Protein AF-A0A194XF28-F1 (afdb_monomer_lite)

Structure (mmCIF, N/CA/C/O backbone):
data_AF-A0A194XF28-F1
#
_entry.id   AF-A0A194XF28-F1
#
loop_
_atom_site.group_PDB
_atom_site.id
_atom_site.type_symbol
_atom_site.label_atom_id
_atom_site.label_alt_id
_atom_site.label_comp_id
_atom_site.label_asym_id
_atom_site.label_entity_id
_atom_site.label_seq_id
_atom_site.pdbx_PDB_ins_code
_atom_site.Cartn_x
_atom_site.Cartn_y
_atom_site.Cartn_z
_atom_site.occupancy
_atom_site.B_iso_or_equiv
_atom_site.auth_seq_id
_atom_site.auth_comp_id
_atom_site.auth_asym_id
_atom_site.auth_atom_id
_atom_site.pdbx_PDB_model_num
ATOM 1 N N . MET A 1 1 ? -53.357 -22.918 -52.724 1.00 39.94 1 MET A N 1
ATOM 2 C CA . MET A 1 1 ? -51.994 -23.499 -52.738 1.00 39.94 1 MET A CA 1
ATOM 3 C C . MET A 1 1 ? -50.960 -22.392 -52.939 1.00 39.94 1 MET A C 1
ATOM 5 O O . MET A 1 1 ? -50.531 -22.202 -54.062 1.00 39.94 1 MET A O 1
ATOM 9 N N . HIS A 1 2 ? -50.564 -21.645 -51.904 1.00 41.09 2 HIS A N 1
ATOM 10 C CA . HIS A 1 2 ? -49.403 -20.738 -51.956 1.00 41.09 2 HIS A CA 1
ATOM 11 C C . HIS A 1 2 ? -48.630 -20.900 -50.643 1.00 41.09 2 HIS A C 1
ATOM 13 O O . HIS A 1 2 ? -49.188 -20.738 -49.561 1.00 41.09 2 HIS A O 1
ATOM 19 N N . ARG A 1 3 ? -47.382 -21.362 -50.760 1.00 43.50 3 ARG A N 1
ATOM 20 C CA . ARG A 1 3 ? -46.516 -21.783 -49.656 1.00 43.50 3 ARG A CA 1
ATOM 21 C C . ARG A 1 3 ? -45.961 -20.556 -48.930 1.00 43.50 3 ARG A C 1
ATOM 23 O O . ARG A 1 3 ? -45.119 -19.851 -49.472 1.00 43.50 3 ARG A O 1
ATOM 30 N N . PHE A 1 4 ? -46.412 -20.350 -47.698 1.00 45.31 4 PHE A N 1
ATOM 31 C CA . PHE A 1 4 ? -45.804 -19.449 -46.722 1.00 45.31 4 PHE A CA 1
ATOM 32 C C . PHE A 1 4 ? -44.555 -20.144 -46.155 1.00 45.31 4 PHE A C 1
ATOM 34 O O . PHE A 1 4 ? -44.622 -20.894 -45.183 1.00 45.31 4 PHE A O 1
ATOM 41 N N . VAL A 1 5 ? -43.415 -19.984 -46.830 1.00 48.72 5 VAL A N 1
ATOM 42 C CA . VAL A 1 5 ? -42.115 -20.443 -46.323 1.00 48.72 5 VAL A CA 1
ATOM 43 C C . VAL A 1 5 ? -41.622 -19.387 -45.339 1.00 48.72 5 VAL A C 1
ATOM 45 O O . VAL A 1 5 ? -41.045 -18.375 -45.725 1.00 48.72 5 VAL A O 1
ATOM 48 N N . PHE A 1 6 ? -41.916 -19.614 -44.060 1.00 46.38 6 PHE A N 1
ATOM 49 C CA . PHE A 1 6 ? -41.352 -18.875 -42.935 1.00 46.38 6 PHE A CA 1
ATOM 50 C C . PHE A 1 6 ? -39.831 -19.101 -42.925 1.00 46.38 6 PHE A C 1
ATOM 52 O O . PHE A 1 6 ? -39.339 -20.131 -42.466 1.00 46.38 6 PHE A O 1
ATOM 59 N N . PHE A 1 7 ? -39.080 -18.147 -43.474 1.00 46.78 7 PHE A N 1
ATOM 60 C CA . PHE A 1 7 ? -37.632 -18.045 -43.312 1.00 46.78 7 PHE A CA 1
ATOM 61 C C . PHE A 1 7 ? -37.345 -17.634 -41.858 1.00 46.78 7 PHE A C 1
ATOM 63 O O . PHE A 1 7 ? -37.143 -16.464 -41.543 1.00 46.78 7 PHE A O 1
ATOM 70 N N . ILE A 1 8 ? -37.359 -18.607 -40.944 1.00 48.88 8 ILE A N 1
ATOM 71 C CA . ILE A 1 8 ? -36.681 -18.475 -39.653 1.00 48.88 8 ILE A CA 1
ATOM 72 C C . ILE A 1 8 ? -35.193 -18.608 -39.967 1.00 48.88 8 ILE A C 1
ATOM 74 O O . ILE A 1 8 ? -34.617 -19.695 -39.933 1.00 48.88 8 ILE A O 1
ATOM 78 N N . THR A 1 9 ? -34.575 -17.492 -40.351 1.00 51.78 9 THR A N 1
ATOM 79 C CA . THR A 1 9 ? -33.122 -17.363 -40.396 1.00 51.78 9 THR A CA 1
ATOM 80 C C . THR A 1 9 ? -32.648 -17.442 -38.954 1.00 51.78 9 THR A C 1
ATOM 82 O O . THR A 1 9 ? -32.638 -16.459 -38.217 1.00 51.78 9 THR A O 1
ATOM 85 N N . LEU A 1 10 ? -32.351 -18.669 -38.540 1.00 47.19 10 LEU A N 1
ATOM 86 C CA . LEU A 1 10 ? -31.760 -19.039 -37.269 1.00 47.19 10 LEU A CA 1
ATOM 87 C C . LEU A 1 10 ? -30.374 -18.388 -37.233 1.00 47.19 10 LEU A C 1
ATOM 89 O O . LEU A 1 10 ? -29.382 -18.966 -37.677 1.00 47.19 10 LEU A O 1
ATOM 93 N N . LEU A 1 11 ? -30.341 -17.126 -36.800 1.00 48.06 11 LEU A N 1
ATOM 94 C CA . LEU A 1 11 ? -29.138 -16.359 -36.531 1.00 48.06 11 LEU A CA 1
ATOM 95 C C . LEU A 1 11 ? -28.428 -17.097 -35.392 1.00 48.06 11 LEU A C 1
ATOM 97 O O . LEU A 1 11 ? -28.672 -16.848 -34.213 1.00 48.06 11 LEU A O 1
ATOM 101 N N . LYS A 1 12 ? -27.604 -18.087 -35.749 1.00 44.16 12 LYS A N 1
ATOM 102 C CA . LYS A 1 12 ? -26.628 -18.691 -34.851 1.00 44.16 12 LYS A CA 1
ATOM 103 C C . LYS A 1 12 ? -25.635 -17.593 -34.505 1.00 44.16 12 LYS A C 1
ATOM 105 O O . LYS A 1 12 ? -24.594 -17.455 -35.141 1.00 44.16 12 LYS A O 1
ATOM 110 N N . ILE A 1 13 ? -25.987 -16.793 -33.507 1.00 49.47 13 ILE A N 1
ATOM 111 C CA . ILE A 1 13 ? -25.029 -16.038 -32.720 1.00 49.47 13 ILE A CA 1
ATOM 112 C C . ILE A 1 13 ? -24.185 -17.120 -32.046 1.00 49.47 13 ILE A C 1
ATOM 114 O O . ILE A 1 13 ? -24.536 -17.641 -30.991 1.00 49.47 13 ILE A O 1
ATOM 118 N N . PHE A 1 14 ? -23.121 -17.551 -32.726 1.00 50.97 14 PHE A N 1
ATOM 119 C CA . PHE A 1 14 ? -22.033 -18.266 -32.085 1.00 50.97 14 PHE A CA 1
ATOM 120 C C . PHE A 1 14 ? -21.435 -17.268 -31.100 1.00 50.97 14 PHE A C 1
ATOM 122 O O . PHE A 1 14 ? -20.574 -16.465 -31.451 1.00 50.97 14 PHE A O 1
ATOM 129 N N . ALA A 1 15 ? -21.953 -17.275 -29.874 1.00 48.44 15 ALA A N 1
ATOM 130 C CA . ALA A 1 15 ? -21.210 -16.784 -28.739 1.00 48.44 15 ALA A CA 1
ATOM 131 C C . ALA A 1 15 ? -19.963 -17.669 -28.673 1.00 48.44 15 ALA A C 1
ATOM 133 O O . ALA A 1 15 ? -20.008 -18.795 -28.178 1.00 48.44 15 ALA A O 1
ATOM 134 N N . PHE A 1 16 ? -18.875 -17.204 -29.286 1.00 45.25 16 PHE A N 1
ATOM 135 C CA . PHE A 1 16 ? -17.553 -17.736 -29.021 1.00 45.25 16 PHE A CA 1
ATOM 136 C C . PHE A 1 16 ? -17.288 -17.434 -27.550 1.00 45.25 16 PHE A C 1
ATOM 138 O O . PHE A 1 16 ? -16.848 -16.345 -27.195 1.00 45.25 16 PHE A O 1
ATOM 145 N N . VAL A 1 17 ? -17.651 -18.378 -26.683 1.00 44.62 17 VAL A N 1
ATOM 146 C CA . VAL A 1 17 ? -17.140 -18.417 -25.321 1.00 44.62 17 VAL A CA 1
ATOM 147 C C . VAL A 1 17 ? -15.663 -18.738 -25.494 1.00 44.62 17 VAL A C 1
ATOM 149 O O . VAL A 1 17 ? -15.292 -19.887 -25.735 1.00 44.62 17 VAL A O 1
ATOM 152 N N . GLU A 1 18 ? -14.834 -17.697 -25.525 1.00 51.81 18 GLU A N 1
ATOM 153 C CA . GLU A 1 18 ? -13.388 -17.853 -25.593 1.00 51.81 18 GLU A CA 1
ATOM 154 C C . GLU A 1 18 ? -12.943 -18.564 -24.315 1.00 51.81 18 GLU A C 1
ATOM 156 O O . GLU A 1 18 ? -12.958 -18.008 -23.219 1.00 51.81 18 GLU A O 1
ATOM 161 N N . SER A 1 19 ? -12.604 -19.844 -24.455 1.00 49.81 19 SER A N 1
ATOM 162 C CA . SER A 1 19 ? -11.907 -20.594 -23.421 1.00 49.81 19 SER A CA 1
ATOM 163 C C . SER A 1 19 ? -10.546 -19.942 -23.224 1.00 49.81 19 SER A C 1
ATOM 165 O O . SER A 1 19 ? -9.737 -19.932 -24.152 1.00 49.81 19 SER A O 1
ATOM 167 N N . ASN A 1 20 ? -10.279 -19.426 -22.024 1.00 58.53 20 ASN A N 1
ATOM 168 C CA . ASN A 1 20 ? -8.937 -18.995 -21.644 1.00 58.53 20 ASN A CA 1
ATOM 169 C C . ASN A 1 20 ? -7.948 -20.139 -21.916 1.00 58.53 20 ASN A C 1
ATOM 171 O O . ASN A 1 20 ? -8.214 -21.289 -21.562 1.00 58.53 20 ASN A O 1
ATOM 175 N N . ASP A 1 21 ? -6.829 -19.836 -22.572 1.00 62.44 21 ASP A N 1
ATOM 176 C CA . ASP A 1 21 ? -5.788 -20.821 -22.853 1.00 62.44 21 ASP A CA 1
ATOM 177 C C . ASP A 1 21 ? -5.054 -21.183 -21.552 1.00 62.44 21 ASP A C 1
ATOM 179 O O . ASP A 1 21 ? -4.090 -20.533 -21.141 1.00 62.44 21 ASP A O 1
ATOM 183 N N . CYS A 1 22 ? -5.544 -22.222 -20.872 1.00 71.19 22 CYS A N 1
ATOM 184 C CA . CYS A 1 22 ? -4.962 -22.738 -19.634 1.00 71.19 22 CYS A CA 1
ATOM 185 C C . CYS A 1 22 ? -3.609 -23.446 -19.837 1.00 71.19 22 CYS A C 1
ATOM 187 O O . CYS A 1 22 ? -3.055 -23.956 -18.865 1.00 71.19 22 CYS A O 1
ATOM 189 N N . SER A 1 23 ? -3.070 -23.509 -21.063 1.00 76.19 23 SER A N 1
ATOM 190 C CA . SER A 1 23 ? -1.757 -24.118 -21.324 1.00 76.19 23 SER A CA 1
ATOM 191 C C . SER A 1 23 ? -0.582 -23.246 -20.870 1.00 76.19 23 SER A C 1
ATOM 193 O O . SER A 1 23 ? 0.532 -23.747 -20.707 1.00 76.19 23 SER A O 1
ATOM 195 N N . ILE A 1 24 ? -0.815 -21.950 -20.633 1.00 64.50 24 ILE A N 1
ATOM 196 C CA . ILE A 1 24 ? 0.211 -21.027 -20.149 1.00 64.50 24 ILE A CA 1
ATOM 197 C C . ILE A 1 24 ? 0.310 -21.163 -18.622 1.00 64.50 24 ILE A C 1
ATOM 199 O O . ILE A 1 24 ? -0.652 -20.811 -17.933 1.00 64.50 24 ILE A O 1
ATOM 203 N N . PRO A 1 25 ? 1.446 -21.633 -18.067 1.00 74.44 25 PRO A N 1
ATOM 204 C CA . PRO A 1 25 ? 1.618 -21.700 -16.623 1.00 74.44 25 PRO A CA 1
ATOM 205 C C . PRO A 1 25 ? 1.522 -20.293 -16.015 1.00 74.44 25 PRO A C 1
ATOM 207 O O . PRO A 1 25 ? 1.998 -19.329 -16.627 1.00 74.44 25 PRO A O 1
ATOM 210 N N . PRO A 1 26 ? 0.905 -20.155 -14.830 1.00 77.44 26 PRO A N 1
ATOM 211 C CA . PRO A 1 26 ? 0.719 -18.856 -14.207 1.00 77.44 26 PRO A CA 1
ATOM 212 C C . PRO A 1 26 ? 2.067 -18.228 -13.851 1.00 77.44 26 PRO A C 1
ATOM 214 O O . PRO A 1 26 ? 3.001 -18.921 -13.438 1.00 77.44 26 PRO A O 1
ATOM 217 N N . LEU A 1 27 ? 2.154 -16.902 -13.969 1.00 80.44 27 LEU A N 1
ATOM 218 C CA . LEU A 1 27 ? 3.303 -16.168 -13.451 1.00 80.44 27 LEU A CA 1
ATOM 219 C C . LEU A 1 27 ? 3.155 -16.063 -11.933 1.00 80.44 27 LEU A C 1
ATOM 221 O O . LEU A 1 27 ? 2.195 -15.474 -11.430 1.00 80.44 27 LEU A O 1
ATOM 225 N N . VAL A 1 28 ? 4.105 -16.652 -11.213 1.00 85.62 28 VAL A N 1
ATOM 226 C CA . VAL A 1 28 ? 4.147 -16.615 -9.752 1.00 85.62 28 VAL A CA 1
ATOM 227 C C . VAL A 1 28 ? 5.092 -15.502 -9.325 1.00 85.62 28 VAL A C 1
ATOM 229 O O . VAL A 1 28 ? 6.298 -15.584 -9.552 1.00 85.62 28 VAL A O 1
ATOM 232 N N . LEU A 1 29 ? 4.536 -14.464 -8.704 1.00 88.56 29 LEU A N 1
ATOM 233 C CA . LEU A 1 29 ? 5.296 -13.366 -8.118 1.00 88.56 29 LEU A CA 1
ATOM 234 C C . LEU A 1 29 ? 5.264 -13.518 -6.600 1.00 88.56 29 LEU A C 1
ATOM 236 O O . LEU A 1 29 ? 4.198 -13.598 -5.983 1.00 88.56 29 LEU A O 1
ATOM 240 N N . ARG A 1 30 ? 6.445 -13.604 -5.994 1.00 87.31 30 ARG A N 1
ATOM 241 C CA . ARG A 1 30 ? 6.571 -13.757 -4.546 1.00 87.31 30 ARG A CA 1
ATOM 242 C C . ARG A 1 30 ? 6.551 -12.398 -3.859 1.00 87.31 30 ARG A C 1
ATOM 244 O O . ARG A 1 30 ? 7.143 -11.444 -4.358 1.00 87.31 30 ARG A O 1
ATOM 251 N N . ILE A 1 31 ? 5.882 -12.343 -2.711 1.00 87.81 31 ILE A N 1
ATOM 252 C CA . ILE A 1 31 ? 5.920 -11.207 -1.794 1.00 87.81 31 ILE A CA 1
ATOM 253 C C . ILE A 1 31 ? 6.754 -11.633 -0.589 1.00 87.81 31 ILE A C 1
ATOM 255 O O . ILE A 1 31 ? 6.268 -12.318 0.319 1.00 87.81 31 ILE A O 1
ATOM 259 N N . ASP A 1 32 ? 8.009 -11.204 -0.598 1.00 87.81 32 ASP A N 1
ATOM 260 C CA . ASP A 1 32 ? 9.013 -11.524 0.414 1.00 87.81 32 ASP A CA 1
ATOM 261 C C . ASP A 1 32 ? 9.533 -10.232 1.070 1.00 87.81 32 ASP A C 1
ATOM 263 O O . ASP A 1 32 ? 9.255 -9.125 0.600 1.00 87.81 32 ASP A O 1
ATOM 267 N N . ASN A 1 33 ? 10.278 -10.367 2.170 1.00 85.75 33 ASN A N 1
ATOM 268 C CA . ASN A 1 33 ? 11.024 -9.255 2.759 1.00 85.75 33 ASN A CA 1
ATOM 269 C C . ASN A 1 33 ? 12.281 -9.012 1.920 1.00 85.75 33 ASN A C 1
ATOM 271 O O . ASN A 1 33 ? 13.189 -9.842 1.915 1.00 85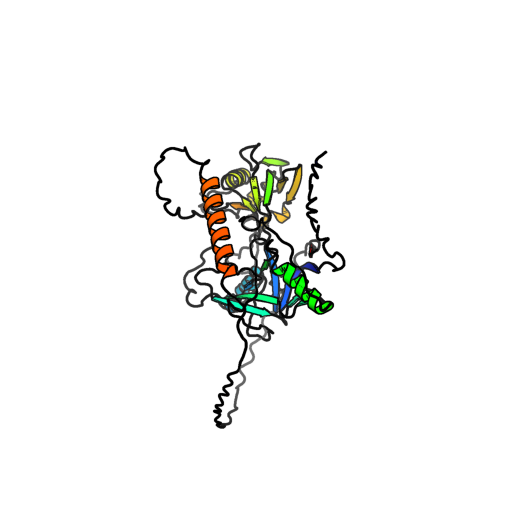.75 33 ASN A O 1
ATOM 275 N N . ASN A 1 34 ? 12.329 -7.884 1.218 1.00 84.94 34 ASN A N 1
ATOM 276 C CA . ASN A 1 34 ? 13.433 -7.535 0.334 1.00 84.94 34 ASN A CA 1
ATOM 277 C C . ASN A 1 34 ? 14.272 -6.423 0.945 1.00 84.94 34 ASN A C 1
ATOM 279 O O . ASN A 1 34 ? 13.731 -5.416 1.401 1.00 84.94 34 ASN A O 1
ATOM 283 N N . THR A 1 35 ? 15.588 -6.602 0.901 1.00 86.81 35 THR A N 1
ATOM 284 C CA . THR A 1 35 ? 16.565 -5.561 1.207 1.00 86.81 35 THR A CA 1
ATOM 285 C C . THR A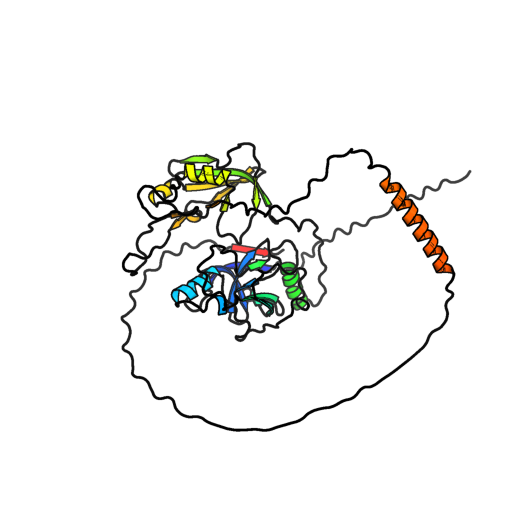 1 35 ? 16.768 -4.691 -0.027 1.00 86.81 35 THR A C 1
ATOM 287 O O . THR A 1 35 ? 17.233 -5.174 -1.056 1.00 86.81 35 THR A O 1
ATOM 290 N N . LEU A 1 36 ? 16.406 -3.416 0.079 1.00 84.75 36 LEU A N 1
ATOM 291 C CA . LEU A 1 36 ? 16.366 -2.463 -1.034 1.00 84.75 36 LEU A CA 1
ATOM 292 C C . LEU A 1 36 ? 17.575 -1.522 -1.070 1.00 84.75 36 LEU A C 1
ATOM 294 O O . LEU A 1 36 ? 17.817 -0.854 -2.068 1.00 84.75 36 LEU A O 1
ATOM 298 N N . SER A 1 37 ? 18.341 -1.460 0.015 1.00 80.94 37 SER A N 1
ATOM 299 C CA . SER A 1 37 ? 19.533 -0.627 0.145 1.00 80.94 37 SER A CA 1
ATOM 300 C C . SER A 1 37 ? 20.767 -1.489 0.398 1.00 80.94 37 SER A C 1
ATOM 302 O O . SER A 1 37 ? 20.698 -2.535 1.046 1.00 80.94 37 SER A O 1
ATOM 304 N N . GLY A 1 38 ? 21.927 -1.033 -0.082 1.00 72.81 38 GLY A N 1
ATOM 305 C CA . GLY A 1 38 ? 23.196 -1.745 0.112 1.00 72.81 38 GLY A CA 1
ATOM 306 C C . GLY A 1 38 ? 23.616 -1.897 1.581 1.00 72.81 38 GLY A C 1
ATOM 307 O O . GLY A 1 38 ? 24.430 -2.761 1.891 1.00 72.81 38 GLY A O 1
ATOM 308 N N . ASP A 1 39 ? 23.048 -1.093 2.486 1.00 70.81 39 ASP A N 1
ATOM 309 C CA . ASP A 1 39 ? 23.319 -1.120 3.929 1.00 70.81 39 ASP A CA 1
ATOM 310 C C . ASP A 1 39 ? 22.473 -2.143 4.716 1.00 70.81 39 ASP A C 1
ATOM 312 O O . ASP A 1 39 ? 22.704 -2.333 5.910 1.00 70.81 39 ASP A O 1
ATOM 316 N N . GLY A 1 40 ? 21.499 -2.811 4.085 1.00 72.69 40 GLY A N 1
ATOM 317 C CA . GLY A 1 40 ? 20.656 -3.795 4.768 1.00 72.69 40 GLY A CA 1
ATOM 318 C C . GLY A 1 40 ? 19.451 -3.230 5.528 1.00 72.69 40 GLY A C 1
ATOM 319 O O . GLY A 1 40 ? 18.686 -4.012 6.091 1.00 72.69 40 GLY A O 1
ATOM 320 N N . ILE A 1 41 ? 19.277 -1.906 5.583 1.00 71.25 41 ILE A N 1
ATOM 321 C CA . ILE A 1 41 ? 18.306 -1.261 6.483 1.00 71.25 41 ILE A CA 1
ATOM 322 C C . ILE A 1 41 ? 16.925 -1.124 5.836 1.00 71.25 41 ILE A C 1
ATOM 324 O O . ILE A 1 41 ? 15.909 -1.315 6.508 1.00 71.25 41 ILE A O 1
ATOM 328 N N . ALA A 1 42 ? 16.865 -0.803 4.542 1.00 68.88 42 ALA A N 1
ATOM 329 C CA . ALA A 1 42 ? 15.612 -0.619 3.820 1.00 68.88 42 ALA A CA 1
ATOM 330 C C . ALA A 1 42 ? 14.966 -1.978 3.511 1.00 68.88 42 ALA A C 1
ATOM 332 O O . ALA A 1 42 ? 15.141 -2.531 2.427 1.00 68.88 42 ALA A O 1
ATOM 333 N N . LEU A 1 43 ? 14.229 -2.526 4.476 1.00 76.19 43 LEU A N 1
ATOM 334 C CA . LEU A 1 43 ? 13.443 -3.745 4.312 1.00 76.19 43 LEU A CA 1
ATOM 335 C C . LEU A 1 43 ? 11.997 -3.398 3.961 1.00 76.19 43 LEU A C 1
ATOM 337 O O . LEU A 1 43 ? 11.344 -2.644 4.682 1.00 76.19 43 LEU A O 1
ATOM 341 N N . ASN A 1 44 ? 11.478 -3.978 2.882 1.00 77.19 44 ASN A N 1
ATOM 342 C CA . ASN A 1 44 ? 10.068 -3.847 2.524 1.00 77.19 44 ASN A CA 1
ATOM 343 C C . ASN A 1 44 ? 9.491 -5.195 2.076 1.00 77.19 44 ASN A C 1
ATOM 345 O O . ASN A 1 44 ? 10.193 -6.008 1.471 1.00 77.19 44 ASN A O 1
ATOM 349 N N . ARG A 1 45 ? 8.212 -5.439 2.376 1.00 80.88 45 ARG A N 1
ATOM 350 C CA . ARG A 1 45 ? 7.507 -6.671 2.011 1.00 80.88 45 ARG A CA 1
ATOM 351 C C . ARG A 1 45 ? 6.722 -6.459 0.721 1.00 80.88 45 ARG A C 1
ATOM 353 O O . ARG A 1 45 ? 5.602 -5.958 0.740 1.00 80.88 45 ARG A O 1
ATOM 360 N N . VAL A 1 46 ? 7.330 -6.823 -0.400 1.00 88.12 46 VAL A N 1
ATOM 361 C CA . VAL A 1 46 ? 6.925 -6.388 -1.750 1.00 88.12 46 VAL A CA 1
ATOM 362 C C . VAL A 1 46 ? 7.355 -7.408 -2.803 1.00 88.12 46 VAL A C 1
ATOM 364 O O . VAL A 1 46 ? 8.022 -8.396 -2.487 1.00 88.12 46 VAL A O 1
ATOM 367 N N . ILE A 1 47 ? 6.977 -7.182 -4.063 1.00 91.94 47 ILE A N 1
ATOM 368 C CA . ILE A 1 47 ? 7.512 -7.947 -5.193 1.00 91.94 47 ILE A CA 1
ATOM 369 C C . ILE A 1 47 ? 8.867 -7.350 -5.573 1.00 91.94 47 ILE A C 1
ATOM 371 O O . ILE A 1 47 ? 8.931 -6.205 -6.015 1.00 91.94 47 ILE A O 1
ATOM 375 N N . ALA A 1 48 ? 9.946 -8.120 -5.436 1.00 93.56 48 ALA A N 1
ATOM 376 C CA . ALA A 1 48 ? 11.258 -7.687 -5.906 1.00 93.56 48 ALA A CA 1
ATOM 377 C C . ALA A 1 48 ? 11.340 -7.707 -7.436 1.00 93.56 48 ALA A C 1
ATOM 379 O O . ALA A 1 48 ? 11.088 -8.729 -8.081 1.00 93.56 48 ALA A O 1
ATOM 380 N N . ALA A 1 49 ? 11.762 -6.580 -7.993 1.00 93.50 49 ALA A N 1
ATOM 381 C CA . ALA A 1 49 ? 12.025 -6.358 -9.400 1.00 93.50 49 ALA A CA 1
ATOM 382 C C . ALA A 1 49 ? 13.462 -5.856 -9.558 1.00 93.50 49 ALA A C 1
ATOM 384 O O . ALA A 1 49 ? 13.806 -4.771 -9.103 1.00 93.50 49 ALA A O 1
ATOM 385 N N . ASN A 1 50 ? 14.324 -6.652 -10.186 1.00 94.00 50 ASN A N 1
ATOM 386 C CA . ASN A 1 50 ? 15.720 -6.285 -10.398 1.00 94.00 50 ASN A CA 1
ATOM 387 C C . ASN A 1 50 ? 15.902 -5.652 -11.784 1.00 94.00 50 ASN A C 1
ATOM 389 O O . ASN A 1 50 ? 15.822 -6.345 -12.801 1.00 94.00 50 ASN A O 1
ATOM 393 N N . PHE A 1 51 ? 16.189 -4.353 -11.812 1.00 93.44 51 PHE A N 1
ATOM 394 C CA . PHE A 1 51 ? 16.545 -3.587 -13.001 1.00 93.44 51 PHE A CA 1
ATOM 395 C C . PHE A 1 51 ? 18.071 -3.476 -13.123 1.00 93.44 51 PHE A C 1
ATOM 397 O O . PHE A 1 51 ? 18.660 -2.445 -12.810 1.00 93.44 51 PHE A O 1
ATOM 404 N N . ARG A 1 52 ? 18.729 -4.557 -13.567 1.00 87.25 52 ARG A N 1
ATOM 405 C CA . ARG A 1 52 ? 20.195 -4.635 -13.758 1.00 87.25 52 ARG A CA 1
ATOM 406 C C . ARG A 1 52 ? 21.004 -4.078 -12.572 1.00 87.25 52 ARG A C 1
ATOM 408 O O . ARG A 1 52 ? 21.795 -3.155 -12.729 1.00 87.25 52 ARG A O 1
ATOM 415 N N . ASN A 1 53 ? 20.844 -4.707 -11.409 1.00 88.25 53 ASN A N 1
ATOM 416 C CA . ASN A 1 53 ? 21.491 -4.390 -10.123 1.00 88.25 53 ASN A CA 1
ATOM 417 C C . ASN A 1 53 ? 20.819 -3.281 -9.304 1.00 88.25 53 ASN A C 1
ATOM 419 O O . ASN A 1 53 ? 21.294 -2.979 -8.213 1.00 88.25 53 ASN A O 1
ATOM 423 N N . GLN A 1 54 ? 19.707 -2.725 -9.779 1.00 92.19 54 GLN A N 1
ATOM 424 C CA . GLN A 1 54 ? 18.851 -1.845 -8.987 1.00 92.19 54 GLN A CA 1
ATOM 425 C C . GLN A 1 54 ? 17.617 -2.637 -8.556 1.00 92.19 54 GLN A C 1
ATOM 427 O O . GLN A 1 54 ? 16.825 -3.068 -9.397 1.00 92.19 54 GLN A O 1
ATOM 432 N N . ILE A 1 55 ? 17.512 -2.935 -7.260 1.00 92.31 55 ILE A N 1
ATOM 433 C CA . ILE A 1 55 ? 16.400 -3.718 -6.718 1.00 92.31 55 ILE A CA 1
ATOM 434 C C . ILE A 1 55 ? 15.285 -2.759 -6.326 1.00 92.31 55 ILE A C 1
ATOM 436 O O . ILE A 1 55 ? 15.412 -1.995 -5.375 1.00 92.31 55 ILE A O 1
ATOM 440 N N . GLU A 1 56 ? 14.169 -2.883 -7.028 1.00 93.62 56 GLU A N 1
ATOM 441 C CA . GLU A 1 56 ? 12.935 -2.178 -6.740 1.00 93.62 56 GLU A CA 1
ATOM 442 C C . GLU A 1 56 ? 11.946 -3.116 -6.054 1.00 93.62 56 GLU A C 1
ATOM 444 O O . GLU A 1 56 ? 11.702 -4.249 -6.469 1.00 93.62 56 GLU A O 1
ATOM 449 N N . GLY A 1 57 ? 11.361 -2.630 -4.978 1.00 93.50 57 GLY A N 1
ATOM 450 C CA . GLY A 1 57 ? 10.325 -3.273 -4.207 1.00 93.50 57 GLY A CA 1
ATOM 451 C C . GLY A 1 57 ? 8.946 -2.793 -4.633 1.00 93.50 57 GLY A C 1
ATOM 452 O O . GLY A 1 57 ? 8.420 -1.831 -4.075 1.00 93.50 57 GLY A O 1
ATOM 453 N N . LEU A 1 58 ? 8.339 -3.474 -5.603 1.00 92.81 58 LEU A N 1
ATOM 454 C CA . LEU A 1 58 ? 7.068 -3.046 -6.169 1.00 92.81 58 LEU A CA 1
ATOM 455 C C . LEU A 1 58 ? 5.892 -3.402 -5.245 1.00 92.81 58 LEU A C 1
ATOM 457 O O . LEU A 1 58 ? 5.605 -4.579 -4.989 1.00 92.81 58 LEU A O 1
ATOM 461 N N . ARG A 1 59 ? 5.179 -2.379 -4.770 1.00 90.25 59 ARG A N 1
ATOM 462 C CA . ARG A 1 59 ? 3.921 -2.523 -4.024 1.00 90.25 59 ARG A CA 1
ATOM 463 C C . ARG A 1 59 ? 2.776 -2.781 -4.984 1.00 90.25 59 ARG A C 1
ATOM 465 O O . ARG A 1 59 ? 2.693 -2.141 -6.021 1.00 90.25 59 ARG A O 1
ATOM 472 N N . LEU A 1 60 ? 1.876 -3.686 -4.646 1.00 89.06 60 LEU A N 1
ATOM 473 C CA . LEU A 1 60 ? 0.695 -3.905 -5.472 1.00 89.06 60 LEU A CA 1
ATOM 474 C C . LEU A 1 60 ? -0.190 -2.659 -5.464 1.00 89.06 60 LEU A C 1
ATOM 476 O O . LEU A 1 60 ? -0.373 -2.057 -4.410 1.00 89.06 60 LEU A O 1
ATOM 480 N N . ASP A 1 61 ? -0.754 -2.307 -6.614 1.00 86.69 61 ASP A N 1
ATOM 481 C CA . ASP A 1 61 ? -1.679 -1.181 -6.737 1.00 86.69 61 ASP A CA 1
ATOM 482 C C . ASP A 1 61 ? -2.822 -1.527 -7.693 1.00 86.69 61 ASP A C 1
ATOM 484 O O . ASP A 1 61 ? -2.593 -1.808 -8.866 1.00 86.69 61 ASP A O 1
ATOM 488 N N . PHE A 1 62 ? -4.063 -1.530 -7.206 1.00 83.81 62 PHE A N 1
ATOM 489 C CA . PHE A 1 62 ? -5.228 -1.805 -8.055 1.00 83.81 62 PHE A CA 1
ATOM 490 C C . PHE A 1 62 ? -5.759 -0.564 -8.780 1.00 83.81 62 PHE A C 1
ATOM 492 O O . PHE A 1 62 ? -6.569 -0.705 -9.694 1.00 83.81 62 PHE A O 1
ATOM 499 N N . THR A 1 63 ? -5.346 0.632 -8.366 1.00 79.81 63 THR A N 1
ATOM 500 C CA . THR A 1 63 ? -5.859 1.919 -8.854 1.00 79.81 63 THR A CA 1
ATOM 501 C C . THR A 1 63 ? -5.063 2.461 -10.036 1.00 79.81 63 THR A C 1
ATOM 503 O O . THR A 1 63 ? -5.628 3.124 -10.905 1.00 79.81 63 THR A O 1
ATOM 506 N N . ARG A 1 64 ? -3.768 2.141 -10.101 1.00 84.12 64 ARG A N 1
ATOM 507 C CA . ARG A 1 64 ? -2.864 2.564 -11.176 1.00 84.12 64 ARG A CA 1
ATOM 508 C C . ARG A 1 64 ? -2.781 1.537 -12.299 1.00 84.12 64 ARG A C 1
ATOM 510 O O . ARG A 1 64 ? -2.950 0.335 -12.087 1.00 84.12 64 ARG A O 1
ATOM 517 N N . ASN A 1 65 ? -2.483 2.024 -13.498 1.00 84.69 65 ASN A N 1
ATOM 518 C CA . ASN A 1 65 ? -2.329 1.214 -14.705 1.00 84.69 65 ASN A CA 1
ATOM 519 C C . ASN A 1 65 ? -0.854 0.997 -15.056 1.00 84.69 65 ASN A C 1
ATOM 521 O O . ASN A 1 65 ? -0.490 0.007 -15.685 1.00 84.69 65 ASN A O 1
ATOM 525 N N . ASN A 1 66 ? 0.041 1.890 -14.636 1.00 89.06 66 ASN A N 1
ATOM 526 C CA . ASN A 1 66 ? 1.442 1.823 -15.019 1.00 89.06 66 ASN A CA 1
ATOM 527 C C . ASN A 1 66 ? 2.371 1.512 -13.849 1.00 89.06 66 ASN A C 1
ATOM 529 O O . ASN A 1 66 ? 2.161 1.948 -12.719 1.00 89.06 66 ASN A O 1
ATOM 533 N N . THR A 1 67 ? 3.450 0.780 -14.148 1.00 92.69 67 THR A N 1
ATOM 534 C CA . THR A 1 67 ? 4.532 0.609 -13.175 1.00 92.69 67 THR A CA 1
ATOM 535 C C . THR A 1 67 ? 5.236 1.938 -13.018 1.00 92.69 67 THR A C 1
ATOM 537 O O . THR A 1 67 ? 5.785 2.476 -13.984 1.00 92.69 67 THR A O 1
ATOM 540 N N . SER A 1 68 ? 5.209 2.454 -11.797 1.00 92.12 68 SER A N 1
ATOM 541 C CA . SER A 1 68 ? 5.921 3.665 -11.433 1.00 92.12 68 SER A CA 1
ATOM 542 C C . SER A 1 68 ? 6.986 3.321 -10.418 1.00 92.12 68 SER A C 1
ATOM 544 O O . SER A 1 68 ? 6.713 2.587 -9.473 1.00 92.12 68 SER A O 1
ATOM 546 N N . ILE A 1 69 ? 8.178 3.865 -10.612 1.00 93.06 69 ILE A N 1
ATOM 547 C CA . ILE A 1 69 ? 9.310 3.726 -9.697 1.00 93.06 69 ILE A CA 1
ATOM 548 C C . ILE A 1 69 ? 9.818 5.113 -9.318 1.00 93.06 69 ILE A C 1
ATOM 550 O O . ILE A 1 69 ? 9.655 6.073 -10.080 1.00 93.06 69 ILE A O 1
ATOM 554 N N . ARG A 1 70 ? 10.391 5.229 -8.124 1.00 91.31 70 ARG A N 1
ATOM 555 C CA . ARG A 1 70 ? 10.949 6.492 -7.637 1.00 91.31 70 ARG A CA 1
ATOM 556 C C . ARG A 1 70 ? 12.335 6.739 -8.224 1.00 91.31 70 ARG A C 1
ATOM 558 O O . ARG A 1 70 ? 13.083 5.783 -8.404 1.00 91.31 70 ARG A O 1
ATOM 565 N N . ASN A 1 71 ? 12.684 7.987 -8.530 1.00 91.88 71 ASN A N 1
ATOM 566 C CA . ASN A 1 71 ? 14.027 8.315 -9.003 1.00 91.88 71 ASN A CA 1
ATOM 567 C C . ASN A 1 71 ? 15.046 8.351 -7.844 1.00 91.88 71 ASN A C 1
ATOM 569 O O . ASN A 1 71 ? 14.698 8.698 -6.716 1.00 91.88 71 ASN A O 1
ATOM 573 N N . SER A 1 72 ? 16.310 8.013 -8.106 1.00 91.31 72 SER A N 1
ATOM 574 C CA . SER A 1 72 ? 17.398 8.097 -7.118 1.00 91.31 72 SER A CA 1
ATOM 575 C C . SER A 1 72 ? 17.651 9.501 -6.587 1.00 91.31 72 SER A C 1
ATOM 577 O O . SER A 1 72 ? 17.951 9.635 -5.398 1.00 91.31 72 SER A O 1
ATOM 579 N N . LEU A 1 73 ? 17.456 10.530 -7.413 1.00 88.62 73 LEU A N 1
ATOM 580 C CA . LEU A 1 73 ? 17.594 11.934 -7.023 1.00 88.62 73 LEU A CA 1
ATOM 581 C C . LEU A 1 73 ? 16.587 12.337 -5.933 1.00 88.62 73 LEU A C 1
ATOM 583 O O . LEU A 1 73 ? 16.895 13.141 -5.060 1.00 88.62 73 LEU A O 1
ATOM 587 N N . ASP A 1 74 ? 15.427 11.679 -5.858 1.00 83.81 74 ASP A N 1
ATOM 588 C CA . ASP A 1 74 ? 14.417 12.007 -4.846 1.00 83.81 74 ASP A CA 1
ATOM 589 C C . ASP A 1 74 ? 14.825 11.625 -3.408 1.00 83.81 74 ASP A C 1
ATOM 591 O O . ASP A 1 74 ? 14.088 11.929 -2.463 1.00 83.81 74 ASP A O 1
ATOM 595 N N . CYS A 1 75 ? 15.938 10.902 -3.235 1.00 85.94 75 CYS A N 1
ATOM 596 C CA . CYS A 1 75 ? 16.481 10.508 -1.935 1.00 85.94 75 CYS A CA 1
ATOM 597 C C . CYS A 1 75 ? 17.911 11.039 -1.691 1.00 85.94 75 CYS A C 1
ATOM 599 O O . CYS A 1 75 ? 18.557 10.592 -0.741 1.00 85.94 75 CYS A O 1
ATOM 601 N N . THR A 1 76 ? 18.431 11.969 -2.507 1.00 81.25 76 THR A N 1
ATOM 602 C CA . THR A 1 76 ? 19.814 12.480 -2.365 1.00 81.25 76 THR A CA 1
ATOM 603 C C . THR A 1 76 ? 19.979 13.621 -1.362 1.00 81.25 76 THR A C 1
ATOM 605 O O . THR A 1 76 ? 21.099 13.877 -0.928 1.00 81.25 76 THR A O 1
ATOM 608 N N . SER A 1 77 ? 18.905 14.303 -0.959 1.00 65.12 77 SER A N 1
ATOM 609 C CA . SER A 1 77 ? 18.980 15.585 -0.234 1.00 65.12 77 SER A CA 1
ATOM 610 C C . SER A 1 77 ? 19.141 15.489 1.289 1.00 65.12 77 SER A C 1
ATOM 612 O O . SER A 1 77 ? 18.903 16.455 2.013 1.00 65.12 77 SER A O 1
ATOM 614 N N . SER A 1 78 ? 19.536 14.335 1.832 1.00 56.25 78 SER A N 1
ATOM 615 C CA . SER A 1 78 ? 19.428 14.104 3.275 1.00 56.25 78 SER A CA 1
ATOM 616 C C . SER A 1 78 ? 20.566 13.234 3.837 1.00 56.25 78 SER A C 1
ATOM 618 O O . SER A 1 78 ? 21.298 12.582 3.093 1.00 56.25 78 SER A O 1
ATOM 620 N N . SER A 1 79 ? 20.802 13.292 5.155 1.00 67.81 79 SER A N 1
ATOM 621 C CA . SER A 1 79 ? 21.808 12.466 5.846 1.00 67.81 79 SER A CA 1
ATOM 622 C C . SER A 1 79 ? 21.656 10.968 5.519 1.00 67.81 79 SER A C 1
ATOM 624 O O . SER A 1 79 ? 20.575 10.510 5.169 1.00 67.81 79 SER A O 1
ATOM 626 N N . GLN A 1 80 ? 22.698 10.146 5.698 1.00 63.56 80 GLN A N 1
ATOM 627 C CA . GLN A 1 80 ? 22.602 8.701 5.392 1.00 63.56 80 GLN A CA 1
ATOM 628 C C . GLN A 1 80 ? 21.390 8.010 6.052 1.00 63.56 80 GLN A C 1
ATOM 630 O O . GLN A 1 80 ? 20.733 7.182 5.428 1.00 63.56 80 GLN A O 1
ATOM 635 N N . SER A 1 81 ? 21.038 8.381 7.291 1.00 63.16 81 SER A N 1
ATOM 636 C CA . SER A 1 81 ? 19.866 7.821 7.980 1.00 63.16 81 SER A CA 1
ATOM 637 C C . SER A 1 81 ? 18.541 8.187 7.311 1.00 63.16 81 SER A C 1
ATOM 639 O O . SER A 1 81 ? 17.611 7.386 7.324 1.00 63.16 81 SER A O 1
ATOM 641 N N . THR A 1 82 ? 18.446 9.380 6.728 1.00 76.44 82 THR A N 1
ATOM 642 C CA . THR A 1 82 ? 17.242 9.862 6.039 1.00 76.44 82 THR A CA 1
ATOM 643 C C . THR A 1 82 ? 17.174 9.337 4.603 1.00 76.44 82 THR A C 1
ATOM 645 O O . THR A 1 82 ? 16.089 8.994 4.134 1.00 76.44 82 THR A O 1
ATOM 648 N N . GLN A 1 83 ? 18.322 9.099 3.963 1.00 82.44 83 GLN A N 1
ATOM 649 C CA . GLN A 1 83 ? 18.395 8.401 2.680 1.00 82.44 83 GLN A CA 1
ATOM 650 C C . GLN A 1 83 ? 17.875 6.958 2.776 1.00 82.44 83 GLN A C 1
ATOM 652 O O . GLN A 1 83 ? 16.978 6.587 2.020 1.00 82.44 83 GLN A O 1
ATOM 657 N N . SER A 1 84 ? 18.365 6.141 3.717 1.00 79.94 84 SER A N 1
ATOM 658 C CA . SER A 1 84 ? 17.897 4.748 3.850 1.00 79.94 84 SER A CA 1
ATOM 659 C C . SER A 1 84 ? 16.414 4.665 4.234 1.00 79.94 84 SER A C 1
ATOM 661 O O . SER A 1 84 ? 15.699 3.783 3.755 1.00 79.94 84 SER A O 1
ATOM 663 N N . GLN A 1 85 ? 15.919 5.617 5.035 1.00 80.31 85 GLN A N 1
ATOM 664 C CA . GLN A 1 85 ? 14.486 5.764 5.319 1.00 80.31 85 GLN A CA 1
ATOM 665 C C . GLN A 1 85 ? 13.686 6.093 4.052 1.00 80.31 85 GLN A C 1
ATOM 667 O O . GLN A 1 85 ? 12.662 5.458 3.801 1.00 80.31 85 GLN A O 1
ATOM 672 N N . CYS A 1 86 ? 14.171 7.028 3.230 1.00 84.38 86 CYS A N 1
ATOM 673 C CA . CYS A 1 86 ? 13.556 7.391 1.955 1.00 84.38 86 CYS A CA 1
ATOM 674 C C . CYS A 1 86 ? 13.478 6.191 1.003 1.00 84.38 86 CYS A C 1
ATOM 676 O O . CYS A 1 86 ? 12.400 5.890 0.485 1.00 84.38 86 CYS A O 1
ATOM 678 N N . ILE A 1 87 ? 14.579 5.450 0.835 1.00 87.75 87 ILE A N 1
ATOM 679 C CA . ILE A 1 87 ? 14.640 4.246 -0.009 1.00 87.75 87 ILE A CA 1
ATOM 680 C C . ILE A 1 87 ? 13.656 3.182 0.500 1.00 87.75 87 ILE A C 1
ATOM 682 O O . ILE A 1 87 ? 12.863 2.644 -0.276 1.00 87.75 87 ILE A O 1
ATOM 686 N N . GLY A 1 88 ? 13.648 2.905 1.809 1.00 85.00 88 GLY A N 1
ATOM 687 C CA . GLY A 1 88 ? 12.751 1.913 2.410 1.00 85.00 88 GLY A CA 1
ATOM 688 C C . GLY A 1 88 ? 11.272 2.266 2.268 1.00 85.00 88 GLY A C 1
ATOM 689 O O . GLY A 1 88 ? 10.471 1.423 1.851 1.00 85.00 88 GLY A O 1
ATOM 690 N N . ALA A 1 89 ? 10.912 3.522 2.548 1.00 82.00 89 ALA A N 1
ATOM 691 C CA . ALA A 1 89 ? 9.543 4.014 2.412 1.00 82.00 89 ALA A CA 1
ATOM 692 C C . ALA A 1 89 ? 9.053 3.935 0.958 1.00 82.00 89 ALA A C 1
ATOM 694 O O . ALA A 1 89 ? 7.930 3.483 0.701 1.00 82.00 89 ALA A O 1
ATOM 695 N N . SER A 1 90 ? 9.920 4.302 0.014 1.00 86.00 90 SER A N 1
ATOM 696 C CA . SER A 1 90 ? 9.613 4.346 -1.420 1.00 86.00 90 SER A CA 1
ATOM 697 C C . SER A 1 90 ? 9.515 2.966 -2.055 1.00 86.00 90 SER A C 1
ATOM 699 O O . SER A 1 90 ? 8.783 2.801 -3.026 1.00 86.00 90 SER A O 1
ATOM 701 N N . GLY A 1 91 ? 10.182 1.967 -1.472 1.00 88.81 91 GLY A N 1
ATOM 702 C CA . GLY A 1 91 ? 10.302 0.649 -2.080 1.00 88.81 91 GLY A CA 1
ATOM 703 C C . GLY A 1 91 ? 11.447 0.585 -3.088 1.00 88.81 91 GLY A C 1
ATOM 704 O O . GLY A 1 91 ? 11.305 -0.098 -4.087 1.00 88.81 91 GLY A O 1
ATOM 705 N N . GLY A 1 92 ? 12.562 1.274 -2.844 1.00 90.62 92 GLY A N 1
ATOM 706 C CA . GLY A 1 92 ? 13.699 1.335 -3.766 1.00 90.62 92 GLY A CA 1
ATOM 707 C C . GLY A 1 92 ? 13.854 2.711 -4.405 1.00 90.62 92 GLY A C 1
ATOM 708 O O . GLY A 1 92 ? 13.056 3.621 -4.157 1.00 90.62 92 GLY A O 1
ATOM 709 N N . VAL A 1 93 ? 14.933 2.862 -5.168 1.00 91.38 93 VAL A N 1
ATOM 710 C CA . VAL A 1 93 ? 15.212 4.052 -5.963 1.00 91.38 93 VAL A CA 1
ATOM 711 C C . VAL A 1 93 ? 15.921 3.669 -7.249 1.00 91.38 93 VAL A C 1
ATOM 713 O O . VAL A 1 93 ? 16.922 2.952 -7.242 1.00 91.38 93 VAL A O 1
ATOM 716 N N . PHE A 1 94 ? 15.441 4.250 -8.339 1.00 93.19 94 PHE A N 1
ATOM 717 C CA . PHE A 1 94 ? 15.901 3.943 -9.673 1.00 93.19 94 PHE A CA 1
ATOM 718 C C . PHE A 1 94 ? 16.663 5.106 -10.291 1.00 93.19 94 PHE A C 1
ATOM 720 O O . PHE A 1 94 ? 16.152 6.218 -10.423 1.00 93.19 94 PHE A O 1
ATOM 727 N N . ASP A 1 95 ? 17.873 4.823 -10.743 1.00 93.31 95 ASP A N 1
ATOM 728 C CA . ASP A 1 95 ? 18.677 5.712 -11.556 1.00 93.31 95 ASP A CA 1
ATOM 729 C C . ASP A 1 95 ? 18.618 5.256 -13.025 1.00 93.31 95 ASP A C 1
ATOM 731 O O . ASP A 1 95 ? 19.267 4.265 -13.388 1.00 93.31 95 ASP A O 1
ATOM 735 N N . PRO A 1 96 ? 17.887 5.970 -13.903 1.00 91.06 96 PRO A N 1
ATOM 736 C CA . PRO A 1 96 ? 17.799 5.621 -15.319 1.00 91.06 96 PRO A CA 1
ATOM 737 C C . PRO A 1 96 ? 19.139 5.745 -16.060 1.00 91.06 96 PRO A C 1
ATOM 739 O O . PRO A 1 96 ? 19.262 5.212 -17.158 1.00 91.06 96 PRO A O 1
ATOM 742 N N . THR A 1 97 ? 20.144 6.420 -15.493 1.00 89.81 97 THR A N 1
ATOM 743 C CA . THR A 1 97 ? 21.459 6.635 -16.118 1.00 89.81 97 THR A CA 1
ATOM 744 C C . THR A 1 97 ? 22.499 5.594 -15.701 1.00 89.81 97 THR A C 1
ATOM 746 O O . THR A 1 97 ? 23.425 5.297 -16.459 1.00 89.81 97 THR A O 1
ATOM 749 N N . ASN A 1 98 ? 22.348 4.993 -14.518 1.00 84.88 98 ASN A N 1
ATOM 750 C CA . ASN A 1 98 ? 23.372 4.131 -13.936 1.00 84.88 98 ASN A CA 1
ATOM 751 C C . ASN A 1 98 ? 23.252 2.670 -14.387 1.00 84.88 98 ASN A C 1
ATOM 753 O O . ASN A 1 98 ? 22.584 1.851 -13.751 1.00 84.88 98 ASN A O 1
ATOM 757 N N . GLY A 1 99 ? 23.928 2.333 -15.489 1.00 67.31 99 GLY A N 1
ATOM 758 C CA . GLY A 1 99 ? 24.137 0.943 -15.916 1.00 67.31 99 GLY A CA 1
ATOM 759 C C . GLY A 1 99 ? 22.856 0.179 -16.276 1.00 67.31 99 GLY A C 1
ATOM 760 O O . GLY A 1 99 ? 22.892 -1.038 -16.490 1.00 67.31 99 GLY A O 1
ATOM 761 N N . THR A 1 100 ? 21.722 0.875 -16.359 1.00 66.00 100 THR A N 1
ATOM 762 C CA . THR A 1 100 ? 20.443 0.285 -16.733 1.00 66.00 100 THR A CA 1
ATOM 763 C C . THR A 1 100 ? 20.379 0.108 -18.245 1.00 66.00 100 THR A C 1
ATOM 765 O O . THR A 1 100 ? 20.978 0.847 -19.022 1.00 66.00 100 THR A O 1
ATOM 768 N N . SER A 1 101 ? 19.614 -0.881 -18.696 1.00 82.75 101 SER A N 1
ATOM 769 C CA . SER A 1 101 ? 19.177 -0.957 -20.093 1.00 82.75 101 SER A CA 1
ATOM 770 C C . SER A 1 101 ? 17.887 -0.165 -20.290 1.00 82.75 101 SER A C 1
ATOM 772 O O . SER A 1 101 ? 16.959 -0.669 -20.923 1.00 82.75 101 SER A O 1
ATOM 774 N N . PHE A 1 102 ? 17.779 0.999 -19.647 1.00 93.06 102 PHE A N 1
ATOM 775 C CA . PHE A 1 102 ? 16.604 1.842 -19.758 1.00 93.06 102 PHE A CA 1
ATOM 776 C C . PHE A 1 102 ? 16.592 2.522 -21.128 1.00 93.06 102 PHE A C 1
ATOM 778 O O . PHE A 1 102 ? 17.425 3.366 -21.444 1.00 93.06 102 PHE A O 1
ATOM 785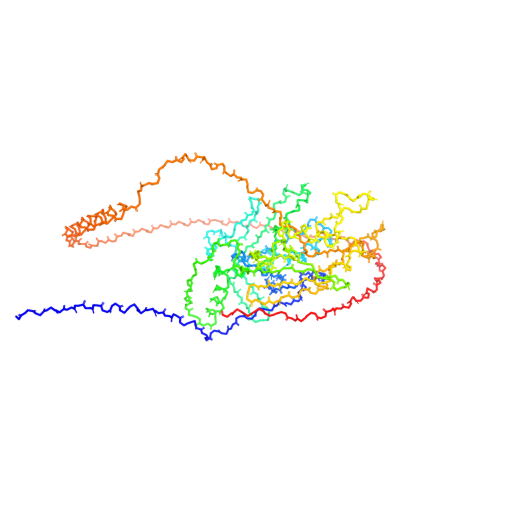 N N . GLU A 1 103 ? 15.644 2.115 -21.960 1.00 94.81 103 GLU A N 1
ATOM 786 C CA . GLU A 1 103 ? 15.357 2.712 -23.257 1.00 94.81 103 GLU A CA 1
ATOM 787 C C . GLU A 1 103 ? 14.319 3.816 -23.037 1.00 94.81 103 GLU A C 1
ATOM 789 O O . GLU A 1 103 ? 13.130 3.527 -22.865 1.00 94.81 103 GLU A O 1
ATOM 794 N N . ALA A 1 104 ? 14.773 5.071 -22.986 1.00 94.31 104 ALA A N 1
ATOM 795 C CA . ALA A 1 104 ? 13.892 6.222 -22.814 1.00 94.31 104 ALA A CA 1
ATOM 796 C C . ALA A 1 104 ? 12.859 6.306 -23.951 1.00 94.31 104 ALA A C 1
ATOM 798 O O . ALA A 1 104 ? 13.160 6.044 -25.116 1.00 94.31 104 ALA A O 1
ATOM 799 N N . ALA A 1 105 ? 11.639 6.699 -23.604 1.00 94.50 105 ALA A N 1
ATOM 800 C CA . ALA A 1 105 ? 10.527 6.906 -24.518 1.00 94.50 105 ALA A CA 1
ATOM 801 C C . ALA A 1 105 ? 9.872 8.265 -24.240 1.00 94.50 105 ALA A C 1
ATOM 803 O O . ALA A 1 105 ? 9.949 8.802 -23.135 1.00 94.50 105 ALA A O 1
ATOM 804 N N . THR A 1 106 ? 9.194 8.815 -25.243 1.00 92.31 106 THR A N 1
ATOM 805 C CA . THR A 1 106 ? 8.268 9.932 -25.037 1.00 92.31 106 THR A CA 1
ATOM 806 C C . THR A 1 106 ? 6.931 9.376 -24.554 1.00 92.31 106 THR A C 1
ATOM 808 O O . THR A 1 106 ? 6.657 8.186 -24.717 1.00 92.31 106 THR A O 1
ATOM 811 N N . SER A 1 107 ? 6.062 10.220 -23.998 1.00 87.38 107 SER A N 1
ATOM 812 C CA . SER A 1 107 ? 4.689 9.812 -23.664 1.00 87.38 107 SER A CA 1
ATOM 813 C C . SER A 1 107 ? 3.943 9.230 -24.875 1.00 87.38 107 SER A C 1
ATOM 815 O O . SER A 1 107 ? 3.146 8.311 -24.722 1.00 87.38 107 SER A O 1
ATOM 817 N N . GLU A 1 108 ? 4.244 9.707 -26.086 1.00 88.44 108 GLU A N 1
ATOM 818 C CA . GLU A 1 108 ? 3.648 9.235 -27.342 1.00 88.44 108 GLU A CA 1
ATOM 819 C C . GLU A 1 108 ? 4.211 7.885 -27.818 1.00 88.44 108 GLU A C 1
ATOM 821 O O . GLU A 1 108 ? 3.478 7.073 -28.383 1.00 88.44 108 GLU A O 1
ATOM 826 N N . SER A 1 109 ? 5.505 7.618 -27.600 1.00 89.81 109 SER A N 1
ATOM 827 C CA . SER A 1 109 ? 6.147 6.353 -28.000 1.00 89.81 109 SER A CA 1
ATOM 828 C C . SER A 1 109 ? 6.111 5.277 -26.907 1.00 89.81 109 SER A C 1
ATOM 830 O O . SER A 1 109 ? 6.408 4.098 -27.155 1.00 89.81 109 SER A O 1
ATOM 832 N N . TRP A 1 110 ? 5.682 5.641 -25.698 1.00 90.75 110 TRP A N 1
ATOM 833 C CA . TRP A 1 110 ? 5.455 4.717 -24.598 1.00 90.75 110 TRP A CA 1
ATOM 834 C C . TRP A 1 110 ? 4.141 3.950 -24.799 1.00 90.75 110 TRP A C 1
ATOM 836 O O . TRP A 1 110 ? 3.047 4.407 -24.491 1.00 90.75 110 TRP A O 1
ATOM 846 N N . SER A 1 111 ? 4.260 2.747 -25.359 1.00 86.69 111 SER A N 1
ATOM 847 C CA . SER A 1 111 ? 3.172 1.871 -25.801 1.00 86.69 111 SER A CA 1
ATOM 848 C C . SER A 1 111 ? 2.433 1.202 -24.630 1.00 86.69 111 SER A C 1
ATOM 850 O O . SER A 1 111 ? 2.457 -0.028 -24.485 1.00 86.69 111 SER A O 1
ATOM 852 N N . VAL A 1 112 ? 1.782 2.011 -23.798 1.00 83.62 112 VAL A N 1
ATOM 853 C CA . VAL A 1 112 ? 0.845 1.608 -22.738 1.00 83.62 112 VAL A CA 1
ATOM 854 C C . VAL A 1 112 ? -0.589 1.959 -23.146 1.00 83.62 112 VAL A C 1
ATOM 856 O O . VAL A 1 112 ? -0.802 2.728 -24.080 1.00 83.62 112 VAL A O 1
ATOM 859 N N . THR A 1 113 ? -1.603 1.356 -22.519 1.00 78.25 113 THR A N 1
ATOM 860 C CA . THR A 1 113 ? -3.003 1.623 -22.917 1.00 78.25 113 THR A CA 1
ATOM 861 C C . THR A 1 113 ? -3.550 2.920 -22.343 1.00 78.25 113 THR A C 1
ATOM 863 O O . THR A 1 113 ? -4.468 3.503 -22.910 1.00 78.25 113 THR A O 1
ATOM 866 N N . SER A 1 114 ? -3.018 3.330 -21.200 1.00 84.00 114 SER A N 1
ATOM 867 C CA . SER A 1 114 ? -3.374 4.548 -20.488 1.00 84.00 114 SER A CA 1
ATOM 868 C C . SER A 1 114 ? -2.153 5.007 -19.715 1.00 84.00 114 SER A C 1
ATOM 870 O O . SER A 1 114 ? -1.411 4.168 -19.208 1.00 84.00 114 SER A O 1
ATOM 872 N N . ILE A 1 115 ? -1.958 6.318 -19.638 1.00 84.12 115 ILE A N 1
ATOM 873 C CA . ILE A 1 115 ? -0.935 6.932 -18.800 1.00 84.12 115 ILE A CA 1
ATOM 874 C C . ILE A 1 115 ? -1.647 7.440 -17.552 1.00 84.12 115 ILE A C 1
ATOM 876 O O . ILE A 1 115 ? -2.576 8.240 -17.670 1.00 84.12 115 ILE A O 1
ATOM 880 N N . ASP A 1 116 ? -1.256 6.947 -16.378 1.00 84.69 116 ASP A N 1
ATOM 881 C CA . ASP A 1 116 ? -1.804 7.456 -15.119 1.00 84.69 116 ASP A CA 1
ATOM 882 C C . ASP A 1 116 ? -1.475 8.952 -14.988 1.00 84.69 116 ASP A C 1
ATOM 884 O O . ASP A 1 116 ? -0.359 9.352 -15.344 1.00 84.69 116 ASP A O 1
ATOM 888 N N . PRO A 1 117 ? -2.386 9.789 -14.462 1.00 85.38 117 PRO A N 1
ATOM 889 C CA . PRO A 1 117 ? -2.076 11.192 -14.233 1.00 85.38 117 PRO A CA 1
ATOM 890 C C . PRO A 1 117 ? -0.826 11.320 -13.351 1.00 85.38 117 PRO A C 1
ATOM 892 O O . PRO A 1 117 ? -0.568 10.509 -12.453 1.00 85.38 117 PRO A O 1
ATOM 895 N N . ALA A 1 118 ? -0.007 12.314 -13.665 1.00 84.44 118 ALA A N 1
ATOM 896 C CA . ALA A 1 118 ? 1.095 12.741 -12.823 1.00 84.44 118 ALA A CA 1
ATOM 897 C C . ALA A 1 118 ? 0.689 14.049 -12.132 1.00 84.44 118 ALA A C 1
ATOM 899 O O . ALA A 1 118 ? -0.152 14.769 -12.675 1.00 84.44 118 ALA A O 1
ATOM 900 N N . PRO A 1 119 ? 1.250 14.356 -10.956 1.00 81.94 119 PRO A N 1
ATOM 901 C CA . PRO A 1 119 ? 1.127 15.686 -10.375 1.00 81.94 119 PRO A CA 1
ATOM 902 C C . PRO A 1 119 ? 1.588 16.772 -11.355 1.00 81.94 119 PRO A C 1
ATOM 904 O O . PRO A 1 119 ? 2.492 16.525 -12.155 1.00 81.94 119 PRO A O 1
ATOM 907 N N . ASP A 1 120 ? 0.979 17.958 -11.284 1.00 80.31 120 ASP A N 1
ATOM 908 C CA . ASP A 1 120 ? 1.201 19.049 -12.250 1.00 80.31 120 ASP A CA 1
ATOM 909 C C . ASP A 1 120 ? 2.673 19.506 -12.336 1.00 80.31 120 ASP A C 1
ATOM 911 O O . ASP A 1 120 ? 3.102 20.037 -13.359 1.00 80.31 120 ASP A O 1
ATOM 915 N N . ASP A 1 121 ? 3.452 19.285 -11.278 1.00 80.88 121 ASP A N 1
ATOM 916 C CA . ASP A 1 121 ? 4.858 19.664 -11.123 1.00 80.88 121 ASP A CA 1
ATOM 917 C C . ASP A 1 121 ? 5.842 18.486 -11.251 1.00 80.88 121 ASP A C 1
ATOM 919 O O . ASP A 1 121 ? 7.056 18.672 -11.149 1.00 80.88 121 ASP A O 1
ATOM 923 N N . ALA A 1 122 ? 5.348 17.265 -11.469 1.00 82.50 122 ALA A N 1
ATOM 924 C CA . ALA A 1 122 ? 6.199 16.087 -11.545 1.00 82.50 122 ALA A CA 1
ATOM 925 C C . ALA A 1 122 ? 6.883 15.980 -12.914 1.00 82.50 122 ALA A C 1
ATOM 927 O O . ALA A 1 122 ? 6.228 15.932 -13.959 1.00 82.50 122 ALA A O 1
ATOM 928 N N . TYR A 1 123 ? 8.209 15.831 -12.914 1.00 88.19 123 TYR A N 1
ATOM 929 C CA . TYR A 1 123 ? 8.930 15.440 -14.116 1.00 88.19 123 TYR A CA 1
ATOM 930 C C . TYR A 1 123 ? 8.870 13.917 -14.260 1.00 88.19 123 TYR A C 1
ATOM 932 O O . TYR A 1 123 ? 9.288 13.175 -13.373 1.00 88.19 123 TYR A O 1
ATOM 940 N N . VAL A 1 124 ? 8.319 13.417 -15.368 1.00 91.06 124 VAL A N 1
ATOM 941 C CA . VAL A 1 124 ? 8.136 11.973 -15.577 1.00 91.06 124 VAL A CA 1
ATOM 942 C C . VAL A 1 124 ? 8.967 11.498 -16.760 1.00 91.06 124 VAL A C 1
ATOM 944 O O . VAL A 1 124 ? 8.723 11.879 -17.905 1.00 91.06 124 VAL A O 1
ATOM 947 N N . LYS A 1 125 ? 9.920 10.603 -16.489 1.00 93.38 125 LYS A N 1
ATOM 948 C CA . LYS A 1 125 ? 10.689 9.880 -17.507 1.00 93.38 125 LYS A CA 1
ATOM 949 C C . LYS A 1 125 ? 9.974 8.577 -17.844 1.00 93.38 125 LYS A C 1
ATOM 951 O O . LYS A 1 125 ? 9.823 7.708 -16.987 1.00 93.38 125 LYS A O 1
ATOM 956 N N . TYR A 1 126 ? 9.566 8.417 -19.098 1.00 94.31 126 TYR A N 1
ATOM 957 C CA . TYR A 1 126 ? 8.978 7.177 -19.606 1.00 94.31 126 TYR A CA 1
ATOM 958 C C . TYR A 1 126 ? 10.041 6.324 -20.288 1.00 94.31 126 TYR A C 1
ATOM 960 O O . TYR A 1 126 ? 10.994 6.846 -20.865 1.00 94.31 126 TYR A O 1
ATOM 968 N N . GLY A 1 127 ? 9.882 5.005 -20.251 1.00 95.06 127 GLY A N 1
ATOM 969 C CA . GLY A 1 127 ? 10.763 4.121 -21.000 1.00 95.06 127 GLY A CA 1
ATOM 970 C C . GLY A 1 127 ? 10.504 2.643 -20.774 1.00 95.06 127 GLY A C 1
ATOM 971 O O . GLY A 1 127 ? 9.455 2.227 -20.264 1.00 95.06 127 GLY A O 1
ATOM 972 N N . TYR A 1 128 ? 11.479 1.846 -21.192 1.00 95.19 128 TYR A N 1
ATOM 973 C CA . TYR A 1 128 ? 11.466 0.396 -21.074 1.00 95.19 128 TYR A CA 1
ATOM 974 C C . TYR A 1 128 ? 12.750 -0.089 -20.415 1.00 95.19 128 TYR A C 1
ATOM 976 O O . TYR A 1 128 ? 13.837 0.297 -20.821 1.00 95.19 128 TYR A O 1
ATOM 984 N N . GLY A 1 129 ? 12.629 -0.960 -19.418 1.00 93.31 129 GLY A N 1
ATOM 985 C CA . GLY A 1 129 ? 13.766 -1.606 -18.766 1.00 93.31 129 GLY A CA 1
ATOM 986 C C . GLY A 1 129 ? 13.804 -3.109 -19.022 1.00 93.31 129 GLY A C 1
ATOM 987 O O . GLY A 1 129 ? 12.790 -3.726 -19.357 1.00 93.31 129 GLY A O 1
ATOM 988 N N . VAL A 1 130 ? 14.976 -3.710 -18.799 1.00 94.06 130 VAL A N 1
ATOM 989 C CA . VAL A 1 130 ? 15.079 -5.155 -18.571 1.00 94.06 130 VAL A CA 1
ATOM 990 C C . VAL A 1 130 ? 14.884 -5.375 -17.076 1.00 94.06 130 VAL A C 1
ATOM 992 O O . VAL A 1 130 ? 15.687 -4.884 -16.285 1.00 94.06 130 VAL A O 1
ATOM 995 N N . VAL A 1 131 ? 13.833 -6.097 -16.701 1.00 93.81 131 VAL A N 1
ATOM 996 C CA . VAL A 1 131 ? 13.519 -6.417 -15.303 1.00 93.81 131 VAL A CA 1
ATOM 997 C C . VAL A 1 131 ? 13.549 -7.920 -15.096 1.00 93.81 131 VAL A C 1
ATOM 999 O O . VAL A 1 131 ? 13.086 -8.666 -15.957 1.00 93.81 131 VAL A O 1
ATOM 1002 N N . THR A 1 132 ? 14.050 -8.367 -13.952 1.00 93.69 132 THR A N 1
ATOM 1003 C CA . THR A 1 132 ? 13.968 -9.767 -13.531 1.00 93.69 132 THR A CA 1
ATOM 1004 C C . THR A 1 132 ? 13.178 -9.882 -12.231 1.00 93.69 132 THR A C 1
ATOM 1006 O O . THR A 1 132 ? 13.501 -9.215 -11.249 1.00 93.69 132 THR A O 1
ATOM 1009 N N . PHE A 1 133 ? 12.161 -10.747 -12.221 1.00 92.00 133 PHE A N 1
ATOM 1010 C CA . PHE A 1 133 ? 11.398 -11.127 -11.030 1.00 92.00 133 PHE A CA 1
ATOM 1011 C C . PHE A 1 133 ? 11.860 -12.506 -10.533 1.00 92.00 133 PHE A C 1
ATOM 1013 O O . PHE A 1 133 ? 11.676 -13.523 -11.212 1.00 92.00 133 PHE A O 1
ATOM 1020 N N . GLY A 1 134 ? 12.451 -12.558 -9.339 1.00 87.69 134 GLY A N 1
ATOM 1021 C CA . GLY A 1 134 ? 13.071 -13.783 -8.821 1.00 87.69 134 GLY A CA 1
ATOM 1022 C C . GLY A 1 134 ? 14.304 -14.209 -9.631 1.00 87.69 134 GLY A C 1
ATOM 1023 O O . GLY A 1 134 ? 15.033 -13.360 -10.135 1.00 87.69 134 GLY A O 1
ATOM 1024 N N . SER A 1 135 ? 14.556 -15.516 -9.742 1.00 85.25 135 SER A N 1
ATOM 1025 C CA . SER A 1 135 ? 15.711 -16.070 -10.471 1.00 85.25 135 SER A CA 1
ATOM 1026 C C . SER A 1 135 ? 15.508 -16.171 -11.985 1.00 85.25 135 SER A C 1
ATOM 1028 O O . SER A 1 135 ? 16.475 -16.037 -12.728 1.00 85.25 135 SER A O 1
ATOM 1030 N N . ASP A 1 136 ? 14.270 -16.390 -12.444 1.00 83.75 136 ASP A N 1
ATOM 1031 C CA . ASP A 1 136 ? 14.039 -16.963 -13.781 1.00 83.75 136 ASP A CA 1
ATOM 1032 C C . ASP A 1 136 ? 13.089 -16.153 -14.681 1.00 83.75 136 ASP A C 1
ATOM 1034 O O . ASP A 1 136 ? 12.897 -16.504 -15.845 1.00 83.75 136 ASP A O 1
ATOM 1038 N N . ASN A 1 137 ? 12.479 -15.068 -14.186 1.00 89.00 137 ASN A N 1
ATOM 1039 C CA . ASN A 1 137 ? 11.462 -14.326 -14.941 1.00 89.00 137 ASN A CA 1
ATOM 1040 C C . ASN A 1 137 ? 11.983 -12.963 -15.404 1.00 89.00 137 ASN A C 1
ATOM 1042 O O . ASN A 1 137 ? 11.676 -11.934 -14.800 1.00 89.00 137 ASN A O 1
ATOM 1046 N N . THR A 1 138 ? 12.760 -12.951 -16.487 1.00 92.38 138 THR A N 1
ATOM 1047 C CA . THR A 1 138 ? 13.267 -11.715 -17.102 1.00 92.38 138 THR A CA 1
ATOM 1048 C C . THR A 1 138 ? 12.349 -11.217 -18.219 1.00 92.38 138 THR A C 1
ATOM 1050 O O . THR A 1 138 ? 11.996 -11.970 -19.122 1.00 92.38 138 THR A O 1
ATOM 1053 N N . VAL A 1 139 ? 12.014 -9.926 -18.200 1.00 91.56 139 VAL A N 1
ATOM 1054 C CA . VAL A 1 139 ? 11.236 -9.222 -19.229 1.00 91.56 139 VAL A CA 1
ATOM 1055 C C . VAL A 1 139 ? 12.097 -8.104 -19.812 1.00 91.56 139 VAL A C 1
ATOM 1057 O O . VAL A 1 139 ? 12.503 -7.200 -19.091 1.00 91.56 139 VAL A O 1
ATOM 1060 N N . SER A 1 140 ? 12.384 -8.149 -21.116 1.00 92.06 140 SER A N 1
ATOM 1061 C CA . SER A 1 140 ? 13.394 -7.278 -21.743 1.00 92.06 140 SER A CA 1
ATOM 1062 C C . SER A 1 140 ? 12.933 -5.860 -22.102 1.00 92.06 140 SER A C 1
ATOM 1064 O O . SER A 1 140 ? 13.769 -4.973 -22.242 1.00 92.06 140 SER A O 1
ATOM 1066 N N . LYS A 1 141 ? 11.624 -5.646 -22.270 1.00 92.44 141 LYS A N 1
ATOM 1067 C CA . LYS A 1 141 ? 11.014 -4.338 -22.574 1.00 92.44 141 LYS A CA 1
ATOM 1068 C C . LYS A 1 141 ? 9.860 -4.041 -21.622 1.00 92.44 141 LYS A C 1
ATOM 1070 O O . LYS A 1 141 ? 8.719 -3.825 -22.038 1.00 92.44 141 LYS A O 1
ATOM 1075 N N . PHE A 1 142 ? 10.140 -4.105 -20.328 1.00 92.75 142 PHE A N 1
ATOM 1076 C CA . PHE A 1 142 ? 9.153 -3.841 -19.295 1.00 92.75 142 PHE A CA 1
ATOM 1077 C C . PHE A 1 142 ? 8.882 -2.330 -19.204 1.00 92.75 142 PHE A C 1
ATOM 1079 O O . PHE A 1 142 ? 9.823 -1.572 -18.961 1.00 92.75 142 PHE A O 1
ATOM 1086 N N . PRO A 1 143 ? 7.640 -1.867 -19.450 1.00 93.19 143 PRO A N 1
ATOM 1087 C CA . PRO A 1 143 ? 7.321 -0.446 -19.429 1.00 93.19 143 PRO A CA 1
ATOM 1088 C C . PRO A 1 143 ? 7.409 0.081 -18.005 1.00 93.19 143 PRO A C 1
ATOM 1090 O O . PRO A 1 143 ? 6.791 -0.466 -17.094 1.00 93.19 143 PRO A O 1
ATOM 1093 N N . VAL A 1 144 ? 8.140 1.169 -17.826 1.00 94.06 144 VAL A N 1
ATOM 1094 C CA . VAL A 1 144 ? 8.249 1.809 -16.525 1.00 94.06 144 VAL A CA 1
ATOM 1095 C C . VAL A 1 144 ? 8.301 3.315 -16.684 1.00 94.06 144 VAL A C 1
ATOM 1097 O O . VAL A 1 144 ? 8.836 3.826 -17.671 1.00 94.06 144 VAL A O 1
ATOM 1100 N N . ARG A 1 145 ? 7.713 4.017 -15.719 1.00 93.56 145 ARG A N 1
ATOM 1101 C CA . ARG A 1 145 ? 7.891 5.455 -15.571 1.00 93.56 145 ARG A CA 1
ATOM 1102 C C . ARG A 1 145 ? 8.661 5.742 -14.290 1.00 93.56 145 ARG A C 1
ATOM 1104 O O . ARG A 1 145 ? 8.360 5.167 -13.245 1.00 93.56 145 ARG A O 1
ATOM 1111 N N . SER A 1 146 ? 9.647 6.620 -14.379 1.00 92.31 146 SER A N 1
ATOM 1112 C CA . SER A 1 146 ? 10.379 7.155 -13.236 1.00 92.31 146 SER A CA 1
ATOM 1113 C C . SER A 1 146 ? 9.875 8.571 -12.987 1.00 92.31 146 SER A C 1
ATOM 1115 O O . SER A 1 146 ? 9.866 9.386 -13.909 1.00 92.31 146 SER A O 1
ATOM 1117 N N . MET A 1 147 ? 9.383 8.830 -11.777 1.00 87.06 147 MET A N 1
ATOM 1118 C CA . MET A 1 147 ? 8.988 10.175 -11.356 1.00 87.06 147 MET A CA 1
ATOM 1119 C C . MET A 1 147 ? 10.185 10.848 -10.687 1.00 87.06 147 MET A C 1
ATOM 1121 O O . MET A 1 147 ? 10.833 10.219 -9.857 1.00 87.06 147 MET A O 1
ATOM 1125 N N . GLU A 1 148 ? 10.467 12.084 -11.075 1.00 84.75 148 GLU A N 1
ATOM 1126 C CA . GLU A 1 148 ? 11.561 12.924 -10.593 1.00 84.75 148 GLU A CA 1
ATOM 1127 C C . GLU A 1 148 ? 10.953 14.223 -10.058 1.00 84.75 148 GLU A C 1
ATOM 1129 O O . GLU A 1 148 ? 10.134 14.868 -10.727 1.00 84.75 148 GLU A O 1
ATOM 1134 N N . ARG A 1 149 ? 11.301 14.582 -8.822 1.00 73.81 149 ARG A N 1
ATOM 1135 C CA . ARG A 1 149 ? 10.909 15.868 -8.249 1.00 73.81 149 ARG A CA 1
ATOM 1136 C C . ARG A 1 149 ? 11.796 16.968 -8.826 1.00 73.81 149 ARG A C 1
ATOM 1138 O O . ARG A 1 149 ? 12.997 16.792 -8.979 1.00 73.81 149 ARG A O 1
ATOM 1145 N N . HIS A 1 150 ? 11.204 18.121 -9.121 1.00 70.38 150 HIS A N 1
ATOM 1146 C CA . HIS A 1 150 ? 11.979 19.281 -9.537 1.00 70.38 150 HIS A CA 1
ATOM 1147 C C . HIS A 1 150 ? 12.727 19.881 -8.331 1.00 70.38 150 HIS A C 1
ATOM 1149 O O . HIS A 1 150 ? 12.097 20.311 -7.362 1.00 70.38 150 HIS A O 1
ATOM 1155 N N . ASP A 1 151 ? 14.061 19.919 -8.400 1.00 61.44 151 ASP A N 1
ATOM 1156 C CA . ASP A 1 151 ? 14.947 20.396 -7.323 1.00 61.44 151 ASP A CA 1
ATOM 1157 C C . ASP A 1 151 ? 14.684 21.851 -6.873 1.00 61.44 151 ASP A C 1
ATOM 1159 O O . ASP A 1 151 ? 15.047 22.239 -5.765 1.00 61.44 151 ASP A O 1
ATOM 1163 N N . GLU A 1 152 ? 14.010 22.679 -7.680 1.00 58.28 152 GLU A N 1
ATOM 1164 C CA . GLU A 1 152 ? 13.755 24.086 -7.326 1.00 58.28 152 GLU A CA 1
ATOM 1165 C C . GLU A 1 152 ? 12.711 24.283 -6.208 1.00 58.28 152 GLU A C 1
ATOM 1167 O O . GLU A 1 152 ? 12.584 25.390 -5.684 1.00 58.28 152 GLU A O 1
ATOM 1172 N N . PHE A 1 153 ? 12.005 23.230 -5.775 1.00 53.66 153 PHE A N 1
ATOM 1173 C CA . PHE A 1 153 ? 10.999 23.307 -4.703 1.00 53.66 153 PHE A CA 1
ATOM 1174 C C . PHE A 1 153 ? 11.488 22.847 -3.316 1.00 53.66 153 PHE A C 1
ATOM 1176 O O . PHE A 1 153 ? 10.678 22.642 -2.409 1.00 53.66 153 PHE A O 1
ATOM 1183 N N . GLU A 1 154 ? 12.803 22.730 -3.098 1.00 51.06 154 GLU A N 1
ATOM 1184 C CA . GLU A 1 154 ? 13.385 22.238 -1.835 1.00 51.06 154 GLU A CA 1
ATOM 1185 C C . GLU A 1 154 ? 13.082 23.068 -0.565 1.00 51.06 154 GLU A C 1
ATOM 1187 O O . GLU A 1 154 ? 13.408 22.619 0.534 1.00 51.06 154 GLU A O 1
ATOM 1192 N N . GLN A 1 155 ? 12.431 24.236 -0.640 1.00 47.38 155 GLN A N 1
ATOM 1193 C CA . GLN A 1 155 ? 12.219 25.086 0.545 1.00 47.38 155 GLN A CA 1
ATOM 1194 C C . GLN A 1 155 ? 10.842 25.035 1.209 1.00 47.38 155 GLN A C 1
ATOM 1196 O O . GLN A 1 155 ? 10.743 25.451 2.365 1.00 47.38 155 GLN A O 1
ATOM 1201 N N . GLU A 1 156 ? 9.795 24.488 0.586 1.00 43.50 156 GLU A N 1
ATOM 1202 C CA . GLU A 1 156 ? 8.483 24.419 1.248 1.00 43.50 156 GLU A CA 1
ATOM 1203 C C . GLU A 1 156 ? 8.271 23.068 1.942 1.00 43.50 156 GLU A C 1
ATOM 1205 O O . GLU A 1 156 ? 7.600 22.151 1.474 1.00 43.50 156 GLU A O 1
ATOM 1210 N N . GLN A 1 157 ? 8.949 22.976 3.086 1.00 41.66 157 GLN A N 1
ATOM 1211 C CA . GLN A 1 157 ? 8.673 22.149 4.256 1.00 41.66 157 GLN A CA 1
ATOM 1212 C C . GLN A 1 157 ? 7.380 21.310 4.165 1.00 41.66 157 GLN A C 1
ATOM 1214 O O . GLN A 1 157 ? 6.271 21.812 4.335 1.00 41.66 157 GLN A O 1
ATOM 1219 N N . SER A 1 158 ? 7.555 19.999 3.961 1.00 39.66 158 SER A N 1
ATOM 1220 C CA . SER A 1 158 ? 6.665 18.946 4.470 1.00 39.66 158 SER A CA 1
ATOM 1221 C C . SER A 1 158 ? 5.162 19.233 4.354 1.00 39.66 158 SER A C 1
ATOM 1223 O O . SER A 1 158 ? 4.474 19.331 5.372 1.00 39.66 158 SER A O 1
ATOM 1225 N N . ARG A 1 159 ? 4.606 19.323 3.141 1.00 40.44 159 ARG A N 1
ATOM 1226 C CA . ARG A 1 159 ? 3.167 19.064 3.008 1.00 40.44 159 ARG A CA 1
ATOM 1227 C C . ARG A 1 159 ? 2.932 17.562 3.219 1.00 40.44 159 ARG A C 1
ATOM 1229 O O . ARG A 1 159 ? 3.469 16.768 2.444 1.00 40.44 159 ARG A O 1
ATOM 1236 N N . PRO A 1 160 ? 2.159 17.154 4.243 1.00 37.12 160 PRO A N 1
ATOM 1237 C CA . PRO A 1 160 ? 1.771 15.767 4.458 1.00 37.12 160 PRO A CA 1
ATOM 1238 C C . PRO A 1 160 ? 0.698 15.407 3.424 1.00 37.12 160 PRO A C 1
ATOM 1240 O O . PRO A 1 160 ? -0.498 15.420 3.688 1.00 37.12 160 PRO A O 1
ATOM 1243 N N . GLY A 1 161 ? 1.157 15.163 2.203 1.00 44.47 161 GLY A N 1
ATOM 1244 C CA . GLY A 1 161 ? 0.428 14.525 1.114 1.00 44.47 161 GLY A CA 1
ATOM 1245 C C . GLY A 1 161 ? 1.284 13.369 0.611 1.00 44.47 161 GLY A C 1
ATOM 1246 O O . GLY A 1 161 ? 1.746 13.378 -0.525 1.00 44.47 161 GLY A O 1
ATOM 1247 N N . GLU A 1 162 ? 1.583 12.422 1.506 1.00 47.00 162 GLU A N 1
ATOM 1248 C CA . GLU A 1 162 ? 2.500 11.273 1.353 1.00 47.00 162 GLU A CA 1
ATOM 1249 C C . GLU A 1 162 ? 2.111 10.251 0.265 1.00 47.00 162 GLU A C 1
ATOM 1251 O O . GLU A 1 162 ? 2.666 9.151 0.190 1.00 47.00 162 GLU A O 1
ATOM 1256 N N . GLU A 1 163 ? 1.186 10.597 -0.621 1.00 53.28 163 GLU A N 1
ATOM 1257 C CA . GLU A 1 163 ? 0.821 9.761 -1.762 1.00 53.28 163 GLU A CA 1
ATOM 1258 C C . GLU A 1 163 ? 1.882 9.803 -2.878 1.00 53.28 163 GLU A C 1
ATOM 1260 O O . GLU A 1 163 ? 1.831 9.032 -3.841 1.00 53.28 163 GLU A O 1
ATOM 1265 N N . PHE A 1 164 ? 2.853 10.715 -2.755 1.00 55.28 164 PHE A N 1
ATOM 1266 C CA . PHE A 1 164 ? 3.461 11.304 -3.935 1.00 55.28 164 PHE A CA 1
ATOM 1267 C C . PHE A 1 164 ? 4.256 10.330 -4.804 1.00 55.28 164 PHE A C 1
ATOM 1269 O O . PHE A 1 164 ? 4.050 10.339 -6.010 1.00 55.28 164 PHE A O 1
ATOM 1276 N N . ILE A 1 165 ? 5.118 9.449 -4.287 1.00 61.28 165 ILE A N 1
ATOM 1277 C CA . ILE A 1 165 ? 5.875 8.542 -5.173 1.00 61.28 165 ILE A CA 1
ATOM 1278 C C . ILE A 1 165 ? 6.227 7.248 -4.435 1.00 61.28 165 ILE A C 1
ATOM 1280 O O . ILE A 1 165 ? 7.232 7.161 -3.732 1.00 61.28 165 ILE A O 1
ATOM 1284 N N . ARG A 1 166 ? 5.383 6.224 -4.592 1.00 76.69 166 ARG A N 1
ATOM 1285 C CA . ARG A 1 166 ? 5.700 4.842 -4.210 1.00 76.69 166 ARG A CA 1
ATOM 1286 C C . ARG A 1 166 ? 6.073 4.046 -5.452 1.00 76.69 166 ARG A C 1
ATOM 1288 O O . ARG A 1 166 ? 5.468 4.233 -6.510 1.00 76.69 166 ARG A O 1
ATOM 1295 N N . THR A 1 167 ? 7.029 3.139 -5.297 1.00 82.81 167 THR A N 1
ATOM 1296 C CA . THR A 1 167 ? 7.326 2.127 -6.300 1.00 82.81 167 THR A CA 1
ATOM 1297 C C . THR A 1 167 ? 6.182 1.106 -6.320 1.00 82.81 167 THR A C 1
ATOM 1299 O O . THR A 1 167 ? 5.941 0.393 -5.342 1.00 82.81 167 THR A O 1
ATOM 1302 N N . VAL A 1 168 ? 5.424 1.076 -7.416 1.00 88.06 168 VAL A N 1
ATOM 1303 C CA . VAL A 1 168 ? 4.142 0.361 -7.534 1.00 88.06 168 VAL A CA 1
ATOM 1304 C C . VAL A 1 168 ? 4.116 -0.567 -8.742 1.00 88.06 168 VAL A C 1
ATOM 1306 O O . VAL A 1 168 ? 4.492 -0.181 -9.844 1.00 88.06 168 VAL A O 1
ATOM 1309 N N . PHE A 1 169 ? 3.624 -1.786 -8.535 1.00 88.50 169 PHE A N 1
ATOM 1310 C CA . PHE A 1 169 ? 3.238 -2.742 -9.559 1.00 88.50 169 PHE A CA 1
ATOM 1311 C C . PHE A 1 169 ? 1.720 -2.675 -9.756 1.00 88.50 169 PHE A C 1
ATOM 1313 O O . PHE A 1 169 ? 0.968 -3.134 -8.887 1.00 88.50 169 PHE A O 1
ATOM 1320 N N . PRO A 1 170 ? 1.248 -2.131 -10.885 1.00 84.25 170 PRO A N 1
ATOM 1321 C CA . PRO A 1 170 ? -0.170 -2.045 -11.167 1.00 84.25 170 PRO A CA 1
ATOM 1322 C C . PRO A 1 170 ? -0.743 -3.454 -11.358 1.00 84.25 170 PRO A C 1
ATOM 1324 O O . PRO A 1 170 ? -0.378 -4.206 -12.265 1.00 84.25 170 PRO A O 1
ATOM 1327 N N . LEU A 1 171 ? -1.681 -3.798 -10.490 1.00 80.12 171 LEU A N 1
ATOM 1328 C CA . LEU A 1 171 ? -2.652 -4.865 -10.684 1.00 80.12 171 LEU A CA 1
ATOM 1329 C C . LEU A 1 171 ? -3.959 -4.330 -11.266 1.00 80.12 171 LEU A C 1
ATOM 1331 O O . LEU A 1 171 ? -4.947 -5.067 -11.288 1.00 80.12 171 LEU A O 1
ATOM 1335 N N . GLY A 1 172 ? -3.959 -3.059 -11.690 1.00 64.12 172 GLY A N 1
ATOM 1336 C CA . GLY A 1 172 ? -5.081 -2.382 -12.313 1.00 64.12 172 GLY A CA 1
ATOM 1337 C C . GLY A 1 172 ? -5.892 -3.329 -13.184 1.00 64.12 172 GLY A C 1
ATOM 1338 O O . GLY A 1 172 ? -5.372 -4.079 -14.011 1.00 64.12 172 GLY A O 1
ATOM 1339 N N . VAL A 1 173 ? -7.205 -3.316 -12.971 1.00 56.03 173 VAL A N 1
ATOM 1340 C CA . VAL A 1 173 ? -8.135 -4.200 -13.687 1.00 56.03 173 VAL A CA 1
ATOM 1341 C C . VAL A 1 173 ? -8.167 -3.838 -15.187 1.00 56.03 173 VAL A C 1
ATOM 1343 O O . VAL A 1 173 ? -8.597 -4.635 -16.029 1.00 56.03 173 VAL A O 1
ATOM 1346 N N . ARG A 1 174 ? -7.634 -2.660 -15.559 1.00 57.72 174 ARG A N 1
ATOM 1347 C CA . ARG A 1 174 ? -7.198 -2.382 -16.929 1.00 57.72 174 ARG A CA 1
ATOM 1348 C C . ARG A 1 174 ? -5.980 -3.252 -17.195 1.00 57.72 174 ARG A C 1
ATOM 1350 O O . ARG A 1 174 ? -4.895 -3.001 -16.706 1.00 57.72 174 ARG A O 1
ATOM 1357 N N . GLN A 1 175 ? -6.205 -4.305 -17.962 1.00 53.19 175 GLN A N 1
ATOM 1358 C CA . GLN A 1 175 ? -5.301 -5.409 -18.278 1.00 53.19 175 GLN A CA 1
ATOM 1359 C C . GLN A 1 175 ? -3.905 -5.058 -18.846 1.00 53.19 175 GLN A C 1
ATOM 1361 O O . GLN A 1 175 ? -3.264 -5.934 -19.422 1.00 53.19 175 GLN A O 1
ATOM 1366 N N . ASP A 1 176 ? -3.398 -3.838 -18.767 1.00 61.25 176 ASP A N 1
ATOM 1367 C CA . ASP A 1 176 ? -2.258 -3.403 -19.560 1.00 61.25 176 ASP A CA 1
ATOM 1368 C C . ASP A 1 176 ? -0.926 -3.950 -19.060 1.00 61.25 176 ASP A C 1
ATOM 1370 O O . ASP A 1 176 ? -0.222 -4.574 -19.848 1.00 61.25 176 ASP A O 1
ATOM 1374 N N . THR A 1 177 ? -0.598 -3.834 -17.778 1.00 65.06 177 THR A N 1
ATOM 1375 C CA . THR A 1 177 ? 0.704 -4.278 -17.278 1.00 65.06 177 THR A CA 1
ATOM 1376 C C . THR A 1 177 ? 0.744 -5.793 -17.105 1.00 65.06 177 THR A C 1
ATOM 1378 O O . THR A 1 177 ? 1.595 -6.441 -17.714 1.00 65.06 177 THR A O 1
ATOM 1381 N N . ILE A 1 178 ? -0.207 -6.405 -16.384 1.00 67.94 178 ILE A N 1
ATOM 1382 C CA . ILE A 1 178 ? -0.227 -7.869 -16.187 1.00 67.94 178 ILE A CA 1
ATOM 1383 C C . ILE A 1 178 ? -0.346 -8.611 -17.522 1.00 67.94 178 ILE A C 1
ATOM 1385 O O . ILE A 1 178 ? 0.443 -9.520 -17.800 1.00 67.94 178 ILE A O 1
ATOM 1389 N N . SER A 1 179 ? -1.294 -8.228 -18.387 1.00 67.31 179 SER A N 1
ATOM 1390 C CA . SER A 1 179 ? -1.459 -8.946 -19.658 1.00 67.31 179 SER A CA 1
ATOM 1391 C C . SER A 1 179 ? -0.298 -8.689 -20.605 1.00 67.31 179 SER A C 1
ATOM 1393 O O . SER A 1 179 ? -0.035 -9.527 -21.465 1.00 67.31 179 SER A O 1
ATOM 1395 N N . ARG A 1 180 ? 0.424 -7.568 -20.469 1.00 70.38 180 ARG A N 1
ATOM 1396 C CA . ARG A 1 180 ? 1.637 -7.316 -21.251 1.00 70.38 180 ARG A CA 1
ATOM 1397 C C . ARG A 1 180 ? 2.835 -8.074 -20.710 1.00 70.38 180 ARG A C 1
ATOM 1399 O O . ARG A 1 180 ? 3.544 -8.637 -21.528 1.00 70.38 180 ARG A O 1
ATOM 1406 N N . VAL A 1 181 ? 3.029 -8.184 -19.396 1.00 71.38 181 VAL A N 1
ATOM 1407 C CA . VAL A 1 181 ? 4.052 -9.073 -18.813 1.00 71.38 181 VAL A CA 1
ATOM 1408 C C . VAL A 1 181 ? 3.812 -10.505 -19.277 1.00 71.38 181 VAL A C 1
ATOM 1410 O O . VAL A 1 181 ? 4.719 -11.130 -19.823 1.00 71.38 181 VAL A O 1
ATOM 1413 N N . ARG A 1 182 ? 2.568 -10.991 -19.176 1.00 71.62 182 ARG A N 1
ATOM 1414 C CA . ARG A 1 182 ? 2.186 -12.314 -19.685 1.00 71.62 182 ARG A CA 1
ATOM 1415 C C . ARG A 1 182 ? 2.451 -12.439 -21.183 1.00 71.62 182 ARG A C 1
ATOM 1417 O O . ARG A 1 182 ? 3.062 -13.412 -21.611 1.00 71.62 182 ARG A O 1
ATOM 1424 N N . ARG A 1 183 ? 2.040 -11.445 -21.978 1.00 73.50 183 ARG A N 1
ATOM 1425 C CA . ARG A 1 183 ? 2.284 -11.412 -23.427 1.00 73.50 183 ARG A CA 1
ATOM 1426 C C . ARG A 1 183 ? 3.772 -11.435 -23.756 1.00 73.50 183 ARG A C 1
ATOM 1428 O O . ARG A 1 183 ? 4.143 -12.178 -24.648 1.00 73.50 183 ARG A O 1
ATOM 1435 N N . LEU A 1 184 ? 4.597 -10.635 -23.084 1.00 75.00 184 LEU A N 1
ATOM 1436 C CA . LEU A 1 184 ? 6.028 -10.512 -23.359 1.00 75.00 184 LEU A CA 1
ATOM 1437 C C . LEU A 1 184 ? 6.767 -11.796 -22.985 1.00 75.00 184 LEU A C 1
ATOM 1439 O O . LEU A 1 184 ? 7.505 -12.322 -23.813 1.00 75.00 184 LEU A O 1
ATOM 1443 N N . LEU A 1 185 ? 6.502 -12.351 -21.798 1.00 74.06 185 LEU A N 1
ATOM 1444 C CA . LEU A 1 185 ? 7.064 -13.641 -21.385 1.00 74.06 185 LEU A CA 1
ATOM 1445 C C . LEU A 1 185 ? 6.637 -14.766 -22.334 1.00 74.06 185 LEU A C 1
ATOM 1447 O O . LEU A 1 185 ? 7.448 -15.605 -22.725 1.00 74.06 185 LEU A O 1
ATOM 1451 N N . TRP A 1 186 ? 5.372 -14.770 -22.753 1.00 71.00 186 TRP A N 1
ATOM 1452 C CA . TRP A 1 186 ? 4.869 -15.780 -23.675 1.00 71.00 186 TRP A CA 1
ATOM 1453 C C . TRP A 1 186 ? 5.416 -15.612 -25.096 1.00 71.00 186 TRP A C 1
ATOM 1455 O O . TRP A 1 186 ? 5.838 -16.595 -25.697 1.00 71.00 186 TRP A O 1
ATOM 1465 N N . GLN A 1 187 ? 5.484 -14.387 -25.624 1.00 74.50 187 GLN A N 1
ATOM 1466 C CA . GLN A 1 187 ? 6.106 -14.094 -26.919 1.00 74.50 187 GLN A CA 1
ATOM 1467 C C . GLN A 1 187 ? 7.575 -14.510 -26.930 1.00 74.50 187 GLN A C 1
ATOM 1469 O O . GLN A 1 187 ? 8.017 -15.133 -27.891 1.00 74.50 187 GLN A O 1
ATOM 1474 N N . GLN A 1 188 ? 8.309 -14.231 -25.852 1.00 73.69 188 GLN A N 1
ATOM 1475 C CA . GLN A 1 188 ? 9.703 -14.638 -25.714 1.00 73.69 188 GLN A CA 1
ATOM 1476 C C . GLN A 1 188 ? 9.858 -16.164 -25.708 1.00 73.69 188 GLN A C 1
ATOM 1478 O O . GLN A 1 188 ? 10.803 -16.684 -26.296 1.00 73.69 188 GLN A O 1
ATOM 1483 N N . LYS A 1 189 ? 8.935 -16.886 -25.064 1.00 74.44 189 LYS A N 1
ATOM 1484 C CA . LYS A 1 189 ? 9.021 -18.344 -24.920 1.00 74.44 189 LYS A CA 1
ATOM 1485 C C . LYS A 1 189 ? 8.449 -19.126 -26.110 1.00 74.44 189 LYS A C 1
ATOM 1487 O O . LYS A 1 189 ? 8.924 -20.223 -26.388 1.00 74.44 189 LYS A O 1
ATOM 1492 N N . HIS A 1 190 ? 7.439 -18.593 -26.797 1.00 74.06 190 HIS A N 1
ATOM 1493 C CA . HIS A 1 190 ? 6.639 -19.341 -27.775 1.00 74.06 190 HIS A CA 1
ATOM 1494 C C . HIS A 1 190 ? 6.498 -18.668 -29.150 1.00 74.06 190 HIS A C 1
ATOM 1496 O O . HIS A 1 190 ? 6.020 -19.316 -30.075 1.00 74.06 190 HIS A O 1
ATOM 1502 N N . GLY A 1 191 ? 6.906 -17.404 -29.325 1.00 70.75 191 GLY A N 1
ATOM 1503 C CA . GLY A 1 191 ? 6.966 -16.743 -30.639 1.00 70.75 191 GLY A CA 1
ATOM 1504 C C . GLY A 1 191 ? 5.621 -16.480 -31.336 1.00 70.75 191 GLY A C 1
ATOM 1505 O O . GLY A 1 191 ? 5.601 -16.196 -32.531 1.00 70.75 191 GLY A O 1
ATOM 1506 N N . LEU A 1 192 ? 4.492 -16.572 -30.629 1.00 58.72 192 LEU A N 1
ATOM 1507 C CA . LEU A 1 192 ? 3.145 -16.445 -31.198 1.00 58.72 192 LEU A CA 1
ATOM 1508 C C . LEU A 1 192 ? 2.438 -15.143 -30.725 1.00 58.72 192 LEU A C 1
ATOM 1510 O O . LEU A 1 192 ? 2.924 -14.470 -29.809 1.00 58.72 192 LEU A O 1
ATOM 1514 N N . PRO A 1 193 ? 1.310 -14.720 -31.338 1.00 56.06 193 PRO A N 1
ATOM 1515 C CA . PRO A 1 193 ? 0.548 -13.530 -30.927 1.00 56.06 193 PRO A CA 1
ATOM 1516 C C . PRO A 1 193 ? -0.521 -13.816 -29.845 1.00 56.06 193 PRO A C 1
ATOM 1518 O O . PRO A 1 193 ? -1.319 -14.738 -29.974 1.00 56.06 193 PRO A O 1
ATOM 1521 N N . TYR A 1 194 ? -0.557 -12.998 -28.783 1.00 49.16 194 TYR A N 1
ATOM 1522 C CA . TYR A 1 194 ? -1.503 -13.096 -27.651 1.00 49.16 194 TYR A CA 1
ATOM 1523 C C . TYR A 1 194 ? -2.799 -12.301 -27.918 1.00 49.16 194 TYR A C 1
ATOM 1525 O O . TYR A 1 194 ? -2.728 -11.124 -28.289 1.00 49.16 194 TYR A O 1
ATOM 1533 N N . ARG A 1 195 ? -3.982 -12.901 -27.699 1.00 50.62 195 ARG A N 1
ATOM 1534 C CA . ARG A 1 195 ? -5.306 -12.271 -27.925 1.00 50.62 195 ARG A CA 1
ATOM 1535 C C . ARG A 1 195 ? -5.815 -11.551 -26.659 1.00 50.62 195 ARG A C 1
ATOM 1537 O O . ARG A 1 195 ? -5.600 -12.035 -25.555 1.00 50.62 195 ARG A O 1
ATOM 1544 N N . ARG A 1 196 ? -6.445 -10.371 -26.802 1.00 50.06 196 ARG A N 1
ATOM 1545 C CA . ARG A 1 196 ? -6.960 -9.559 -25.669 1.00 50.06 196 ARG A CA 1
ATOM 1546 C C . ARG A 1 196 ? -8.304 -10.088 -25.163 1.00 50.06 196 ARG A C 1
ATOM 1548 O O . ARG A 1 196 ? -9.153 -10.403 -25.987 1.00 50.06 196 ARG A O 1
ATOM 1555 N N . MET A 1 197 ? -8.526 -10.046 -23.849 1.00 44.12 197 MET A N 1
ATOM 1556 C CA . MET A 1 197 ? -9.863 -10.168 -23.255 1.00 44.12 197 MET A CA 1
ATOM 1557 C C . MET A 1 197 ? -10.503 -8.774 -23.117 1.00 44.12 197 MET A C 1
ATOM 1559 O O . MET A 1 197 ? -9.794 -7.780 -22.956 1.00 44.12 197 MET A O 1
ATOM 1563 N N . ALA A 1 198 ? -11.833 -8.688 -23.203 1.00 39.78 198 ALA A N 1
ATOM 1564 C CA . ALA A 1 198 ? -12.587 -7.441 -23.049 1.00 39.78 198 ALA A CA 1
ATOM 1565 C C . ALA A 1 198 ? -13.072 -7.248 -21.599 1.00 39.78 198 ALA A C 1
ATOM 1567 O O . ALA A 1 198 ? -13.562 -8.196 -20.990 1.00 39.78 198 ALA A O 1
ATOM 1568 N N . THR A 1 199 ? -12.991 -6.025 -21.065 1.00 50.38 199 THR A N 1
ATOM 1569 C CA . THR A 1 199 ? -13.494 -5.662 -19.726 1.00 50.38 199 THR A CA 1
ATOM 1570 C C . THR A 1 199 ? -14.120 -4.259 -19.747 1.00 50.38 199 THR A C 1
ATOM 1572 O O . THR A 1 199 ? -13.521 -3.318 -20.257 1.00 50.38 199 THR A O 1
ATOM 1575 N N . SER A 1 200 ? -15.347 -4.114 -19.228 1.00 44.72 200 SER A N 1
ATOM 1576 C CA . SER A 1 200 ? -16.169 -2.887 -19.321 1.00 44.72 200 SER A CA 1
ATOM 1577 C C . SER A 1 200 ? -16.555 -2.258 -17.968 1.00 44.72 200 SER A C 1
ATOM 1579 O O . SER A 1 200 ? -17.399 -1.373 -17.939 1.00 44.72 200 SER A O 1
ATOM 1581 N N . TYR A 1 201 ? -15.963 -2.691 -16.849 1.00 45.41 201 TYR A N 1
ATOM 1582 C CA . TYR A 1 201 ? -16.299 -2.234 -15.481 1.00 45.41 201 TYR A CA 1
ATOM 1583 C C . TYR A 1 201 ? -15.180 -1.380 -14.824 1.00 45.41 201 TYR A C 1
ATOM 1585 O O . TYR A 1 201 ? -14.979 -1.429 -13.618 1.00 45.41 201 TYR A O 1
ATOM 1593 N N . LEU A 1 202 ? -14.408 -0.620 -15.614 1.00 53.62 202 LEU A N 1
ATOM 1594 C CA . LEU A 1 202 ? -13.040 -0.180 -15.264 1.00 53.62 202 LEU A CA 1
ATOM 1595 C C . LEU A 1 202 ? -12.842 1.303 -14.880 1.00 53.62 202 LEU A C 1
ATOM 1597 O O . LEU A 1 202 ? -11.699 1.741 -14.732 1.00 53.62 202 LEU A O 1
ATOM 1601 N N . ASP A 1 203 ? -13.914 2.082 -14.742 1.00 56.84 203 ASP A N 1
ATOM 1602 C CA . ASP A 1 203 ? -13.849 3.519 -14.401 1.00 56.84 203 ASP A CA 1
ATOM 1603 C C . ASP A 1 203 ? -14.247 3.822 -12.943 1.00 56.84 203 ASP A C 1
ATOM 1605 O O . ASP A 1 203 ? -14.415 4.982 -12.573 1.00 56.84 203 ASP A O 1
ATOM 1609 N N . GLN A 1 204 ? -14.424 2.805 -12.093 1.00 63.88 204 GLN A N 1
ATOM 1610 C CA . GLN A 1 204 ? -14.762 3.051 -10.691 1.00 63.88 204 GLN A CA 1
ATOM 1611 C C . GLN A 1 204 ? -13.512 3.421 -9.873 1.00 63.88 204 GLN A C 1
ATOM 1613 O O . GLN A 1 204 ? -12.481 2.766 -10.023 1.00 63.88 204 GLN A O 1
ATOM 1618 N N . PRO A 1 205 ? -13.609 4.393 -8.942 1.00 70.50 205 PRO A N 1
ATOM 1619 C CA . PRO A 1 205 ? -12.506 4.782 -8.049 1.00 70.50 205 PRO A CA 1
ATOM 1620 C C . PRO A 1 205 ? -12.069 3.651 -7.098 1.00 70.50 205 PRO A C 1
ATOM 1622 O O . PRO A 1 205 ? -11.057 3.759 -6.416 1.00 70.50 205 PRO A O 1
ATOM 1625 N N . CYS A 1 206 ? -12.839 2.563 -7.053 1.00 80.69 206 CYS A N 1
ATOM 1626 C CA . CYS A 1 206 ? -12.687 1.431 -6.157 1.00 80.69 206 CYS A CA 1
ATOM 1627 C C . CYS A 1 206 ? -12.712 0.122 -6.969 1.00 80.69 206 CYS A C 1
ATOM 1629 O O . CYS A 1 206 ? -13.722 -0.579 -6.978 1.00 80.69 206 CYS A O 1
ATOM 1631 N N . PRO A 1 207 ? -11.640 -0.195 -7.715 1.00 77.00 207 PRO A N 1
ATOM 1632 C CA . PRO A 1 207 ? -11.635 -1.313 -8.662 1.00 77.00 207 PRO A CA 1
ATOM 1633 C C . PRO A 1 207 ? -11.841 -2.678 -7.994 1.00 77.00 207 PRO A C 1
ATOM 1635 O O . PRO A 1 207 ? -12.369 -3.595 -8.619 1.00 77.00 207 PRO A O 1
ATOM 1638 N N . LEU A 1 208 ? -11.446 -2.804 -6.723 1.00 84.75 208 LEU A N 1
ATOM 1639 C CA . LEU A 1 208 ? -11.739 -3.955 -5.879 1.00 84.75 208 LEU A CA 1
ATOM 1640 C C . LEU A 1 208 ? -12.563 -3.493 -4.672 1.00 84.75 208 LEU A C 1
ATOM 1642 O O . LEU A 1 208 ? -12.016 -3.121 -3.632 1.00 84.75 208 LEU A O 1
ATOM 1646 N N . GLN A 1 209 ? -13.883 -3.485 -4.850 1.00 89.12 209 GLN A N 1
ATOM 1647 C CA . GLN A 1 209 ? -14.848 -3.106 -3.825 1.00 89.12 209 GLN A CA 1
ATOM 1648 C C . GLN A 1 209 ? -15.429 -4.343 -3.137 1.00 89.12 209 GLN A C 1
ATOM 1650 O O . GLN A 1 209 ? -15.793 -5.321 -3.789 1.00 89.12 209 GLN A O 1
ATOM 1655 N N . VAL A 1 210 ? -15.551 -4.267 -1.818 1.00 92.81 210 VAL A N 1
ATOM 1656 C CA . VAL A 1 210 ? -16.325 -5.200 -0.996 1.00 92.81 210 VAL A CA 1
ATOM 1657 C C . VAL A 1 210 ? -17.377 -4.428 -0.212 1.00 92.81 210 VAL A C 1
ATOM 1659 O O . VAL A 1 210 ? -17.258 -3.220 -0.017 1.00 92.81 210 VAL A O 1
ATOM 1662 N N . PHE A 1 211 ? -18.407 -5.124 0.248 1.00 94.75 211 PHE A N 1
ATOM 1663 C CA . PHE A 1 211 ? -19.458 -4.543 1.071 1.00 94.75 211 PHE A CA 1
ATOM 1664 C C . PHE A 1 211 ? -19.273 -5.004 2.511 1.00 94.75 211 PHE A C 1
ATOM 1666 O O . PHE A 1 211 ? -19.271 -6.203 2.790 1.00 94.75 211 PHE A O 1
ATOM 1673 N N . LEU A 1 212 ? -19.067 -4.051 3.414 1.00 96.06 212 LEU A N 1
ATOM 1674 C CA . LEU A 1 212 ? -18.973 -4.290 4.846 1.00 96.06 212 LEU A CA 1
ATOM 1675 C C . LEU A 1 212 ? -20.380 -4.251 5.435 1.00 96.06 212 LEU A C 1
ATOM 1677 O O . LEU A 1 212 ? -21.118 -3.292 5.216 1.00 96.06 212 LEU A O 1
ATOM 1681 N N . LYS A 1 213 ? -20.725 -5.285 6.191 1.00 96.62 213 LYS A N 1
ATOM 1682 C CA . LYS A 1 213 ? -21.955 -5.376 6.977 1.00 96.62 213 LYS A CA 1
ATOM 1683 C C . LYS A 1 213 ? -21.747 -4.903 8.414 1.00 96.62 213 LYS A C 1
ATOM 1685 O O . LYS A 1 213 ? -22.669 -4.380 9.020 1.00 96.62 213 LYS A O 1
ATOM 1690 N N . ASP A 1 214 ? -20.554 -5.119 8.962 1.00 97.31 214 ASP A N 1
ATOM 1691 C CA . ASP A 1 214 ? -20.181 -4.621 10.283 1.00 97.31 214 ASP A CA 1
ATOM 1692 C C . ASP A 1 214 ? -18.658 -4.475 10.380 1.00 97.31 214 ASP A C 1
ATOM 1694 O O . ASP A 1 214 ? -17.901 -5.201 9.731 1.00 97.31 214 ASP A O 1
ATOM 1698 N N . VAL A 1 215 ? -18.201 -3.548 11.213 1.00 97.25 215 VAL A N 1
ATOM 1699 C CA . VAL A 1 215 ? -16.801 -3.439 11.627 1.00 97.25 215 VAL A CA 1
ATOM 1700 C C . VAL A 1 215 ? -16.799 -3.251 13.128 1.00 97.25 215 VAL A C 1
ATOM 1702 O O . VAL A 1 215 ? -17.409 -2.311 13.622 1.00 97.25 215 VAL A O 1
ATOM 1705 N N . ARG A 1 216 ? -16.109 -4.117 13.864 1.00 97.81 216 ARG A N 1
ATOM 1706 C CA . ARG A 1 216 ? -16.043 -4.078 15.323 1.00 97.81 216 ARG A CA 1
ATOM 1707 C C . ARG A 1 216 ? -14.613 -3.968 15.798 1.00 97.81 216 ARG A C 1
ATOM 1709 O O . ARG A 1 216 ? -13.730 -4.612 15.245 1.00 97.81 216 ARG A O 1
ATOM 1716 N N . VAL A 1 217 ? -14.412 -3.228 16.876 1.00 97.81 217 VAL A N 1
ATOM 1717 C CA . VAL A 1 217 ? -13.174 -3.272 17.654 1.00 97.81 217 VAL A CA 1
ATOM 1718 C C . VAL A 1 217 ? -13.431 -4.022 18.957 1.00 97.81 217 VAL A C 1
ATOM 1720 O O . VAL A 1 217 ? -14.450 -3.793 19.620 1.00 97.81 217 VAL A O 1
ATOM 1723 N N . THR A 1 218 ? -12.542 -4.946 19.309 1.00 98.19 218 THR A N 1
ATOM 1724 C CA . THR A 1 218 ? -12.539 -5.591 20.623 1.00 98.19 218 THR A CA 1
ATOM 1725 C C . THR A 1 218 ? -11.527 -4.926 21.544 1.00 98.19 218 THR A C 1
ATOM 1727 O O . THR A 1 218 ? -10.522 -4.373 21.103 1.00 98.19 218 THR A O 1
ATOM 1730 N N . THR A 1 219 ? -11.793 -4.973 22.839 1.00 97.19 219 THR A N 1
ATOM 1731 C CA . THR A 1 219 ? -10.915 -4.473 23.902 1.00 97.19 219 THR A CA 1
ATOM 1732 C C . THR A 1 219 ? -10.349 -5.652 24.695 1.00 97.19 219 THR A C 1
ATOM 1734 O O . THR A 1 219 ? -10.874 -6.765 24.649 1.00 97.19 219 THR A O 1
ATOM 1737 N N . SER A 1 220 ? -9.271 -5.428 25.445 1.00 95.19 220 SER A N 1
ATOM 1738 C CA . SER A 1 220 ? -8.623 -6.461 26.275 1.00 95.19 220 SER A CA 1
ATOM 1739 C C . SER A 1 220 ? -9.529 -7.052 27.368 1.00 95.19 220 SER A C 1
ATOM 1741 O O . SER A 1 220 ? -9.303 -8.175 27.810 1.00 95.19 220 SER A O 1
ATOM 1743 N N . ASP A 1 221 ? -10.582 -6.336 27.778 1.00 96.00 221 ASP A N 1
ATOM 1744 C CA . ASP A 1 221 ? -11.618 -6.827 28.701 1.00 96.00 221 ASP A CA 1
ATOM 1745 C C . ASP A 1 221 ? -12.705 -7.680 28.010 1.00 96.00 221 ASP A C 1
ATOM 1747 O O . ASP A 1 221 ? -13.666 -8.102 28.653 1.00 96.00 221 ASP A O 1
ATOM 1751 N N . GLY A 1 222 ? -12.563 -7.942 26.706 1.00 96.19 222 GLY A N 1
ATOM 1752 C CA . GLY A 1 222 ? -13.468 -8.774 25.916 1.00 96.19 222 GLY A CA 1
ATOM 1753 C C . GLY A 1 222 ? -14.724 -8.061 25.412 1.00 96.19 222 GLY A C 1
ATOM 1754 O O . GLY A 1 222 ? -15.577 -8.713 24.805 1.00 96.19 222 GLY A O 1
ATOM 1755 N N . LYS A 1 223 ? -14.876 -6.744 25.625 1.00 97.56 223 LYS A N 1
ATOM 1756 C CA . LYS A 1 223 ? -15.981 -5.997 25.001 1.00 97.56 223 LYS A CA 1
ATOM 1757 C C . LYS A 1 223 ? -15.760 -5.890 23.495 1.00 97.56 223 LYS A C 1
ATOM 1759 O O . LYS A 1 223 ? -14.633 -5.843 23.014 1.00 97.56 223 LYS A O 1
ATOM 1764 N N . SER A 1 224 ? -16.861 -5.828 22.753 1.00 97.62 224 SER A N 1
ATOM 1765 C CA . SER A 1 224 ? -16.875 -5.644 21.303 1.00 97.62 224 SER A CA 1
ATOM 1766 C C . SER A 1 224 ? -17.808 -4.491 20.966 1.00 97.62 224 SER A C 1
ATOM 1768 O O . SER A 1 224 ? -18.975 -4.507 21.359 1.00 97.62 224 SER A O 1
ATOM 1770 N N . ASN A 1 225 ? -17.288 -3.482 20.272 1.00 97.56 225 ASN A N 1
ATOM 1771 C CA . ASN A 1 225 ? -18.034 -2.287 19.896 1.00 97.56 225 ASN A CA 1
ATOM 1772 C C . ASN A 1 225 ? -18.097 -2.207 18.372 1.00 97.56 225 ASN A C 1
ATOM 1774 O O . ASN A 1 225 ? -17.049 -2.198 17.725 1.00 97.56 225 ASN A O 1
ATOM 1778 N N . SER A 1 226 ? -19.305 -2.145 17.804 1.00 97.56 226 SER A N 1
ATOM 1779 C CA . SER A 1 226 ? -19.464 -1.834 16.381 1.00 97.56 226 SER A CA 1
ATOM 1780 C C . SER A 1 226 ? -19.082 -0.379 16.125 1.00 97.56 226 SER A C 1
ATOM 1782 O O . SER A 1 226 ? -19.438 0.516 16.890 1.00 97.56 226 SER A O 1
ATOM 1784 N N . LEU A 1 227 ? -18.336 -0.167 15.049 1.00 96.75 227 LEU A N 1
ATOM 1785 C CA . LEU A 1 227 ? -17.957 1.134 14.515 1.00 96.75 227 LEU A CA 1
ATOM 1786 C C . LEU A 1 227 ? -19.019 1.673 13.551 1.00 96.75 227 LEU A C 1
ATOM 1788 O O . LEU A 1 227 ? -18.950 2.831 13.147 1.00 96.75 227 LEU A O 1
ATOM 1792 N N . MET A 1 228 ? -19.994 0.847 13.165 1.00 95.25 228 MET A N 1
ATOM 1793 C CA . MET A 1 228 ? -21.123 1.267 12.349 1.00 95.25 228 MET A CA 1
ATOM 1794 C C . MET A 1 228 ? -22.218 1.823 13.260 1.00 95.25 228 MET A C 1
ATOM 1796 O O . MET A 1 228 ? -22.740 1.136 14.132 1.00 95.25 228 MET A O 1
ATOM 1800 N N . THR A 1 229 ? -22.565 3.098 13.079 1.00 90.44 229 THR A N 1
ATOM 1801 C CA . THR A 1 229 ? -23.610 3.758 13.882 1.00 90.44 229 THR A CA 1
ATOM 1802 C C . THR A 1 229 ? -25.018 3.305 13.512 1.00 90.44 229 THR A C 1
ATOM 1804 O O . THR A 1 229 ? -25.937 3.429 14.316 1.00 90.44 229 THR A O 1
ATOM 1807 N N . ASP A 1 230 ? -25.184 2.818 12.287 1.00 88.62 230 ASP A N 1
ATOM 1808 C CA . ASP A 1 230 ? -26.426 2.268 11.767 1.00 88.62 230 ASP A CA 1
ATOM 1809 C C . ASP A 1 230 ? -26.219 0.767 11.554 1.00 88.62 230 ASP A C 1
ATOM 1811 O O . ASP A 1 230 ? -25.437 0.360 10.697 1.00 88.62 230 ASP A O 1
ATOM 1815 N N . GLY A 1 231 ? -26.879 -0.049 12.378 1.00 79.94 231 GLY A N 1
ATOM 1816 C CA . GLY A 1 231 ? -26.718 -1.505 12.373 1.00 79.94 231 GLY A CA 1
ATOM 1817 C C . GLY A 1 231 ? -27.238 -2.193 11.106 1.00 79.94 231 GLY A C 1
ATOM 1818 O O . GLY A 1 231 ? -27.015 -3.391 10.946 1.00 79.94 231 GLY A O 1
ATOM 1819 N N . GLU A 1 232 ? -27.925 -1.464 10.220 1.00 79.94 232 GLU A N 1
ATOM 1820 C CA . GLU A 1 232 ? -28.379 -1.965 8.917 1.00 79.94 232 GLU A CA 1
ATOM 1821 C C . GLU A 1 232 ? -27.574 -1.391 7.739 1.00 79.94 232 GLU A C 1
ATOM 1823 O O . GLU A 1 232 ? -27.779 -1.802 6.594 1.00 79.94 232 GLU A O 1
ATOM 1828 N N . ALA A 1 233 ? -26.648 -0.459 7.987 1.00 87.56 233 ALA A N 1
ATOM 1829 C CA . ALA A 1 233 ? -25.893 0.172 6.916 1.00 87.56 233 ALA A CA 1
ATOM 1830 C C . ALA A 1 233 ? -24.870 -0.792 6.306 1.00 87.56 233 ALA A C 1
ATOM 1832 O O . ALA A 1 233 ? -23.967 -1.291 6.972 1.00 87.56 233 ALA A O 1
ATOM 1833 N N . ILE A 1 234 ? -24.969 -0.985 4.992 1.00 90.44 234 ILE A N 1
ATOM 1834 C CA . ILE A 1 234 ? -23.922 -1.623 4.200 1.00 90.44 234 ILE A CA 1
ATOM 1835 C C . ILE A 1 234 ? -22.955 -0.534 3.735 1.00 90.44 234 ILE A C 1
ATOM 1837 O O . ILE A 1 234 ? -23.349 0.399 3.032 1.00 90.44 234 ILE A O 1
ATOM 1841 N N . VAL A 1 235 ? -21.682 -0.659 4.105 1.00 92.94 235 VAL A N 1
ATOM 1842 C CA . VAL A 1 235 ? -20.642 0.314 3.753 1.00 92.94 235 VAL A CA 1
ATOM 1843 C C . VAL A 1 235 ? -19.759 -0.260 2.642 1.00 92.94 235 VAL A C 1
ATOM 1845 O O . VAL A 1 235 ? -19.092 -1.273 2.865 1.00 92.94 235 VAL A O 1
ATOM 1848 N N . PRO A 1 236 ? -19.706 0.350 1.445 1.00 93.00 236 PRO A N 1
ATOM 1849 C CA . PRO A 1 236 ? -18.738 -0.051 0.433 1.00 93.00 236 PRO A CA 1
ATOM 1850 C C . PRO A 1 236 ? -17.317 0.286 0.903 1.00 93.00 236 PRO A C 1
ATOM 1852 O O . PRO A 1 236 ? -17.049 1.406 1.335 1.00 93.00 236 PRO A O 1
ATOM 1855 N N . ALA A 1 237 ? -16.397 -0.666 0.780 1.00 92.50 237 ALA A N 1
ATOM 1856 C CA . ALA A 1 237 ? -14.994 -0.510 1.142 1.00 92.50 237 ALA A CA 1
ATOM 1857 C C . ALA A 1 237 ? -14.075 -0.937 -0.001 1.00 92.50 237 ALA A C 1
ATOM 1859 O O . ALA A 1 237 ? -14.352 -1.896 -0.722 1.00 92.50 237 ALA A O 1
ATOM 1860 N N . CYS A 1 238 ? -12.963 -0.223 -0.149 1.00 90.88 238 CYS A N 1
ATOM 1861 C CA . CYS A 1 238 ? -11.959 -0.503 -1.167 1.00 90.88 238 CYS A CA 1
ATOM 1862 C C . CYS A 1 238 ? -10.821 -1.320 -0.586 1.00 90.88 238 CYS A C 1
ATOM 1864 O O . CYS A 1 238 ? -10.251 -0.965 0.443 1.00 90.88 238 CYS A O 1
ATOM 1866 N N . ILE A 1 239 ? -10.443 -2.382 -1.287 1.00 89.19 239 ILE A N 1
ATOM 1867 C CA . ILE A 1 239 ? -9.205 -3.095 -1.002 1.00 89.19 239 ILE A CA 1
ATOM 1868 C C . ILE A 1 239 ? -8.095 -2.388 -1.779 1.00 89.19 239 ILE A C 1
ATOM 1870 O O . ILE A 1 239 ? -7.993 -2.545 -2.995 1.00 89.19 239 ILE A O 1
ATOM 1874 N N . ASN A 1 240 ? -7.274 -1.602 -1.078 1.00 85.38 240 ASN A N 1
ATOM 1875 C CA . ASN A 1 240 ? -6.127 -0.908 -1.657 1.00 85.38 240 ASN A CA 1
ATOM 1876 C C . ASN A 1 240 ? -4.817 -1.306 -0.943 1.00 85.38 240 ASN A C 1
ATOM 1878 O O . ASN A 1 240 ? -4.545 -0.807 0.144 1.00 85.38 240 ASN A O 1
ATOM 1882 N N . PRO A 1 241 ? -3.986 -2.178 -1.540 1.00 83.31 241 PRO A N 1
ATOM 1883 C CA . PRO A 1 241 ? -2.738 -2.642 -0.937 1.00 83.31 241 PRO A CA 1
ATOM 1884 C C . PRO A 1 241 ? -1.616 -1.592 -0.927 1.00 83.31 241 PRO A C 1
ATOM 1886 O O . PRO A 1 241 ? -0.554 -1.851 -0.359 1.00 83.31 241 PRO A O 1
ATOM 1889 N N . VAL A 1 242 ? -1.815 -0.425 -1.548 1.00 80.50 242 VAL A N 1
ATOM 1890 C CA . VAL A 1 242 ? -0.860 0.693 -1.469 1.00 80.50 242 VAL A CA 1
ATOM 1891 C C . VAL A 1 242 ? -0.911 1.372 -0.105 1.00 80.50 242 VAL A C 1
ATOM 1893 O O . VAL A 1 242 ? 0.124 1.840 0.389 1.00 80.50 242 VAL A O 1
ATOM 1896 N N . GLU A 1 243 ? -2.102 1.412 0.492 1.00 81.88 243 GLU A N 1
ATOM 1897 C CA . GLU A 1 243 ? -2.335 1.982 1.810 1.00 81.88 243 GLU A CA 1
ATOM 1898 C C . GLU A 1 243 ? -1.737 1.067 2.877 1.00 81.88 243 GLU A C 1
ATOM 1900 O O . GLU A 1 243 ? -1.956 -0.143 2.890 1.00 81.88 243 GLU A O 1
ATOM 1905 N N . ASN A 1 244 ? -0.975 1.651 3.801 1.00 78.38 244 ASN A N 1
ATOM 1906 C CA . ASN A 1 244 ? -0.393 0.898 4.916 1.00 78.38 244 ASN A CA 1
ATOM 1907 C C . ASN A 1 244 ? -1.383 0.741 6.086 1.00 78.38 244 ASN A C 1
ATOM 1909 O O . ASN A 1 244 ? -0.983 0.313 7.167 1.00 78.38 244 ASN A O 1
ATOM 1913 N N . GLY A 1 245 ? -2.645 1.132 5.900 1.00 87.00 245 GLY A N 1
ATOM 1914 C CA . GLY A 1 245 ? -3.635 1.136 6.960 1.00 87.00 245 GLY A CA 1
ATOM 1915 C C . GLY A 1 245 ? -5.072 1.286 6.484 1.00 87.00 245 GLY A C 1
ATOM 1916 O O . GLY A 1 245 ? -5.349 1.403 5.292 1.00 87.00 245 GLY A O 1
ATOM 1917 N N . PHE A 1 246 ? -5.991 1.243 7.443 1.00 91.00 246 PHE A N 1
ATOM 1918 C CA . PHE A 1 246 ? -7.421 1.375 7.215 1.00 91.00 246 PHE A CA 1
ATOM 1919 C C . PHE A 1 246 ? -7.826 2.840 7.246 1.00 91.00 246 PHE A C 1
ATOM 1921 O O . PHE A 1 246 ? -7.541 3.553 8.204 1.00 91.00 246 PHE A O 1
ATOM 1928 N N . GLN A 1 247 ? -8.561 3.273 6.231 1.00 91.56 247 GLN A N 1
ATOM 1929 C CA . GLN A 1 247 ? -9.185 4.586 6.227 1.00 91.56 247 GLN A CA 1
ATOM 1930 C C . GLN A 1 247 ? -10.680 4.412 6.499 1.00 91.56 247 GLN A C 1
ATOM 1932 O O . GLN A 1 247 ? -11.392 3.741 5.750 1.00 91.56 247 GLN A O 1
ATOM 1937 N N . PHE A 1 248 ? -11.153 4.970 7.606 1.00 93.75 248 PHE A N 1
ATOM 1938 C CA . PHE A 1 248 ? -12.549 4.917 8.016 1.00 93.75 248 PHE A CA 1
ATOM 1939 C C . PHE A 1 248 ? -13.297 6.171 7.591 1.00 93.75 248 PHE A C 1
ATOM 1941 O O . PHE A 1 248 ? -12.743 7.268 7.543 1.00 93.75 248 PHE A O 1
ATOM 1948 N N . SER A 1 249 ? -14.600 6.023 7.344 1.00 92.69 249 SER A N 1
ATOM 1949 C CA . SER A 1 249 ? -15.472 7.188 7.200 1.00 92.69 249 SER A CA 1
ATOM 1950 C C . SER A 1 249 ? -15.422 8.053 8.472 1.00 92.69 249 SER A C 1
ATOM 1952 O O . SER A 1 249 ? -15.193 7.516 9.561 1.00 92.69 249 SER A O 1
ATOM 1954 N N . PRO A 1 250 ? -15.699 9.367 8.389 1.00 92.88 250 PRO A N 1
ATOM 1955 C CA . PRO A 1 250 ? -15.709 10.231 9.569 1.00 92.88 250 PRO A CA 1
ATOM 1956 C C . PRO A 1 250 ? -16.606 9.720 10.707 1.00 92.88 250 PRO A C 1
ATOM 1958 O O . PRO A 1 250 ? -16.234 9.821 11.873 1.00 92.88 250 PRO A O 1
ATOM 1961 N N . ALA A 1 251 ? -17.758 9.120 10.382 1.00 93.50 251 ALA A N 1
ATOM 1962 C CA . ALA A 1 251 ? -18.670 8.548 11.372 1.00 93.50 251 ALA A CA 1
ATOM 1963 C C . ALA A 1 251 ? -18.067 7.321 12.076 1.00 93.50 251 ALA A C 1
ATOM 1965 O O . ALA A 1 251 ? -18.066 7.259 13.304 1.00 93.50 251 ALA A O 1
ATOM 1966 N N . MET A 1 252 ? -17.498 6.382 11.312 1.00 95.44 252 MET A N 1
ATOM 1967 C CA . MET A 1 252 ? -16.835 5.200 11.877 1.00 95.44 252 MET A CA 1
ATOM 1968 C C . MET A 1 252 ? -15.614 5.586 12.710 1.00 95.44 252 MET A C 1
ATOM 1970 O O . MET A 1 252 ? -15.418 5.058 13.804 1.00 95.44 252 MET A O 1
ATOM 1974 N N . TYR A 1 253 ? -14.817 6.539 12.221 1.00 95.12 253 TYR A N 1
ATOM 1975 C CA . TYR A 1 253 ? -13.660 7.046 12.946 1.00 95.12 253 TYR A CA 1
ATOM 1976 C C . TYR A 1 253 ? -14.065 7.730 14.257 1.00 95.12 253 TYR A C 1
ATOM 1978 O O . TYR A 1 253 ? -13.391 7.552 15.264 1.00 95.12 253 TYR A O 1
ATOM 1986 N N . GLN A 1 254 ? -15.182 8.462 14.291 1.00 94.81 254 GLN A N 1
ATOM 1987 C CA . GLN A 1 254 ? -15.666 9.067 15.532 1.00 94.81 254 GLN A CA 1
ATOM 1988 C C . GLN A 1 254 ? -16.029 8.010 16.584 1.00 94.81 254 GLN A C 1
ATOM 1990 O O . GLN A 1 254 ? -15.710 8.180 17.760 1.00 94.81 254 GLN A O 1
ATOM 1995 N N . VAL A 1 255 ? -16.676 6.912 16.176 1.00 96.25 255 VAL A N 1
ATOM 1996 C CA . VAL A 1 255 ? -16.970 5.795 17.086 1.00 96.25 255 VAL A CA 1
ATOM 1997 C C . VAL A 1 255 ? -15.678 5.131 17.548 1.00 96.25 255 VAL A C 1
ATOM 1999 O O . VAL A 1 255 ? -15.503 4.932 18.748 1.00 96.25 255 VAL A O 1
ATOM 2002 N N . TRP A 1 256 ? -14.756 4.858 16.619 1.00 95.81 256 TRP A N 1
ATOM 2003 C CA . TRP A 1 256 ? -13.427 4.332 16.925 1.00 95.81 256 TRP A CA 1
ATOM 2004 C C . TRP A 1 256 ? -12.727 5.196 17.977 1.00 95.81 256 TRP A C 1
ATOM 2006 O O . TRP A 1 256 ? -12.421 4.694 19.052 1.00 95.81 256 TRP A O 1
ATOM 2016 N N . ALA A 1 257 ? -12.576 6.496 17.718 1.00 95.56 257 ALA A N 1
ATOM 2017 C CA . ALA A 1 257 ? -11.920 7.454 18.602 1.00 95.56 257 ALA A CA 1
ATOM 2018 C C . ALA A 1 257 ? -12.566 7.512 19.994 1.00 95.56 257 ALA A C 1
ATOM 2020 O O . ALA A 1 257 ? -11.863 7.608 20.996 1.00 95.56 257 ALA A O 1
ATOM 2021 N N . ASN A 1 258 ? -13.894 7.411 20.083 1.00 96.19 258 ASN A N 1
ATOM 2022 C CA . ASN A 1 258 ? -14.589 7.371 21.368 1.00 96.19 258 ASN A CA 1
ATOM 2023 C C . ASN A 1 258 ? -14.304 6.070 22.140 1.00 96.19 258 ASN A C 1
ATOM 2025 O O . ASN A 1 258 ? -14.064 6.114 23.346 1.00 96.19 258 ASN A O 1
ATOM 2029 N N . VAL A 1 259 ? -14.325 4.917 21.462 1.00 96.31 259 VAL A N 1
ATOM 2030 C CA . VAL A 1 259 ? -14.083 3.601 22.080 1.00 96.31 259 VAL A CA 1
ATOM 2031 C C . VAL A 1 259 ? -12.631 3.461 22.539 1.00 96.31 259 VAL A C 1
ATOM 2033 O O . VAL A 1 259 ? -12.376 2.971 23.638 1.00 96.31 259 VAL A O 1
ATOM 2036 N N . THR A 1 260 ? -11.686 3.932 21.727 1.00 95.94 260 THR A N 1
ATOM 2037 C CA . THR A 1 260 ? -10.241 3.885 22.001 1.00 95.94 260 THR A CA 1
ATOM 2038 C C . THR A 1 260 ? -9.746 5.075 22.825 1.00 95.94 260 THR A C 1
ATOM 2040 O O . THR A 1 260 ? -8.551 5.185 23.109 1.00 95.94 260 THR A O 1
ATOM 2043 N N . GLN A 1 261 ? -10.663 5.962 23.231 1.00 95.50 261 GLN A N 1
ATOM 2044 C CA . GLN A 1 261 ? -10.386 7.168 24.011 1.00 95.50 261 GLN A CA 1
ATOM 2045 C C . GLN A 1 261 ? -9.283 8.032 23.382 1.00 95.50 261 GLN A C 1
ATOM 2047 O O . GLN A 1 261 ? -8.384 8.500 24.082 1.00 95.50 261 GLN A O 1
ATOM 2052 N N . HIS A 1 262 ? -9.327 8.222 22.058 1.00 93.25 262 HIS A N 1
ATOM 2053 C CA . HIS A 1 262 ? -8.377 9.085 21.363 1.00 93.25 262 HIS A CA 1
ATOM 2054 C C . HIS A 1 262 ? -8.381 10.473 22.030 1.00 93.25 262 HIS A C 1
ATOM 2056 O O . HIS A 1 262 ? -9.444 11.094 22.145 1.00 93.25 262 HIS A O 1
ATOM 2062 N N . PRO A 1 263 ? -7.222 10.982 22.476 1.00 88.62 263 PRO A N 1
ATOM 2063 C CA . PRO A 1 263 ? -7.154 12.260 23.171 1.00 88.62 263 PRO A CA 1
ATOM 2064 C C . PRO A 1 263 ? -7.580 13.412 22.254 1.00 88.62 263 PRO A C 1
ATOM 2066 O O . PRO A 1 263 ? -7.379 13.374 21.038 1.00 88.62 263 PRO A O 1
ATOM 2069 N N . SER A 1 264 ? -8.157 14.464 22.833 1.00 85.62 264 SER A N 1
ATOM 2070 C CA . SER A 1 264 ? -8.381 15.715 22.107 1.00 85.62 264 SER A CA 1
ATOM 2071 C C . SER A 1 264 ? -7.039 16.332 21.706 1.00 85.62 264 SER A C 1
ATOM 2073 O O . SER A 1 264 ? -6.094 16.292 22.489 1.00 85.62 264 SER A O 1
ATOM 2075 N N . ASN A 1 265 ? -6.961 16.934 20.519 1.00 80.00 265 ASN A N 1
ATOM 2076 C CA . ASN A 1 265 ? -5.768 17.641 20.053 1.00 80.00 265 ASN A CA 1
ATOM 2077 C C . ASN A 1 265 ? -6.069 19.153 19.919 1.00 80.00 265 ASN A C 1
ATOM 2079 O O . ASN A 1 265 ? -7.005 19.501 19.191 1.00 80.00 265 ASN A O 1
ATOM 2083 N N . PRO A 1 266 ? -5.320 20.048 20.597 1.00 80.38 266 PRO A N 1
ATOM 2084 C CA . PRO A 1 266 ? -4.220 19.755 21.522 1.00 80.38 266 PRO A CA 1
ATOM 2085 C C . PRO A 1 266 ? -4.716 19.135 22.840 1.00 80.38 266 PRO A C 1
ATOM 2087 O O . PRO A 1 266 ? -5.846 19.405 23.264 1.00 80.38 266 PRO A O 1
ATOM 2090 N N . PRO A 1 267 ? -3.899 18.300 23.497 1.00 78.38 267 PRO A N 1
ATOM 2091 C CA . PRO A 1 267 ? -4.276 17.694 24.764 1.00 78.38 267 PRO A CA 1
ATOM 2092 C C . PRO A 1 267 ? -4.259 18.732 25.895 1.00 78.38 267 PRO A C 1
ATOM 2094 O O . PRO A 1 267 ? -3.422 19.636 25.939 1.00 78.38 267 PRO A O 1
ATOM 2097 N N . SER A 1 268 ? -5.209 18.622 26.829 1.00 81.44 268 SER A N 1
ATOM 2098 C CA . SER A 1 268 ? -5.399 19.599 27.915 1.00 81.44 268 SER A CA 1
ATOM 2099 C C . SER A 1 268 ? -4.277 19.606 28.955 1.00 81.44 268 SER A C 1
ATOM 2101 O O . SER A 1 268 ? -4.143 20.566 29.709 1.00 81.44 268 SER A O 1
ATOM 2103 N N . ASP A 1 269 ? -3.499 18.529 29.024 1.00 77.38 269 ASP A N 1
ATOM 2104 C CA . ASP A 1 269 ? -2.370 18.355 29.940 1.00 77.38 269 ASP A CA 1
ATOM 2105 C C . ASP A 1 269 ? -1.033 18.854 29.359 1.00 77.38 269 ASP A C 1
ATOM 2107 O O . ASP A 1 269 ? -0.009 18.789 30.037 1.00 77.38 269 ASP A O 1
ATOM 2111 N N . GLY A 1 270 ? -1.034 19.366 28.121 1.00 76.69 270 GLY A N 1
ATOM 2112 C CA . GLY A 1 270 ? 0.173 19.813 27.427 1.00 76.69 270 GLY A CA 1
ATOM 2113 C C . GLY A 1 270 ? 1.080 18.677 26.944 1.00 76.69 270 GLY A C 1
ATOM 2114 O O . GLY A 1 270 ? 2.240 18.936 26.621 1.00 76.69 270 GLY A O 1
ATOM 2115 N N . SER A 1 271 ? 0.584 17.435 26.907 1.00 77.50 271 SER A N 1
ATOM 2116 C CA . SER A 1 271 ? 1.294 16.299 26.310 1.00 77.50 271 SER A CA 1
ATOM 2117 C C . SER A 1 271 ? 1.471 16.451 24.789 1.00 77.50 271 SER A C 1
ATOM 2119 O O . SER A 1 271 ? 1.061 17.438 24.173 1.00 77.50 271 SER A O 1
ATOM 2121 N N . HIS A 1 272 ? 2.157 15.487 24.171 1.00 75.69 272 HIS A N 1
ATOM 2122 C CA . HIS A 1 272 ? 2.427 15.492 22.735 1.00 75.69 272 HIS A CA 1
ATOM 2123 C C . HIS A 1 272 ? 1.127 15.541 21.917 1.00 75.69 272 HIS A C 1
ATOM 2125 O O . HIS A 1 272 ? 0.152 14.869 22.239 1.00 75.69 272 HIS A O 1
ATOM 2131 N N . ASN A 1 273 ? 1.115 16.316 20.830 1.00 82.62 273 ASN A N 1
ATOM 2132 C CA . ASN A 1 273 ? -0.033 16.358 19.927 1.00 82.62 273 ASN A CA 1
ATOM 2133 C C . ASN A 1 273 ? -0.225 14.994 19.255 1.00 82.62 273 ASN A C 1
ATOM 2135 O O . ASN A 1 273 ? 0.653 14.522 18.532 1.00 82.62 273 ASN A O 1
ATOM 2139 N N . TYR A 1 274 ? -1.397 14.401 19.454 1.00 82.88 274 TYR A N 1
ATOM 2140 C CA . TYR A 1 274 ? -1.780 13.143 18.827 1.00 82.88 274 TYR A CA 1
ATOM 2141 C C . TYR A 1 274 ? -2.478 13.404 17.486 1.00 82.88 274 TYR A C 1
ATOM 2143 O O . TYR A 1 274 ? -3.465 14.144 17.416 1.00 82.88 274 TYR A O 1
ATOM 2151 N N . ILE A 1 275 ? -1.953 12.831 16.404 1.00 86.19 275 ILE A N 1
ATOM 2152 C CA . ILE A 1 275 ? -2.639 12.793 15.104 1.00 86.19 275 ILE A CA 1
ATOM 2153 C C . ILE A 1 275 ? -3.627 11.625 15.100 1.00 86.19 275 ILE A C 1
ATOM 2155 O O . ILE A 1 275 ? -3.581 10.796 15.996 1.00 86.19 275 ILE A O 1
ATOM 2159 N N . SER A 1 276 ? -4.472 11.496 14.071 1.00 84.44 276 SER A N 1
ATOM 2160 C CA . SER A 1 276 ? -5.540 10.476 14.039 1.00 84.44 276 SER A CA 1
ATOM 2161 C C . SER A 1 276 ? -5.079 9.024 14.241 1.00 84.44 276 SER A C 1
ATOM 2163 O O . SER A 1 276 ? -5.876 8.142 14.549 1.00 84.44 276 SER A O 1
ATOM 2165 N N . GLN A 1 277 ? -3.795 8.768 14.004 1.00 87.88 277 GLN A N 1
ATOM 2166 C CA . GLN A 1 277 ? -3.176 7.457 14.117 1.00 87.88 277 GLN A CA 1
ATOM 2167 C C . GLN A 1 277 ? -2.381 7.270 15.408 1.00 87.88 277 GLN A C 1
ATOM 2169 O O . GLN A 1 277 ? -1.931 6.159 15.633 1.00 87.88 277 GLN A O 1
ATOM 2174 N N . THR A 1 278 ? -2.167 8.284 16.249 1.00 89.25 278 THR A N 1
ATOM 2175 C CA . THR A 1 278 ? -1.272 8.165 17.411 1.00 89.25 278 THR A CA 1
ATOM 2176 C C . T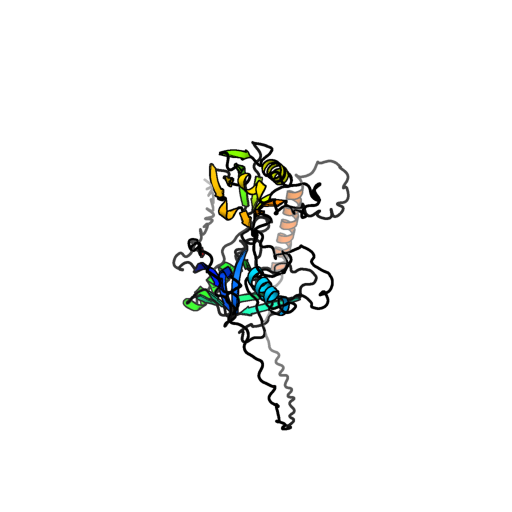HR A 1 278 ? -2.034 8.250 18.724 1.00 89.25 278 THR A C 1
ATOM 2178 O O . THR A 1 278 ? -2.954 9.042 18.882 1.00 89.25 278 THR A O 1
ATOM 2181 N N . TYR A 1 279 ? -1.660 7.399 19.676 1.00 90.94 279 TYR A N 1
ATOM 2182 C CA . TYR A 1 279 ? -2.362 7.191 20.937 1.00 90.94 279 TYR A CA 1
ATOM 2183 C C . TYR A 1 279 ? -1.380 7.162 22.109 1.00 90.94 279 TYR A C 1
ATOM 2185 O O . TYR A 1 279 ? -0.237 6.718 21.952 1.00 90.94 279 TYR A O 1
ATOM 2193 N N . PRO A 1 280 ? -1.815 7.570 23.314 1.00 90.00 280 PRO A N 1
ATOM 2194 C CA . PRO A 1 280 ? -1.088 7.269 24.536 1.00 90.00 280 PRO A CA 1
ATOM 2195 C C . PRO A 1 280 ? -0.938 5.755 24.696 1.00 90.00 280 PRO A C 1
ATOM 2197 O O . PRO A 1 280 ? -1.892 5.005 24.483 1.00 90.00 280 PRO A O 1
ATOM 2200 N N . PHE A 1 281 ? 0.233 5.299 25.145 1.00 89.31 281 PHE A N 1
ATOM 2201 C CA . PHE A 1 281 ? 0.480 3.870 25.368 1.00 89.31 281 PHE A CA 1
ATOM 2202 C C . PHE A 1 281 ? -0.546 3.228 26.324 1.00 89.31 281 PHE A C 1
ATOM 2204 O O . PHE A 1 281 ? -0.919 2.074 26.150 1.00 89.31 281 PHE A O 1
ATOM 2211 N N . SER A 1 282 ? -1.078 3.987 27.290 1.00 92.06 282 SER A N 1
ATOM 2212 C CA . SER A 1 282 ? -2.129 3.531 28.214 1.00 92.06 282 SER A CA 1
ATOM 2213 C C . SER A 1 282 ? -3.431 3.096 27.537 1.00 92.06 282 SER A C 1
ATOM 2215 O O . SER A 1 282 ? -4.216 2.378 28.153 1.00 92.06 282 SER A O 1
ATOM 2217 N N . ASN A 1 283 ? -3.674 3.529 26.298 1.00 94.31 283 ASN A N 1
ATOM 2218 C CA . ASN A 1 283 ? -4.895 3.229 25.555 1.00 94.31 283 ASN A CA 1
ATOM 2219 C C . ASN A 1 283 ? -4.750 1.982 24.673 1.00 94.31 283 ASN A C 1
ATOM 2221 O O . ASN A 1 283 ? -5.736 1.527 24.100 1.00 94.31 283 ASN A O 1
ATOM 2225 N N . GLU A 1 284 ? -3.549 1.408 24.568 1.00 94.44 284 GLU A N 1
ATOM 2226 C CA . GLU A 1 284 ? -3.282 0.181 23.809 1.00 94.44 284 GLU A CA 1
ATOM 2227 C C . GLU A 1 284 ? -4.231 -0.988 24.156 1.00 94.44 284 GLU A C 1
ATOM 2229 O O . GLU A 1 284 ? -4.785 -1.585 23.226 1.00 94.44 284 GLU A O 1
ATOM 2234 N N . PRO A 1 285 ? -4.585 -1.239 25.435 1.00 95.88 285 PRO A N 1
ATOM 2235 C CA . PRO A 1 285 ? -5.518 -2.309 25.788 1.00 95.88 285 PRO A CA 1
ATOM 2236 C C . PRO A 1 285 ? -6.959 -2.081 25.302 1.00 95.88 285 PRO A C 1
ATOM 2238 O O . PRO A 1 285 ? -7.788 -2.991 25.409 1.00 95.88 285 PRO A O 1
ATOM 2241 N N . LEU A 1 286 ? -7.289 -0.884 24.798 1.00 96.69 286 LEU A N 1
ATOM 2242 C CA . LEU A 1 286 ? -8.584 -0.562 24.187 1.00 96.69 286 LEU A CA 1
ATOM 2243 C C . LEU A 1 286 ? -8.645 -0.932 22.692 1.00 96.69 286 LEU A C 1
ATOM 2245 O O . LEU A 1 286 ? -9.684 -0.753 22.060 1.00 96.69 286 LEU A O 1
ATOM 2249 N N . MET A 1 287 ? -7.550 -1.439 22.120 1.00 95.94 287 MET A N 1
ATOM 2250 C CA . MET A 1 287 ? -7.408 -1.763 20.698 1.00 95.94 287 MET A CA 1
ATOM 2251 C C . MET A 1 287 ? -6.915 -3.205 20.527 1.00 95.94 287 MET A C 1
ATOM 2253 O O . MET A 1 287 ? -5.793 -3.436 20.091 1.00 95.94 287 MET A O 1
ATOM 2257 N N . ASN A 1 288 ? -7.726 -4.198 20.895 1.00 96.25 288 ASN A N 1
ATOM 2258 C CA . ASN A 1 288 ? -7.323 -5.604 20.829 1.00 96.25 288 ASN A CA 1
ATOM 2259 C C . ASN A 1 288 ? -7.422 -6.164 19.400 1.00 96.25 288 ASN A C 1
ATOM 2261 O O . ASN A 1 288 ? -6.404 -6.357 18.754 1.00 96.25 288 ASN A O 1
ATOM 2265 N N . GLU A 1 289 ? -8.618 -6.396 18.863 1.00 97.44 289 GLU A N 1
ATOM 2266 C CA . GLU A 1 289 ? -8.792 -6.918 17.498 1.00 97.44 289 GLU A CA 1
ATOM 2267 C C . GLU A 1 289 ? -9.743 -6.036 16.693 1.00 97.44 289 GLU A C 1
ATOM 2269 O O . GLU A 1 289 ? -10.695 -5.478 17.241 1.00 97.44 289 GLU A O 1
ATOM 2274 N N . LEU A 1 290 ? -9.523 -5.954 15.381 1.00 97.62 290 LEU A N 1
ATOM 2275 C CA . LEU A 1 290 ? -10.464 -5.347 14.442 1.00 97.62 290 LEU A CA 1
ATOM 2276 C C . LEU A 1 290 ? -11.135 -6.452 13.621 1.00 97.62 290 LEU A C 1
ATOM 2278 O O . LEU A 1 290 ? -10.482 -7.150 12.849 1.00 97.62 290 LEU A O 1
ATOM 2282 N N . ILE A 1 291 ? -12.442 -6.613 13.785 1.00 97.88 291 ILE A N 1
ATOM 2283 C CA . ILE A 1 291 ? -13.241 -7.660 13.149 1.00 97.88 291 ILE A CA 1
ATOM 2284 C C . ILE A 1 291 ? -14.131 -7.018 12.088 1.00 97.88 291 ILE A C 1
ATOM 2286 O O . ILE A 1 291 ? -14.948 -6.160 12.401 1.00 97.88 291 ILE A O 1
ATOM 2290 N N . MET A 1 292 ? -14.006 -7.450 10.839 1.00 97.38 292 MET A N 1
ATOM 2291 C CA . MET A 1 292 ? -14.824 -6.990 9.717 1.00 97.38 292 MET A CA 1
ATOM 2292 C C . MET A 1 292 ? -15.745 -8.120 9.258 1.00 97.38 292 MET A C 1
ATOM 2294 O O . MET A 1 292 ? -15.272 -9.203 8.915 1.00 97.38 292 MET A O 1
ATOM 2298 N N . GLU A 1 293 ? -17.052 -7.872 9.238 1.00 97.00 293 GLU A N 1
ATOM 2299 C CA . GLU A 1 293 ? -18.047 -8.761 8.637 1.00 97.00 293 GLU A CA 1
ATOM 2300 C C . GLU A 1 293 ? -18.386 -8.240 7.240 1.00 97.00 293 GLU A C 1
ATOM 2302 O O . GLU A 1 293 ? -18.849 -7.111 7.079 1.00 97.00 293 GLU A O 1
ATOM 2307 N N . LEU A 1 294 ? -18.140 -9.057 6.221 1.00 96.00 294 LEU A N 1
ATOM 2308 C CA . LEU A 1 294 ? -18.489 -8.767 4.836 1.00 96.00 294 LEU A CA 1
ATOM 2309 C C . LEU A 1 294 ? -19.924 -9.217 4.540 1.00 96.00 294 LEU A C 1
ATOM 2311 O O . LEU A 1 294 ? -20.465 -10.129 5.177 1.00 96.00 294 LEU A O 1
ATOM 2315 N N . GLU A 1 295 ? -20.523 -8.635 3.507 1.00 93.31 295 GLU A N 1
ATOM 2316 C CA . GLU A 1 295 ? -21.747 -9.164 2.916 1.00 93.31 295 GLU A CA 1
ATOM 2317 C C . GLU A 1 295 ? -21.551 -10.646 2.531 1.00 93.31 295 GLU A C 1
ATOM 2319 O O . GLU A 1 295 ? -20.525 -11.044 1.977 1.00 93.31 295 GLU A O 1
ATOM 2324 N N . GLY A 1 296 ? -22.518 -11.494 2.891 1.00 91.56 296 GLY A N 1
ATOM 2325 C CA . GLY A 1 296 ? -22.405 -12.953 2.761 1.00 91.56 296 GLY A CA 1
ATOM 2326 C C . GLY A 1 296 ? -21.880 -13.677 4.009 1.00 91.56 296 GLY A C 1
ATOM 2327 O O . GLY A 1 296 ? -21.811 -14.903 3.999 1.00 91.56 296 GLY A O 1
ATOM 2328 N N . GLY A 1 297 ? -21.569 -12.955 5.093 1.00 93.06 297 GLY A N 1
ATOM 2329 C CA . GLY A 1 297 ? -21.240 -13.537 6.402 1.00 93.06 297 GLY A CA 1
ATOM 2330 C C . GLY A 1 297 ? -19.780 -13.965 6.567 1.00 93.06 297 GLY A C 1
ATOM 2331 O O . GLY A 1 297 ? -19.442 -14.631 7.544 1.00 93.06 297 GLY A O 1
ATOM 2332 N N . TYR A 1 298 ? -18.906 -13.594 5.627 1.00 95.56 298 TYR A N 1
ATOM 2333 C CA . TYR A 1 298 ? -17.466 -13.788 5.775 1.00 95.56 298 TYR A CA 1
ATOM 2334 C C . TYR A 1 298 ? -16.915 -12.830 6.825 1.00 95.56 298 TYR A C 1
ATOM 2336 O O . TYR A 1 298 ? -17.214 -11.640 6.797 1.00 95.56 298 TYR A O 1
ATOM 2344 N N . GLN A 1 299 ? -16.077 -13.342 7.722 1.00 97.00 299 GLN A N 1
ATOM 2345 C CA . GLN A 1 299 ? -15.455 -12.548 8.772 1.00 97.00 299 GLN A CA 1
ATOM 2346 C C . GLN A 1 299 ? -13.938 -12.522 8.597 1.00 97.00 299 GLN A C 1
ATOM 2348 O O . GLN A 1 299 ? -13.311 -13.556 8.360 1.00 97.00 299 GLN A O 1
ATOM 2353 N N . VAL A 1 300 ? -13.362 -11.332 8.723 1.00 95.94 300 VAL A N 1
ATOM 2354 C CA . VAL A 1 300 ? -11.919 -11.090 8.711 1.00 95.94 300 VAL A CA 1
ATOM 2355 C C . VAL A 1 300 ? -11.536 -10.486 10.055 1.00 95.94 300 VAL A C 1
ATOM 2357 O O . VAL A 1 300 ? -12.091 -9.462 10.442 1.00 95.94 300 VAL A O 1
ATOM 2360 N N . THR A 1 301 ? -10.582 -11.099 10.750 1.00 96.56 301 THR A N 1
ATOM 2361 C CA . THR A 1 301 ? -10.071 -10.599 12.032 1.00 96.56 301 THR A CA 1
ATOM 2362 C C . THR A 1 301 ? -8.638 -10.128 11.855 1.00 96.56 301 THR A C 1
ATOM 2364 O O . THR A 1 301 ? -7.773 -10.911 11.466 1.00 96.56 301 THR A O 1
ATOM 2367 N N . ILE A 1 302 ? -8.396 -8.853 12.149 1.00 95.75 302 ILE A N 1
ATOM 2368 C CA . ILE A 1 302 ? -7.065 -8.258 12.226 1.00 95.75 302 ILE A CA 1
ATOM 2369 C C . ILE A 1 302 ? -6.628 -8.299 13.690 1.00 95.75 302 ILE A C 1
ATOM 2371 O O . ILE A 1 302 ? -7.251 -7.640 14.531 1.00 95.75 302 ILE A O 1
ATOM 2375 N N . PRO A 1 303 ? -5.593 -9.082 14.018 1.00 95.88 303 PRO A N 1
ATOM 2376 C CA . PRO A 1 303 ? -5.148 -9.228 15.390 1.00 95.88 303 PRO A CA 1
ATOM 2377 C C . PRO A 1 303 ? -4.373 -7.994 15.861 1.00 95.88 303 PRO A C 1
ATOM 2379 O O . PRO A 1 303 ? -3.809 -7.236 15.068 1.00 95.88 303 PRO A O 1
ATOM 2382 N N . HIS A 1 304 ? -4.280 -7.852 17.179 1.00 93.44 304 HIS A N 1
ATOM 2383 C CA . HIS A 1 304 ? -3.619 -6.745 17.870 1.00 93.44 304 HIS A CA 1
ATOM 2384 C C . HIS A 1 304 ? -2.242 -6.367 17.305 1.00 93.44 304 HIS A C 1
ATOM 2386 O O . HIS A 1 304 ? -1.969 -5.203 17.015 1.00 93.44 304 HIS A O 1
ATOM 2392 N N . TYR A 1 305 ? -1.385 -7.366 17.080 1.00 90.19 305 TYR A N 1
ATOM 2393 C CA . TYR A 1 305 ? -0.008 -7.164 16.622 1.00 90.19 305 TYR A CA 1
ATOM 2394 C C . TYR A 1 305 ? 0.107 -6.663 15.165 1.00 90.19 305 TYR A C 1
ATOM 2396 O O . TYR A 1 305 ? 1.208 -6.331 14.720 1.00 90.19 305 TYR A O 1
ATOM 2404 N N . GLU A 1 306 ? -0.988 -6.663 14.396 1.00 87.38 306 GLU A N 1
ATOM 2405 C CA . GLU A 1 306 ? -1.063 -6.056 13.055 1.00 87.38 306 GLU A CA 1
ATOM 2406 C C . GLU A 1 306 ? -1.734 -4.683 13.080 1.00 87.38 306 GLU A C 1
ATOM 2408 O O . GLU A 1 306 ? -1.464 -3.857 12.212 1.00 87.38 306 GLU A O 1
ATOM 2413 N N . LEU A 1 307 ? -2.585 -4.437 14.077 1.00 90.12 307 LEU A N 1
ATOM 2414 C CA . LEU A 1 307 ? -3.332 -3.196 14.244 1.00 90.12 307 LEU A CA 1
ATOM 2415 C C . LEU A 1 307 ? -2.476 -2.074 14.846 1.00 90.12 307 LEU A C 1
ATOM 2417 O O . LEU A 1 307 ? -2.686 -0.905 14.521 1.00 90.12 307 LEU A O 1
ATOM 2421 N N . ILE A 1 308 ? -1.518 -2.433 15.707 1.00 90.12 308 ILE A N 1
ATOM 2422 C CA . ILE A 1 308 ? -0.701 -1.488 16.472 1.00 90.12 308 ILE A CA 1
ATOM 2423 C C . ILE A 1 308 ? 0.776 -1.591 16.093 1.00 90.12 308 ILE A C 1
ATOM 2425 O O . ILE A 1 308 ? 1.362 -2.671 16.026 1.00 90.12 308 ILE A O 1
ATOM 2429 N N . SER A 1 309 ? 1.399 -0.429 15.918 1.00 86.00 309 SER A N 1
ATOM 2430 C CA . SER A 1 309 ? 2.844 -0.248 15.844 1.00 86.00 309 SER A CA 1
ATOM 2431 C C . SER A 1 309 ? 3.318 0.633 16.998 1.00 86.00 309 SER A C 1
ATOM 2433 O O . SER A 1 309 ? 2.621 1.544 17.435 1.00 86.00 309 SER A O 1
ATOM 2435 N N . LEU A 1 310 ? 4.528 0.389 17.495 1.00 82.06 310 LEU A N 1
ATOM 2436 C CA . LEU A 1 310 ? 5.152 1.261 18.488 1.00 82.06 310 LEU A CA 1
ATOM 2437 C C . LEU A 1 310 ? 5.890 2.388 17.775 1.00 82.06 310 LEU A C 1
ATOM 2439 O O . LEU A 1 310 ? 6.749 2.129 16.925 1.00 82.06 310 LEU A O 1
ATOM 2443 N N . GLU A 1 311 ? 5.589 3.632 18.137 1.00 74.25 311 GLU A N 1
ATOM 2444 C CA . GLU A 1 311 ? 6.367 4.759 17.640 1.00 74.25 311 GLU A CA 1
ATOM 2445 C C . GLU A 1 311 ? 7.754 4.747 18.280 1.00 74.25 311 GLU A C 1
ATOM 2447 O O . GLU A 1 311 ? 7.917 4.635 19.499 1.00 74.25 311 GLU A O 1
ATOM 2452 N N . ARG A 1 312 ? 8.780 4.840 17.434 1.00 65.88 312 ARG A N 1
ATOM 2453 C CA . ARG A 1 312 ? 10.170 4.921 17.876 1.00 65.88 312 ARG A CA 1
ATOM 2454 C C . ARG A 1 312 ? 10.533 6.392 18.026 1.00 65.88 312 ARG A C 1
ATOM 2456 O O . ARG A 1 312 ? 10.725 7.079 17.030 1.00 65.88 312 ARG A O 1
ATOM 2463 N N . GLY A 1 313 ? 10.620 6.854 19.268 1.00 63.25 313 GLY A N 1
ATOM 2464 C CA . GLY A 1 313 ? 11.171 8.165 19.595 1.00 63.25 313 GLY A CA 1
ATOM 2465 C C . GLY A 1 313 ? 12.696 8.132 19.708 1.00 63.25 313 GLY A C 1
ATOM 2466 O O . GLY A 1 313 ? 13.292 7.087 19.986 1.00 63.25 313 GLY A O 1
ATOM 2467 N N . ASN A 1 314 ? 13.314 9.296 19.520 1.00 58.25 314 ASN A N 1
ATOM 2468 C CA . ASN A 1 314 ? 14.660 9.551 20.023 1.00 58.25 314 ASN A CA 1
ATOM 2469 C C . ASN A 1 314 ? 14.534 10.027 21.473 1.00 58.25 314 ASN A C 1
ATOM 2471 O O . ASN A 1 314 ? 13.613 10.781 21.792 1.00 58.25 314 ASN A O 1
ATOM 2475 N N . ASP A 1 315 ? 15.443 9.608 22.350 1.00 57.84 315 ASP A N 1
ATOM 2476 C CA . ASP A 1 315 ? 15.536 10.219 23.673 1.00 57.84 315 ASP A CA 1
ATOM 2477 C C . ASP A 1 315 ? 15.987 11.693 23.575 1.00 57.84 315 ASP A C 1
ATOM 2479 O O . ASP A 1 315 ? 16.416 12.180 22.522 1.00 57.84 315 ASP A O 1
ATOM 2483 N N . ALA A 1 316 ? 15.895 12.429 24.688 1.00 58.44 316 ALA A N 1
ATOM 2484 C CA . ALA A 1 316 ? 16.290 13.840 24.755 1.00 58.44 316 ALA A CA 1
ATOM 2485 C C . ALA A 1 316 ? 17.788 14.073 24.455 1.00 58.44 316 ALA A C 1
ATOM 2487 O O . ALA A 1 316 ? 18.217 15.214 24.287 1.00 58.44 316 ALA A O 1
ATOM 2488 N N . GLN A 1 317 ? 18.586 13.005 24.399 1.00 65.12 317 GLN A N 1
ATOM 2489 C CA . GLN A 1 317 ? 20.020 13.012 24.145 1.00 65.12 317 GLN A CA 1
ATOM 2490 C C . GLN A 1 317 ? 20.378 12.527 22.727 1.00 65.12 317 GLN A C 1
ATOM 2492 O O . GLN A 1 317 ? 21.566 12.439 22.416 1.00 65.12 317 GLN A O 1
ATOM 2497 N N . ALA A 1 318 ? 19.385 12.238 21.874 1.00 58.84 318 ALA A N 1
ATOM 2498 C CA . ALA A 1 318 ? 19.537 11.653 20.537 1.00 58.84 318 ALA A CA 1
ATOM 2499 C C . ALA A 1 318 ? 20.335 10.327 20.495 1.00 58.84 318 ALA A C 1
ATOM 2501 O O . ALA A 1 318 ? 20.794 9.904 19.431 1.00 58.84 318 ALA A O 1
ATOM 2502 N N . ASN A 1 319 ? 20.491 9.650 21.634 1.00 51.78 319 ASN A N 1
ATOM 2503 C CA . ASN A 1 319 ? 21.343 8.484 21.818 1.00 51.78 319 ASN A CA 1
ATOM 2504 C C . ASN A 1 319 ? 20.493 7.249 22.143 1.00 51.78 319 ASN A C 1
ATOM 2506 O O . ASN A 1 319 ? 20.417 6.798 23.275 1.00 51.78 319 ASN A O 1
ATOM 2510 N N . ALA A 1 320 ? 19.971 6.634 21.082 1.00 47.34 320 ALA A N 1
ATOM 2511 C CA . ALA A 1 320 ? 19.242 5.364 21.058 1.00 47.34 320 ALA A CA 1
ATOM 2512 C C . ALA A 1 320 ? 17.730 5.411 21.355 1.00 47.34 320 ALA A C 1
ATOM 2514 O O . ALA A 1 320 ? 17.197 6.182 22.144 1.00 47.34 320 ALA A O 1
ATOM 2515 N N . ILE A 1 321 ? 17.049 4.525 20.623 1.00 55.19 321 ILE A N 1
ATOM 2516 C CA . ILE A 1 321 ? 15.609 4.281 20.617 1.00 55.19 321 ILE A CA 1
ATOM 2517 C C . ILE A 1 321 ? 15.269 3.556 21.914 1.00 55.19 321 ILE A C 1
ATOM 2519 O O . ILE A 1 321 ? 15.438 2.339 22.005 1.00 55.19 321 ILE A O 1
ATOM 2523 N N . THR A 1 322 ? 14.804 4.279 22.922 1.00 45.25 322 THR A N 1
ATOM 2524 C CA . THR A 1 322 ? 14.394 3.659 24.182 1.00 45.25 322 THR A CA 1
ATOM 2525 C C . THR A 1 322 ? 13.078 4.255 24.648 1.00 45.25 322 THR A C 1
ATOM 2527 O O . THR A 1 322 ? 12.963 5.459 24.847 1.00 45.25 322 THR A O 1
ATOM 2530 N N . THR A 1 323 ? 12.105 3.361 24.851 1.00 50.19 323 THR A N 1
ATOM 2531 C CA . THR A 1 323 ? 10.706 3.559 25.276 1.00 50.19 323 THR A CA 1
ATOM 2532 C C . THR A 1 323 ? 9.730 4.043 24.196 1.00 50.19 323 THR A C 1
ATOM 2534 O O . THR A 1 323 ? 9.814 5.161 23.703 1.00 50.19 323 THR A O 1
ATOM 2537 N N . ALA A 1 324 ? 8.767 3.178 23.853 1.00 54.72 324 ALA A N 1
ATOM 2538 C CA . ALA A 1 324 ? 7.595 3.555 23.071 1.00 54.72 324 ALA A CA 1
ATOM 2539 C C . ALA A 1 324 ? 6.781 4.574 23.878 1.00 54.72 324 ALA A C 1
ATOM 2541 O O . ALA A 1 324 ? 6.237 4.239 24.927 1.00 54.72 324 ALA A O 1
ATOM 2542 N N . GLN A 1 325 ? 6.760 5.826 23.428 1.00 55.09 325 GLN A N 1
ATOM 2543 C CA . GLN A 1 325 ? 6.005 6.896 24.091 1.00 55.09 325 GLN A CA 1
ATOM 2544 C C . GLN A 1 325 ? 4.537 6.916 23.651 1.00 55.09 325 GLN A C 1
ATOM 2546 O O . GLN A 1 325 ? 3.664 7.333 24.411 1.00 55.09 325 GLN A O 1
ATOM 2551 N N . SER A 1 326 ? 4.276 6.396 22.453 1.00 60.34 326 SER A N 1
ATOM 2552 C CA . SER A 1 326 ? 2.964 6.362 21.823 1.00 60.34 326 SER A CA 1
ATOM 2553 C C . SER A 1 326 ? 2.781 5.055 21.058 1.00 60.34 326 SER A C 1
ATOM 2555 O O . SER A 1 326 ? 3.744 4.443 20.576 1.00 60.34 326 SER A O 1
ATOM 2557 N N . THR A 1 327 ? 1.530 4.635 20.928 1.00 68.06 327 THR A N 1
ATOM 2558 C CA . THR A 1 327 ? 1.114 3.593 19.993 1.00 68.06 327 THR A CA 1
ATOM 2559 C C . THR A 1 327 ? 0.551 4.245 18.741 1.00 68.06 327 THR A C 1
ATOM 2561 O O . THR A 1 327 ? -0.249 5.171 18.816 1.00 68.06 327 THR A O 1
ATOM 2564 N N . SER A 1 328 ? 0.983 3.774 17.578 1.00 68.31 328 SER A N 1
ATOM 2565 C CA . SER A 1 328 ? 0.390 4.133 16.300 1.00 68.31 328 SER A CA 1
ATOM 2566 C C . SER A 1 328 ? -0.584 3.035 15.879 1.00 68.31 328 SER A C 1
ATOM 2568 O O . SER A 1 328 ? -0.232 1.857 15.893 1.00 68.31 328 SER A O 1
ATOM 2570 N N . THR A 1 329 ? -1.810 3.403 15.527 1.00 71.00 329 THR A N 1
ATOM 2571 C CA . THR A 1 329 ? -2.765 2.525 14.853 1.00 71.00 329 THR A CA 1
ATOM 2572 C C . THR A 1 329 ? -2.692 2.743 13.352 1.00 71.00 329 THR A C 1
ATOM 2574 O O . THR A 1 329 ? -2.480 3.854 12.866 1.00 71.00 329 THR A O 1
ATOM 2577 N N . ILE A 1 330 ? -2.944 1.680 12.600 1.00 75.50 330 ILE A N 1
ATOM 2578 C CA . ILE A 1 330 ? -3.106 1.758 11.151 1.00 75.50 330 ILE A CA 1
ATOM 2579 C C . ILE A 1 330 ? -4.449 2.388 10.729 1.00 75.50 330 ILE A C 1
ATOM 2581 O O . ILE A 1 330 ? -4.708 2.503 9.539 1.00 75.50 330 ILE A O 1
ATOM 2585 N N . VAL A 1 331 ? -5.316 2.796 11.664 1.00 69.69 331 VAL A N 1
ATOM 2586 C CA . VAL A 1 331 ? -6.625 3.409 11.379 1.00 69.69 331 VAL A CA 1
ATOM 2587 C C . VAL A 1 331 ? -6.531 4.937 11.273 1.00 69.69 331 VAL A C 1
ATOM 2589 O O . VAL A 1 331 ? -6.090 5.603 12.205 1.00 69.69 331 VAL A O 1
ATOM 2592 N N . SER A 1 332 ? -7.019 5.516 10.177 1.00 80.88 332 SER A N 1
ATOM 2593 C CA . SER A 1 332 ? -7.183 6.966 9.992 1.00 80.88 332 SER A CA 1
ATOM 2594 C C . SER A 1 332 ? -8.594 7.330 9.523 1.00 80.88 332 SER A C 1
ATOM 2596 O O . SER A 1 332 ? -9.410 6.464 9.212 1.00 80.88 332 SER A O 1
ATOM 2598 N N . THR A 1 333 ? -8.907 8.626 9.492 1.00 79.12 333 THR A N 1
ATOM 2599 C CA . THR A 1 333 ? -10.153 9.139 8.909 1.00 79.12 333 THR A CA 1
ATOM 2600 C C . THR A 1 333 ? -9.944 9.489 7.437 1.00 79.12 333 THR A C 1
ATOM 2602 O O . THR A 1 333 ? -8.955 10.137 7.088 1.00 79.12 333 THR A O 1
ATOM 2605 N N . CYS A 1 334 ? -10.880 9.111 6.566 1.00 71.50 334 CYS A N 1
ATOM 2606 C CA . CYS A 1 334 ? -10.969 9.672 5.226 1.00 71.50 334 CYS A CA 1
ATOM 2607 C C . CYS A 1 334 ? -11.324 11.154 5.373 1.00 71.50 334 CYS A C 1
ATOM 2609 O O . CYS A 1 334 ? -12.476 11.501 5.655 1.00 71.50 334 CYS A O 1
ATOM 2611 N N . GLN A 1 335 ? -10.360 12.050 5.168 1.00 56.50 335 GLN A N 1
ATOM 2612 C CA . GLN A 1 335 ? -10.712 13.441 4.923 1.00 56.50 335 GLN A CA 1
ATOM 2613 C C . GLN A 1 335 ? -11.483 13.467 3.610 1.00 56.50 335 GLN A C 1
ATOM 2615 O O . GLN A 1 335 ? -10.945 13.106 2.565 1.00 56.50 335 GLN A O 1
ATOM 2620 N N . ALA A 1 336 ? -12.758 13.854 3.663 1.00 47.97 336 ALA A N 1
ATOM 2621 C CA . ALA A 1 336 ? -13.485 14.179 2.453 1.00 47.97 336 ALA A CA 1
ATOM 2622 C C . ALA A 1 336 ? -12.690 15.291 1.771 1.00 47.97 336 ALA A C 1
ATOM 2624 O O . ALA A 1 336 ? -12.701 16.430 2.240 1.00 47.97 336 ALA A O 1
ATOM 2625 N N . SER A 1 337 ? -11.949 14.951 0.714 1.00 44.88 337 SER A N 1
ATOM 2626 C CA . SER A 1 337 ? -11.359 15.947 -0.161 1.00 44.88 337 SER A CA 1
ATOM 2627 C C . SER A 1 337 ? -12.529 16.817 -0.573 1.00 44.88 337 SER A C 1
ATOM 2629 O O . SER A 1 337 ? -13.468 16.334 -1.209 1.00 44.88 337 SER A O 1
ATOM 2631 N N . SER A 1 338 ? -12.546 18.060 -0.100 1.00 39.09 338 SER A N 1
ATOM 2632 C CA . SER A 1 338 ? -13.540 19.042 -0.487 1.00 39.09 338 SER A CA 1
ATOM 2633 C C . SER A 1 338 ? -13.345 19.254 -1.979 1.00 39.09 338 SER A C 1
ATOM 2635 O O . SER A 1 338 ? -12.561 20.106 -2.389 1.00 39.09 338 SER A O 1
ATOM 2637 N N . ALA A 1 339 ? -13.979 18.407 -2.791 1.00 37.66 339 ALA A N 1
ATOM 2638 C CA . ALA A 1 339 ? -14.046 18.577 -4.220 1.00 37.66 339 ALA A CA 1
ATOM 2639 C C . ALA A 1 339 ? -14.648 19.961 -4.390 1.00 37.66 339 ALA A C 1
ATOM 2641 O O . ALA A 1 339 ? -15.806 20.176 -4.025 1.00 37.66 339 ALA A O 1
ATOM 2642 N N . SER A 1 340 ? -13.820 20.913 -4.824 1.00 36.22 340 SER A N 1
ATOM 2643 C CA . SER A 1 340 ? -14.257 22.254 -5.169 1.00 36.22 340 SER A CA 1
ATOM 2644 C C . SER A 1 340 ? -15.470 22.078 -6.057 1.00 36.22 340 SER A C 1
ATOM 2646 O O . SER A 1 340 ? -15.350 21.589 -7.181 1.00 36.22 340 SER A O 1
ATOM 2648 N N . ALA A 1 341 ? -16.646 22.367 -5.504 1.00 33.97 341 ALA A N 1
ATOM 2649 C CA . ALA A 1 341 ? -17.895 22.235 -6.213 1.00 33.97 341 ALA A CA 1
ATOM 2650 C C . ALA A 1 341 ? -17.823 23.222 -7.375 1.00 33.97 341 ALA A C 1
ATOM 2652 O O . ALA A 1 341 ? -18.074 24.414 -7.208 1.00 33.97 341 ALA A O 1
ATOM 2653 N N . SER A 1 342 ? -17.408 22.730 -8.544 1.00 36.78 342 SER A N 1
ATOM 2654 C CA . SER A 1 342 ? -17.542 23.450 -9.797 1.00 36.78 342 SER A CA 1
ATOM 2655 C C . SER A 1 342 ? -19.009 23.834 -9.885 1.00 36.78 342 SER A C 1
ATOM 2657 O O . SER A 1 342 ? -19.890 22.968 -9.858 1.00 36.78 342 SER A O 1
ATOM 2659 N N . SER A 1 343 ? -19.263 25.140 -9.845 1.00 35.97 343 SER A N 1
ATOM 2660 C CA . SER A 1 343 ? -20.588 25.731 -9.758 1.00 35.97 343 SER A CA 1
ATOM 2661 C C . SER A 1 343 ? -21.437 25.231 -10.921 1.00 35.97 343 SER A C 1
ATOM 2663 O O . SER A 1 343 ? -21.402 25.778 -12.024 1.00 35.97 343 SER A O 1
ATOM 2665 N N . THR A 1 344 ? -22.202 24.172 -10.680 1.00 37.41 344 THR A N 1
ATOM 2666 C CA . THR A 1 344 ? -23.202 23.701 -11.625 1.00 37.41 344 THR A CA 1
ATOM 2667 C C . THR A 1 344 ? -24.301 24.747 -11.612 1.00 37.41 344 THR A C 1
ATOM 2669 O O . THR A 1 344 ? -24.993 24.935 -10.609 1.00 37.41 344 THR A O 1
ATOM 2672 N N . GLN A 1 345 ? -24.398 25.503 -12.705 1.00 36.66 345 GLN A N 1
ATOM 2673 C CA . GLN A 1 345 ? -25.457 26.477 -12.899 1.00 36.66 345 GLN A CA 1
ATOM 2674 C C . GLN A 1 345 ? -26.812 25.799 -12.672 1.00 36.66 345 GLN A C 1
ATOM 2676 O O . GLN A 1 345 ? -27.121 24.775 -13.279 1.00 36.66 345 GLN A O 1
ATOM 2681 N N . LYS A 1 346 ? -27.618 26.393 -11.784 1.00 31.09 346 LYS A N 1
ATOM 2682 C CA . LYS A 1 346 ? -29.039 26.085 -11.618 1.00 31.09 346 LYS A CA 1
ATOM 2683 C C . LYS A 1 346 ? -29.722 26.127 -12.987 1.00 31.09 346 LYS A C 1
ATOM 2685 O O . LYS A 1 346 ? -29.990 27.210 -13.503 1.00 31.09 346 LYS A O 1
ATOM 2690 N N . LEU A 1 347 ? -30.055 24.966 -13.543 1.00 37.66 347 LEU A N 1
ATOM 2691 C CA . LEU A 1 347 ? -31.075 24.873 -14.579 1.00 37.66 347 LEU A CA 1
ATOM 2692 C C . LEU A 1 347 ? -32.442 24.787 -13.901 1.00 37.66 347 LEU A C 1
ATOM 2694 O O . LEU A 1 347 ? -32.701 23.928 -13.061 1.00 37.66 347 LEU A O 1
ATOM 2698 N N . SER A 1 348 ? -33.271 25.766 -14.251 1.00 41.09 348 SER A N 1
ATOM 2699 C CA . SER A 1 348 ? -34.651 25.951 -13.822 1.00 41.09 348 SER A CA 1
ATOM 2700 C C . SER A 1 348 ? -35.509 24.725 -14.141 1.00 41.09 348 SER A C 1
ATOM 2702 O O . SER A 1 348 ? -35.495 24.213 -15.260 1.00 41.09 348 SER A O 1
ATOM 2704 N N . THR A 1 349 ? -36.280 24.281 -13.154 1.00 44.53 349 THR A N 1
ATOM 2705 C CA . THR A 1 349 ? -37.263 23.205 -13.257 1.00 44.53 349 THR A CA 1
ATOM 2706 C C . THR A 1 349 ? -38.380 23.603 -14.227 1.00 44.53 349 THR A C 1
ATOM 2708 O O . THR A 1 349 ? -39.228 24.433 -13.902 1.00 44.53 349 THR A O 1
ATOM 2711 N N . GLY A 1 350 ? -38.395 23.004 -15.419 1.00 34.28 350 GLY A N 1
ATOM 2712 C CA . GLY A 1 350 ? -39.456 23.168 -16.412 1.00 34.28 350 GLY A CA 1
ATOM 2713 C C . GLY A 1 350 ? -39.830 21.836 -17.065 1.00 34.28 350 GLY A C 1
ATOM 2714 O O . GLY A 1 350 ? -39.067 21.310 -17.863 1.00 34.28 350 GLY A O 1
ATOM 2715 N N . ASN A 1 351 ? -41.006 21.320 -16.696 1.00 37.22 351 ASN A N 1
ATOM 2716 C CA . ASN A 1 351 ? -41.862 20.326 -17.363 1.00 37.22 351 ASN A CA 1
ATOM 2717 C C . ASN A 1 351 ? -41.215 19.120 -18.080 1.00 37.22 351 ASN A C 1
ATOM 2719 O O . ASN A 1 351 ? -40.807 19.176 -19.237 1.00 37.22 351 ASN A O 1
ATOM 2723 N N . ILE A 1 352 ? -41.310 17.965 -17.415 1.00 45.78 352 ILE A N 1
ATOM 2724 C CA . ILE A 1 352 ? -41.112 16.621 -17.969 1.00 45.78 352 ILE A CA 1
ATOM 2725 C C . ILE A 1 352 ? -42.362 16.217 -18.768 1.00 45.78 352 ILE A C 1
ATOM 2727 O O . ILE A 1 352 ? -43.311 15.693 -18.195 1.00 45.78 352 ILE A O 1
ATOM 2731 N N . ILE A 1 353 ? -42.357 16.436 -20.087 1.00 43.50 353 ILE A N 1
ATOM 2732 C CA . ILE A 1 353 ? -43.130 15.659 -21.076 1.00 43.50 353 ILE A CA 1
ATOM 2733 C C . ILE A 1 353 ? -42.298 15.623 -22.367 1.00 43.50 353 ILE A C 1
ATOM 2735 O O . ILE A 1 353 ? -42.157 16.652 -23.021 1.00 43.50 353 ILE A O 1
ATOM 2739 N N . GLY A 1 354 ? -41.766 14.459 -22.764 1.00 40.00 354 GLY A N 1
ATOM 2740 C CA . GLY A 1 354 ? -41.205 14.317 -24.116 1.00 40.00 354 GLY A CA 1
ATOM 2741 C C . GLY A 1 354 ? -40.080 13.306 -24.331 1.00 40.00 354 GLY A C 1
ATOM 2742 O O . GLY A 1 354 ? -39.081 13.659 -24.944 1.00 40.00 354 GLY A O 1
ATOM 2743 N N . ILE A 1 355 ? -40.228 12.043 -23.917 1.00 41.91 355 ILE A N 1
ATOM 2744 C CA . ILE A 1 355 ? -39.370 10.953 -24.426 1.00 41.91 355 ILE A CA 1
ATOM 2745 C C . ILE A 1 355 ? -40.260 9.843 -24.991 1.00 41.91 355 ILE A C 1
ATOM 2747 O O . ILE A 1 355 ? -40.480 8.807 -24.378 1.00 41.91 355 ILE A O 1
ATOM 2751 N N . ALA A 1 356 ? -40.814 10.100 -26.175 1.00 44.50 356 ALA A N 1
ATOM 2752 C CA . ALA A 1 356 ? -41.371 9.066 -27.055 1.00 44.50 356 ALA A CA 1
ATOM 2753 C C . ALA A 1 356 ? -41.198 9.386 -28.558 1.00 44.50 356 ALA A C 1
ATOM 2755 O O . ALA A 1 356 ? -41.573 8.580 -29.401 1.00 44.50 356 ALA A O 1
ATOM 2756 N N . ILE A 1 357 ? -40.610 10.536 -28.921 1.00 49.94 357 ILE A N 1
ATOM 2757 C CA . ILE A 1 357 ? -40.548 11.006 -30.322 1.00 49.94 357 ILE A CA 1
ATOM 2758 C C . ILE A 1 357 ? -39.121 10.927 -30.914 1.00 49.94 357 ILE A C 1
ATOM 2760 O O . ILE A 1 357 ? -38.953 10.919 -32.132 1.00 49.94 357 ILE A O 1
ATOM 2764 N N . GLY A 1 358 ? -38.077 10.760 -30.090 1.00 41.81 358 GLY A N 1
ATOM 2765 C CA . GLY A 1 358 ? -36.680 10.738 -30.557 1.00 41.81 358 GLY A CA 1
ATOM 2766 C C . GLY A 1 358 ? -36.301 9.536 -31.436 1.00 41.81 358 GLY A C 1
ATOM 2767 O O . GLY A 1 358 ? -35.443 9.657 -32.308 1.00 41.81 358 GLY A O 1
ATOM 2768 N N . SER A 1 359 ? -36.968 8.391 -31.273 1.00 47.56 359 SER A N 1
ATOM 2769 C CA . SER A 1 359 ? -36.607 7.147 -31.973 1.00 47.56 359 SER A CA 1
ATOM 2770 C C . SER A 1 359 ? -37.053 7.124 -33.440 1.00 47.56 359 SER A C 1
ATOM 2772 O O . SER A 1 359 ? -36.425 6.465 -34.267 1.00 47.56 359 SER A O 1
ATOM 2774 N N . PHE A 1 360 ? -38.113 7.862 -33.791 1.00 53.78 360 PHE A N 1
ATOM 2775 C CA . PHE A 1 360 ? -38.619 7.912 -35.167 1.00 53.78 360 PHE A CA 1
ATOM 2776 C C . PHE A 1 360 ? -37.796 8.852 -36.057 1.00 53.78 360 PHE A C 1
ATOM 2778 O O . PHE A 1 360 ? -37.559 8.540 -37.223 1.00 53.78 360 PHE A O 1
ATOM 2785 N N . ALA A 1 361 ? -37.297 9.966 -35.512 1.00 53.91 361 ALA A N 1
ATOM 2786 C CA . ALA A 1 361 ? -36.512 10.928 -36.284 1.00 53.91 361 ALA A CA 1
ATOM 2787 C C . ALA A 1 361 ? -35.152 10.353 -36.724 1.00 53.91 361 ALA A C 1
ATOM 2789 O O . ALA A 1 361 ? -34.757 10.517 -37.878 1.00 53.91 361 ALA A O 1
ATOM 2790 N N . VAL A 1 362 ? -34.469 9.602 -35.851 1.00 61.94 362 VAL A N 1
ATOM 2791 C CA . VAL A 1 362 ? -33.167 8.993 -36.182 1.00 61.94 362 VAL A CA 1
ATOM 2792 C C . VAL A 1 362 ? -33.319 7.869 -37.214 1.00 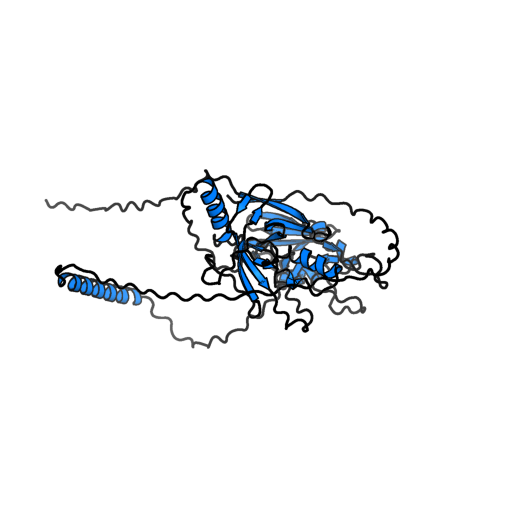61.94 362 VAL A C 1
ATOM 2794 O O . VAL A 1 362 ? -32.508 7.769 -38.137 1.00 61.94 362 VAL A O 1
ATOM 2797 N N . GLY A 1 363 ? -34.391 7.073 -37.133 1.00 65.44 363 GLY A N 1
ATOM 2798 C CA . GLY A 1 363 ? -34.674 6.019 -38.113 1.00 65.44 363 GLY A CA 1
ATOM 2799 C C . GLY A 1 363 ? -34.925 6.563 -39.523 1.00 65.44 363 GLY A C 1
ATOM 2800 O O . GLY A 1 363 ? -34.386 6.034 -40.496 1.00 65.44 363 GLY A O 1
ATOM 2801 N N . VAL A 1 364 ? -35.678 7.663 -39.642 1.00 73.56 364 VAL A N 1
ATOM 2802 C CA . VAL A 1 364 ? -35.985 8.281 -40.943 1.00 73.56 364 VAL A CA 1
ATOM 2803 C C . VAL A 1 364 ? -34.751 8.952 -41.549 1.00 73.56 364 VAL A C 1
ATOM 2805 O O . VAL A 1 364 ? -34.475 8.753 -42.731 1.00 73.56 364 VAL A O 1
ATOM 2808 N N . VAL A 1 365 ? -33.956 9.679 -40.755 1.00 75.00 365 VAL A N 1
ATOM 2809 C CA . VAL A 1 365 ? -32.735 10.337 -41.257 1.00 75.00 365 VAL A CA 1
ATOM 2810 C C . VAL A 1 365 ? -31.697 9.307 -41.712 1.00 75.00 365 VAL A C 1
ATOM 2812 O O . VAL A 1 365 ? -31.110 9.456 -42.785 1.00 75.00 365 VAL A O 1
ATOM 2815 N N . THR A 1 366 ? -31.531 8.214 -40.962 1.00 76.38 366 THR A N 1
ATOM 2816 C CA . THR A 1 366 ? -30.591 7.141 -41.329 1.00 76.38 366 THR A CA 1
ATOM 2817 C C . THR A 1 366 ? -31.065 6.389 -42.577 1.00 76.38 366 THR A C 1
ATOM 2819 O O . THR A 1 366 ? -30.272 6.128 -43.482 1.00 76.38 366 THR A O 1
ATOM 2822 N N . GLY A 1 367 ? -32.370 6.112 -42.693 1.00 81.12 367 GLY A N 1
ATOM 2823 C CA . GLY A 1 367 ? -32.950 5.471 -43.876 1.00 81.12 367 GLY A CA 1
ATOM 2824 C C . GLY A 1 367 ? -32.795 6.306 -45.152 1.00 81.12 367 GLY A C 1
ATOM 2825 O O . GLY A 1 367 ? -32.419 5.776 -46.201 1.00 81.12 367 GLY A O 1
ATOM 2826 N N . VAL A 1 368 ? -33.009 7.624 -45.063 1.00 80.31 368 VAL A N 1
ATOM 2827 C CA . VAL A 1 368 ? -32.837 8.537 -46.204 1.00 80.31 368 VAL A CA 1
ATOM 2828 C C . VAL A 1 368 ? -31.362 8.646 -46.600 1.00 80.31 368 VAL A C 1
ATOM 2830 O O . VAL A 1 368 ? -31.058 8.519 -47.788 1.00 80.31 368 VAL A O 1
ATOM 2833 N N . ALA A 1 369 ? -30.442 8.772 -45.637 1.00 79.31 369 ALA A N 1
ATOM 2834 C CA . ALA A 1 369 ? -29.002 8.833 -45.902 1.00 79.31 369 ALA A CA 1
ATOM 2835 C C . ALA A 1 369 ? -28.470 7.552 -46.569 1.00 79.31 369 ALA A C 1
ATOM 2837 O O . ALA A 1 369 ? -27.737 7.630 -47.559 1.00 79.31 369 ALA A O 1
ATOM 2838 N N . CYS A 1 370 ? -28.898 6.371 -46.106 1.00 77.81 370 CYS A N 1
ATOM 2839 C CA . CYS A 1 370 ? -28.536 5.100 -46.736 1.00 77.81 370 CYS A CA 1
ATOM 2840 C C . CYS A 1 370 ? -29.105 4.977 -48.157 1.00 77.81 370 CYS A C 1
ATOM 2842 O O . CYS A 1 370 ? -28.398 4.522 -49.057 1.00 77.81 370 CYS A O 1
ATOM 2844 N N . SER A 1 371 ? -30.342 5.429 -48.398 1.00 76.50 371 SER A N 1
ATOM 2845 C CA . SER A 1 371 ? -30.928 5.416 -49.748 1.00 76.50 371 SER A CA 1
ATOM 2846 C C . SER A 1 371 ? -30.203 6.362 -50.716 1.00 76.50 371 SER A C 1
ATOM 2848 O O . SER A 1 371 ? -30.036 6.042 -51.896 1.00 76.50 371 SER A O 1
ATOM 2850 N N . TYR A 1 372 ? -29.717 7.500 -50.208 1.00 81.25 372 TYR A N 1
ATOM 2851 C CA . TYR A 1 372 ? -28.995 8.502 -50.986 1.00 81.25 372 TYR A CA 1
ATOM 2852 C C . TYR A 1 372 ? -27.591 8.016 -51.369 1.00 81.25 372 TYR A C 1
ATOM 2854 O O . TYR A 1 372 ? -27.216 8.068 -52.541 1.00 81.25 372 TYR A O 1
ATOM 2862 N N . PHE A 1 373 ? -26.846 7.435 -50.420 1.00 73.00 373 PHE A N 1
ATOM 2863 C CA . PHE A 1 373 ? -25.533 6.843 -50.701 1.00 73.00 373 PHE A CA 1
ATOM 2864 C C . PHE A 1 373 ? -25.615 5.622 -51.624 1.00 73.00 373 PHE A C 1
ATOM 2866 O O . PHE A 1 373 ? -24.752 5.441 -52.485 1.00 73.00 373 PHE A O 1
ATOM 2873 N N . TRP A 1 374 ? -26.677 4.819 -51.515 1.00 73.81 374 TRP A N 1
ATOM 2874 C CA . TRP A 1 374 ? -26.880 3.681 -52.413 1.00 73.81 374 TRP A CA 1
ATOM 2875 C C . TRP A 1 374 ? -27.171 4.115 -53.859 1.00 73.81 374 TRP A C 1
ATOM 2877 O O . TRP A 1 374 ? -26.730 3.454 -54.800 1.00 73.81 374 TRP A O 1
ATOM 2887 N N . ARG A 1 375 ? -27.840 5.261 -54.057 1.00 73.56 375 ARG A N 1
ATOM 2888 C CA . ARG A 1 375 ? -28.008 5.867 -55.389 1.00 73.56 375 ARG A CA 1
ATOM 2889 C C . ARG A 1 375 ? -26.703 6.433 -55.946 1.00 73.56 375 ARG A C 1
ATOM 2891 O O . ARG A 1 375 ? -26.402 6.179 -57.108 1.00 73.56 375 ARG A O 1
ATOM 2898 N N . LEU A 1 376 ? -25.902 7.119 -55.129 1.00 66.19 376 LEU A N 1
ATOM 2899 C CA . LEU A 1 376 ? -24.614 7.680 -55.565 1.00 66.19 376 LEU A CA 1
ATOM 2900 C C . LEU A 1 376 ? -23.587 6.605 -55.946 1.00 66.19 376 LEU A C 1
ATOM 2902 O O . LEU A 1 376 ? -22.759 6.817 -56.830 1.00 66.19 376 LEU A O 1
ATOM 2906 N N . SER A 1 377 ? -23.665 5.422 -55.333 1.00 60.94 377 SER A N 1
ATOM 2907 C CA . SER A 1 377 ? -22.761 4.313 -55.646 1.00 60.94 377 SER A CA 1
ATOM 2908 C C . SER A 1 377 ? -23.026 3.647 -57.006 1.00 60.94 377 SER A C 1
ATOM 2910 O O . SER A 1 377 ? -22.243 2.786 -57.404 1.00 60.94 377 SER A O 1
ATOM 2912 N N . ARG A 1 378 ? -24.096 4.013 -57.731 1.00 62.94 378 ARG A N 1
ATOM 2913 C CA . ARG A 1 378 ? -24.392 3.467 -59.070 1.00 62.94 378 ARG A CA 1
ATOM 2914 C C . ARG A 1 378 ? -23.850 4.295 -60.237 1.00 62.94 378 ARG A C 1
ATOM 2916 O O . ARG A 1 378 ? -23.874 3.796 -61.355 1.00 62.94 378 ARG A O 1
ATOM 2923 N N . GLU A 1 379 ? -23.330 5.501 -60.008 1.00 60.19 379 GLU A N 1
ATOM 2924 C CA . GLU A 1 379 ? -22.900 6.386 -61.108 1.00 60.19 379 GLU A CA 1
ATOM 2925 C C . GLU A 1 379 ? -21.400 6.349 -61.430 1.00 60.19 379 GLU A C 1
ATOM 2927 O O . GLU A 1 379 ? -20.967 6.965 -62.401 1.00 60.19 379 GLU A O 1
ATOM 2932 N N . LYS A 1 380 ? -20.582 5.597 -60.689 1.00 51.03 380 LYS A N 1
ATOM 2933 C CA . LYS A 1 380 ? -19.148 5.491 -60.992 1.00 51.03 380 LYS A CA 1
ATOM 2934 C C . LYS A 1 380 ? -18.827 4.142 -61.621 1.00 51.03 380 LYS A C 1
ATOM 2936 O O . LYS A 1 380 ? -18.559 3.161 -60.933 1.00 51.03 380 LYS A O 1
ATOM 2941 N N . GLY A 1 381 ? -18.884 4.117 -62.952 1.00 51.25 381 GLY A N 1
ATOM 2942 C CA . GLY A 1 381 ? -18.298 3.051 -63.760 1.00 51.25 381 GLY A CA 1
ATOM 2943 C C . GLY A 1 381 ? -16.775 2.959 -63.562 1.00 51.25 381 GLY A C 1
ATOM 2944 O O . GLY A 1 381 ? -16.145 3.940 -63.153 1.00 51.25 381 GLY A O 1
ATOM 2945 N N . PRO A 1 382 ? -16.171 1.790 -63.830 1.00 51.12 382 PRO A N 1
ATOM 2946 C CA . PRO A 1 382 ? -14.762 1.550 -63.568 1.00 51.12 382 PRO A CA 1
ATOM 2947 C C . PRO A 1 382 ? -13.927 2.157 -64.694 1.00 51.12 382 PRO A C 1
ATOM 2949 O O . PRO A 1 382 ? -14.003 1.697 -65.829 1.00 51.12 382 PRO A O 1
ATOM 2952 N N . ASN A 1 383 ? -13.112 3.166 -64.388 1.00 45.09 383 ASN A N 1
ATOM 2953 C CA . ASN A 1 383 ? -12.101 3.645 -65.321 1.00 45.09 383 ASN A CA 1
ATOM 2954 C C . ASN A 1 383 ? -10.738 3.819 -64.649 1.00 45.09 383 ASN A C 1
ATOM 2956 O O . ASN A 1 383 ? -10.546 4.681 -63.800 1.00 45.09 383 ASN A O 1
ATOM 2960 N N . GLN A 1 384 ? -9.837 2.982 -65.162 1.00 40.16 384 GLN A N 1
ATOM 2961 C CA . GLN A 1 384 ? -8.431 3.205 -65.481 1.00 40.16 384 GLN A CA 1
ATOM 2962 C C . GLN A 1 384 ? -7.382 3.371 -64.379 1.00 40.16 384 GLN A C 1
ATOM 2964 O O . GLN A 1 384 ? -7.513 4.077 -63.388 1.00 40.16 384 GLN A O 1
ATOM 2969 N N . ALA A 1 385 ? -6.297 2.657 -64.663 1.00 40.00 385 ALA A N 1
ATOM 2970 C CA . ALA A 1 385 ? -5.083 2.469 -63.906 1.00 40.00 385 ALA A CA 1
ATOM 2971 C C . ALA A 1 385 ? -3.934 3.352 -64.430 1.00 40.00 385 ALA A C 1
ATOM 2973 O O . ALA A 1 385 ? -3.967 3.787 -65.582 1.00 40.00 385 ALA A O 1
ATOM 2974 N N . ASN A 1 386 ? -2.877 3.396 -63.602 1.00 37.69 386 ASN A N 1
ATOM 2975 C CA . ASN A 1 386 ? -1.450 3.643 -63.894 1.00 37.69 386 ASN A CA 1
ATOM 2976 C C . ASN A 1 386 ? -0.961 5.106 -64.055 1.00 37.69 386 ASN A C 1
ATOM 2978 O O . ASN A 1 386 ? -1.745 5.972 -64.424 1.00 37.69 386 ASN A O 1
ATOM 2982 N N . PRO A 1 387 ? 0.369 5.367 -63.956 1.00 51.97 387 PRO A N 1
ATOM 2983 C CA . PRO A 1 387 ? 1.338 4.904 -62.941 1.00 51.97 387 PRO A CA 1
ATOM 2984 C C . PRO A 1 387 ? 2.397 5.986 -62.546 1.00 51.97 387 PRO A C 1
ATOM 2986 O O . PRO A 1 387 ? 2.411 7.079 -63.092 1.00 51.97 387 PRO A O 1
ATOM 2989 N N . LEU A 1 388 ? 3.328 5.592 -61.658 1.00 38.41 388 LEU A N 1
ATOM 2990 C CA . LEU A 1 388 ? 4.742 6.015 -61.509 1.00 38.41 388 LEU A CA 1
ATOM 2991 C C . LEU A 1 388 ? 5.127 7.509 -61.370 1.00 38.41 388 LEU A C 1
ATOM 2993 O O . LEU A 1 388 ? 4.965 8.314 -62.279 1.00 38.41 388 LEU A O 1
ATOM 2997 N N . GLY A 1 389 ? 5.884 7.800 -60.306 1.00 36.44 389 GLY A N 1
ATOM 2998 C CA . GLY A 1 389 ? 6.780 8.956 -60.222 1.00 36.44 389 GLY A CA 1
ATOM 2999 C C . GLY A 1 389 ? 7.857 8.744 -59.157 1.00 36.44 389 GLY A C 1
ATOM 3000 O O . GLY A 1 389 ? 7.559 8.760 -57.968 1.00 36.44 389 GLY A O 1
ATOM 3001 N N . SER A 1 390 ? 9.094 8.500 -59.597 1.00 39.16 390 SER A N 1
ATOM 3002 C CA . SER A 1 390 ? 10.307 8.431 -58.776 1.00 39.16 390 SER A CA 1
ATOM 3003 C C . SER A 1 390 ? 10.871 9.827 -58.513 1.00 39.16 390 SER A C 1
ATOM 3005 O O . SER A 1 390 ? 10.883 10.643 -59.433 1.00 39.16 390 SER A O 1
ATOM 3007 N N . ALA A 1 391 ? 11.468 10.056 -57.346 1.00 41.78 391 ALA A N 1
ATOM 3008 C CA . ALA A 1 391 ? 12.494 11.082 -57.184 1.00 41.78 391 ALA A CA 1
ATOM 3009 C C . ALA A 1 391 ? 13.440 10.709 -56.035 1.00 41.78 391 ALA A C 1
ATOM 3011 O O . ALA A 1 391 ? 13.045 10.639 -54.874 1.00 41.78 391 ALA A O 1
ATOM 3012 N N . SER A 1 392 ? 14.681 10.435 -56.420 1.00 41.53 392 SER A N 1
ATOM 3013 C CA . SER A 1 392 ? 15.896 10.379 -55.614 1.00 41.53 392 SER A CA 1
ATOM 3014 C C . SER A 1 392 ? 16.261 11.768 -55.080 1.00 41.53 392 SER A C 1
ATOM 3016 O O . SER A 1 392 ? 16.148 12.751 -55.811 1.00 41.53 392 SER A O 1
ATOM 3018 N N . GLY A 1 393 ? 16.746 11.836 -53.841 1.00 38.31 393 GLY A N 1
ATOM 3019 C CA . GLY A 1 393 ? 17.298 13.045 -53.232 1.00 38.31 393 GLY A CA 1
ATOM 3020 C C . GLY A 1 393 ? 18.458 12.682 -52.312 1.00 38.31 393 GLY A C 1
ATOM 3021 O O . GLY A 1 393 ? 18.250 12.166 -51.220 1.00 38.31 393 GLY A O 1
ATOM 3022 N N . GLU A 1 394 ? 19.653 12.914 -52.831 1.00 38.91 394 GLU A N 1
ATOM 3023 C CA . GLU A 1 394 ? 20.992 12.701 -52.288 1.00 38.91 394 GLU A CA 1
ATOM 3024 C C . GLU A 1 394 ? 21.476 14.009 -51.646 1.00 38.91 394 GLU A C 1
ATOM 3026 O O . GLU A 1 394 ? 21.253 15.071 -52.229 1.00 38.91 394 GLU A O 1
ATOM 3031 N N . ALA A 1 395 ? 22.098 13.950 -50.465 1.00 39.91 395 ALA A N 1
ATOM 3032 C CA . ALA A 1 395 ? 22.976 15.008 -49.960 1.00 39.91 395 ALA A CA 1
ATOM 3033 C C . ALA A 1 395 ? 23.777 14.512 -48.747 1.00 39.91 395 ALA A C 1
ATOM 3035 O O . ALA A 1 395 ? 23.258 14.400 -47.634 1.00 39.91 395 ALA A O 1
ATOM 3036 N N . ASP A 1 396 ? 25.051 14.250 -49.013 1.00 41.03 396 ASP A N 1
ATOM 3037 C CA . ASP A 1 396 ? 26.150 14.159 -48.061 1.00 41.03 396 ASP A CA 1
ATOM 3038 C C . ASP A 1 396 ? 26.311 15.455 -47.250 1.00 41.03 396 ASP A C 1
ATOM 3040 O O . ASP A 1 396 ? 26.023 16.539 -47.759 1.00 41.03 396 ASP A O 1
ATOM 3044 N N . ASN A 1 397 ? 26.823 15.348 -46.019 1.00 43.19 397 ASN A N 1
ATOM 3045 C CA . ASN A 1 397 ? 27.759 16.319 -45.436 1.00 43.19 397 ASN A CA 1
ATOM 3046 C C . ASN A 1 397 ? 28.367 15.774 -44.132 1.00 43.19 397 ASN A C 1
ATOM 3048 O O . ASN A 1 397 ? 27.733 15.750 -43.078 1.00 43.19 397 ASN A O 1
ATOM 3052 N N . GLU A 1 398 ? 29.627 15.373 -44.247 1.00 41.09 398 GLU A N 1
ATOM 3053 C CA . GLU A 1 398 ? 30.631 15.245 -43.188 1.00 41.09 398 GLU A CA 1
ATOM 3054 C C . GLU A 1 398 ? 31.375 16.594 -43.082 1.00 41.09 398 GLU A C 1
ATOM 3056 O O . GLU A 1 398 ? 31.464 17.319 -44.081 1.00 41.09 398 GLU A O 1
ATOM 3061 N N . PRO A 1 399 ? 31.883 16.986 -41.900 1.00 54.91 399 PRO A N 1
ATOM 3062 C CA . PRO A 1 399 ? 33.344 16.997 -41.811 1.00 54.91 399 PRO A CA 1
ATOM 3063 C C . PRO A 1 399 ? 33.935 16.634 -40.438 1.00 54.91 399 PRO A C 1
ATOM 3065 O O . PRO A 1 399 ? 33.370 16.897 -39.374 1.00 54.91 399 PRO A O 1
ATOM 3068 N N . ASP A 1 400 ? 35.152 16.106 -40.545 1.00 45.88 400 ASP A N 1
ATOM 3069 C CA . ASP A 1 400 ? 36.197 15.892 -39.545 1.00 45.88 400 ASP A CA 1
ATOM 3070 C C . ASP A 1 400 ? 36.614 17.132 -38.729 1.00 45.88 400 ASP A C 1
ATOM 3072 O O . ASP A 1 400 ? 36.601 18.266 -39.215 1.00 45.88 400 ASP A O 1
ATOM 3076 N N . SER A 1 401 ? 37.114 16.890 -37.508 1.00 40.50 401 SER A N 1
ATOM 3077 C CA . SER A 1 401 ? 38.401 17.408 -36.970 1.00 40.50 401 SER A CA 1
ATOM 3078 C C . SER A 1 401 ? 38.607 16.917 -35.518 1.00 40.50 401 SER A C 1
ATOM 3080 O O . SER A 1 401 ? 37.744 17.087 -34.663 1.00 40.50 401 SER A O 1
ATOM 3082 N N . GLU A 1 402 ? 39.612 16.069 -35.261 1.00 41.69 402 GLU A N 1
ATOM 3083 C CA . GLU A 1 402 ? 40.968 16.399 -34.747 1.00 41.69 402 GLU A CA 1
ATOM 3084 C C . GLU A 1 402 ? 40.975 16.956 -33.300 1.00 41.69 402 GLU A C 1
ATOM 3086 O O . GLU A 1 402 ? 40.553 18.071 -33.022 1.00 41.69 402 GLU A O 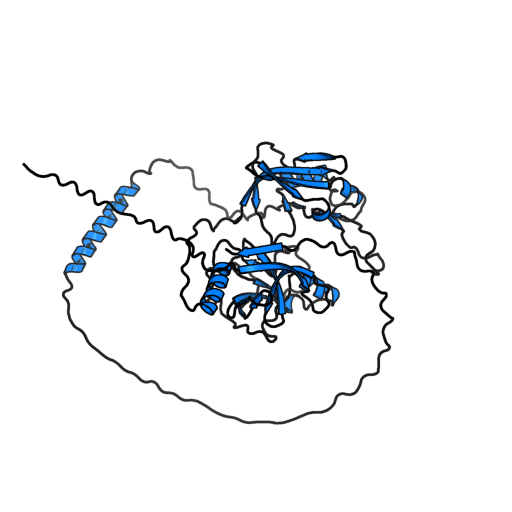1
ATOM 3091 N N . GLU A 1 403 ? 41.254 16.117 -32.298 1.00 40.28 403 GLU A N 1
ATOM 3092 C CA . GLU A 1 403 ? 42.571 15.924 -31.651 1.00 40.28 403 GLU A CA 1
ATOM 3093 C C . GLU A 1 403 ? 43.027 17.069 -30.719 1.00 40.28 403 GLU A C 1
ATOM 3095 O O . GLU A 1 403 ? 43.514 18.105 -31.162 1.00 40.28 403 GLU A O 1
ATOM 3100 N N . ARG A 1 404 ? 43.032 16.821 -29.393 1.00 37.12 404 ARG A N 1
ATOM 3101 C CA . ARG A 1 404 ? 44.214 17.136 -28.567 1.00 37.12 404 ARG A CA 1
ATOM 3102 C C . ARG A 1 404 ? 44.260 16.457 -27.200 1.00 37.12 404 ARG A C 1
ATOM 3104 O O . ARG A 1 404 ? 43.273 16.232 -26.513 1.00 37.12 404 ARG A O 1
ATOM 3111 N N . ALA A 1 405 ? 45.505 16.161 -26.863 1.00 37.25 405 ALA A N 1
ATOM 3112 C CA . ALA A 1 405 ? 46.047 15.339 -25.804 1.00 37.25 405 ALA A CA 1
ATOM 3113 C C . ALA A 1 405 ? 46.107 15.974 -24.393 1.00 37.25 405 ALA A C 1
ATOM 3115 O O . ALA A 1 405 ? 46.248 17.182 -24.247 1.00 37.25 405 ALA A O 1
ATOM 3116 N N . ARG A 1 406 ? 46.212 15.067 -23.401 1.00 37.34 406 ARG A N 1
ATOM 3117 C CA . ARG A 1 406 ? 47.004 15.112 -22.144 1.00 37.34 406 ARG A CA 1
ATOM 3118 C C . ARG A 1 406 ? 46.731 16.214 -21.102 1.00 37.34 406 ARG A C 1
ATOM 3120 O O . ARG A 1 406 ? 47.099 17.366 -21.289 1.00 37.34 406 ARG A O 1
ATOM 3127 N N . SER A 1 407 ? 46.427 15.776 -19.875 1.00 37.59 407 SER A N 1
ATOM 3128 C CA . SER A 1 407 ? 47.381 15.868 -18.748 1.00 37.59 407 SER A CA 1
ATOM 3129 C C . SER A 1 407 ? 46.950 15.019 -17.550 1.00 37.59 407 SER A C 1
ATOM 3131 O O . SER A 1 407 ? 45.789 15.007 -17.157 1.00 37.59 407 SER A O 1
ATOM 3133 N N . ALA A 1 408 ? 47.928 14.317 -16.985 1.00 39.56 408 ALA A N 1
ATOM 3134 C CA . ALA A 1 408 ? 47.883 13.603 -15.717 1.00 39.56 408 ALA A CA 1
ATOM 3135 C C . ALA A 1 408 ? 48.835 14.292 -14.721 1.00 39.56 408 ALA A C 1
ATOM 3137 O O . ALA A 1 408 ? 49.773 14.952 -15.172 1.00 39.56 408 ALA A O 1
ATOM 3138 N N . ALA A 1 409 ? 48.614 14.037 -13.420 1.00 33.97 409 ALA A N 1
ATOM 3139 C CA . ALA A 1 409 ? 49.379 14.406 -12.205 1.00 33.97 409 ALA A CA 1
ATOM 3140 C C . ALA A 1 409 ? 48.594 15.379 -11.300 1.00 33.97 409 ALA A C 1
ATOM 3142 O O . ALA A 1 409 ? 48.005 16.326 -11.795 1.00 33.97 409 ALA A O 1
ATOM 3143 N N . ALA A 1 410 ? 48.536 15.260 -9.972 1.00 35.44 410 ALA A N 1
ATOM 3144 C CA . ALA A 1 410 ? 49.043 14.289 -9.005 1.00 35.44 410 ALA A CA 1
ATOM 3145 C C . ALA A 1 410 ? 48.182 14.434 -7.730 1.00 35.44 410 ALA A C 1
ATOM 3147 O O . ALA A 1 410 ? 47.837 15.555 -7.359 1.00 35.44 410 ALA A O 1
ATOM 3148 N N . ALA A 1 411 ? 47.836 13.331 -7.060 1.00 38.00 411 ALA A N 1
ATOM 3149 C CA . ALA A 1 411 ? 47.106 13.358 -5.791 1.00 38.00 411 ALA A CA 1
ATOM 3150 C C . ALA A 1 411 ? 48.074 13.157 -4.614 1.00 38.00 411 ALA A C 1
ATOM 3152 O O . ALA A 1 411 ? 48.781 12.154 -4.534 1.00 38.00 411 ALA A O 1
ATOM 3153 N N . THR A 1 412 ? 48.096 14.134 -3.712 1.00 47.78 412 THR A N 1
ATOM 3154 C CA . THR A 1 412 ? 48.815 14.129 -2.432 1.00 47.78 412 THR A CA 1
ATOM 3155 C C . THR A 1 412 ? 48.077 13.240 -1.419 1.00 47.78 412 THR A C 1
ATOM 3157 O O . THR A 1 412 ? 46.852 13.337 -1.336 1.00 47.78 412 THR A O 1
ATOM 3160 N N . PRO A 1 413 ? 48.756 12.401 -0.614 1.00 45.03 413 PRO A N 1
ATOM 3161 C CA . PRO A 1 413 ? 48.084 11.610 0.414 1.00 45.03 413 PRO A CA 1
ATOM 3162 C C . PRO A 1 413 ? 47.727 12.472 1.636 1.00 45.03 413 PRO A C 1
ATOM 3164 O O . PRO A 1 413 ? 48.584 13.134 2.222 1.00 45.03 413 PRO A O 1
ATOM 3167 N N . ALA A 1 414 ? 46.450 12.444 2.020 1.00 46.28 414 ALA A N 1
ATOM 3168 C CA . ALA A 1 414 ? 45.939 13.013 3.265 1.00 46.28 414 ALA A CA 1
ATOM 3169 C C . ALA A 1 414 ? 46.277 12.106 4.474 1.00 46.28 414 ALA A C 1
ATOM 3171 O O . ALA A 1 414 ? 46.418 10.891 4.311 1.00 46.28 414 ALA A O 1
ATOM 3172 N N . PRO A 1 415 ? 46.419 12.672 5.687 1.00 46.50 415 PRO A N 1
ATOM 3173 C CA . PRO A 1 415 ? 46.855 11.937 6.870 1.00 46.50 415 PRO A CA 1
ATOM 3174 C C . PRO A 1 415 ? 45.792 10.967 7.405 1.00 46.50 415 PRO A C 1
ATOM 3176 O O . PRO A 1 415 ? 44.601 11.262 7.457 1.00 46.50 415 PRO A O 1
ATOM 3179 N N . SER A 1 416 ? 46.288 9.811 7.847 1.00 45.81 416 SER A N 1
ATOM 3180 C CA . SER A 1 416 ? 45.579 8.715 8.510 1.00 45.81 416 SER A CA 1
ATOM 3181 C C . SER A 1 416 ? 44.724 9.197 9.689 1.00 45.81 416 SER A C 1
ATOM 3183 O O . SER A 1 416 ? 45.257 9.566 10.736 1.00 45.81 416 SER A O 1
ATOM 3185 N N . ALA A 1 417 ? 43.399 9.140 9.544 1.00 49.94 417 ALA A N 1
ATOM 3186 C CA . ALA A 1 417 ? 42.460 9.297 10.650 1.00 49.94 417 ALA A CA 1
ATOM 3187 C C . ALA A 1 417 ? 42.459 8.038 11.536 1.00 49.94 417 ALA A C 1
ATOM 3189 O O . ALA A 1 417 ? 42.557 6.912 11.044 1.00 49.94 417 ALA A O 1
ATOM 3190 N N . ALA A 1 418 ? 42.376 8.243 12.851 1.00 55.28 418 ALA A N 1
ATOM 3191 C CA . ALA A 1 418 ? 42.301 7.185 13.851 1.00 55.28 418 ALA A CA 1
ATOM 3192 C C . ALA A 1 418 ? 41.052 6.299 13.653 1.00 55.28 418 ALA A C 1
ATOM 3194 O O . ALA A 1 418 ? 40.015 6.799 13.207 1.00 55.28 418 ALA A O 1
ATOM 3195 N N . PRO A 1 419 ? 41.120 4.999 13.997 1.00 57.38 419 PRO A N 1
ATOM 3196 C CA . PRO A 1 419 ? 39.979 4.102 13.871 1.00 57.38 419 PRO A CA 1
ATOM 3197 C C . PRO A 1 419 ? 38.837 4.532 14.811 1.00 57.38 419 PRO A C 1
ATOM 3199 O O . PRO A 1 419 ? 39.099 4.881 15.966 1.00 57.38 419 PRO A O 1
ATOM 3202 N N . PRO A 1 420 ? 37.572 4.498 14.350 1.00 55.50 420 PRO A N 1
ATOM 3203 C CA . PRO A 1 420 ? 36.424 4.753 15.208 1.00 55.50 420 PRO A CA 1
ATOM 3204 C C . PRO A 1 420 ? 36.296 3.665 16.291 1.00 55.50 420 PRO A C 1
ATOM 3206 O O . PRO A 1 420 ? 36.710 2.521 16.074 1.00 55.50 420 PRO A O 1
ATOM 3209 N N . PRO A 1 421 ? 35.725 3.999 17.464 1.00 51.88 421 PRO A N 1
ATOM 3210 C CA . PRO A 1 421 ? 35.510 3.041 18.540 1.00 51.88 421 PRO A CA 1
ATOM 3211 C C . PRO A 1 421 ? 34.618 1.886 18.075 1.00 51.88 421 PRO A C 1
ATOM 3213 O O . PRO A 1 421 ? 33.659 2.079 17.326 1.00 51.88 421 PRO A O 1
ATOM 3216 N N . ALA A 1 422 ? 34.961 0.678 18.529 1.00 44.19 422 ALA A N 1
ATOM 3217 C CA . ALA A 1 422 ? 34.274 -0.558 18.186 1.00 44.19 422 ALA A CA 1
ATOM 3218 C C . ALA A 1 422 ? 32.761 -0.436 18.425 1.00 44.19 422 ALA A C 1
ATOM 3220 O O . ALA A 1 422 ? 32.314 -0.122 19.530 1.00 44.19 422 ALA A O 1
ATOM 3221 N N . ALA A 1 423 ? 31.984 -0.690 17.372 1.00 41.81 423 ALA A N 1
ATOM 3222 C CA . ALA A 1 423 ? 30.535 -0.716 17.435 1.00 41.81 423 ALA A CA 1
ATOM 3223 C C . ALA A 1 423 ? 30.077 -1.767 18.455 1.00 41.81 423 ALA A C 1
ATOM 3225 O O . ALA A 1 423 ? 30.445 -2.941 18.374 1.00 41.81 423 ALA A O 1
ATOM 3226 N N . VAL A 1 424 ? 29.259 -1.333 19.412 1.00 51.78 424 VAL A N 1
ATOM 3227 C CA . VAL A 1 424 ? 28.574 -2.223 20.351 1.00 51.78 424 VAL A CA 1
ATOM 3228 C C . VAL A 1 424 ? 27.656 -3.148 19.539 1.00 51.78 424 VAL A C 1
ATOM 3230 O O . VAL A 1 424 ? 26.840 -2.641 18.761 1.00 51.78 424 VAL A O 1
ATOM 3233 N N . PRO A 1 425 ? 27.764 -4.482 19.674 1.00 37.12 425 PRO A N 1
ATOM 3234 C CA . PRO A 1 425 ? 26.917 -5.407 18.936 1.00 37.12 425 PRO A CA 1
ATOM 3235 C C . PRO A 1 425 ? 25.454 -5.191 19.333 1.00 37.12 425 PRO A C 1
ATOM 3237 O O . PRO A 1 425 ? 25.057 -5.436 20.472 1.00 37.12 425 PRO A O 1
ATOM 3240 N N . ARG A 1 426 ? 24.646 -4.704 18.383 1.00 39.94 426 ARG A N 1
ATOM 3241 C CA . ARG A 1 426 ? 23.194 -4.608 18.547 1.00 39.94 426 ARG A CA 1
ATOM 3242 C C . ARG A 1 426 ? 22.630 -6.021 18.617 1.00 39.94 426 ARG A C 1
ATOM 3244 O O . ARG A 1 426 ? 22.813 -6.818 17.701 1.00 39.94 426 ARG A O 1
ATOM 3251 N N . GLN A 1 427 ? 21.946 -6.311 19.714 1.00 30.95 427 GLN A N 1
ATOM 3252 C CA . GLN A 1 427 ? 21.234 -7.563 19.908 1.00 30.95 427 GLN A CA 1
ATOM 3253 C C . GLN A 1 427 ? 20.118 -7.658 18.844 1.00 30.95 427 GLN A C 1
ATOM 3255 O O . GLN A 1 427 ? 19.320 -6.721 18.734 1.00 30.95 427 GLN A O 1
ATOM 3260 N N . PRO A 1 428 ? 20.071 -8.720 18.017 1.00 33.31 428 PRO A N 1
ATOM 3261 C CA . PRO A 1 428 ? 19.065 -8.842 16.971 1.00 33.31 428 PRO A CA 1
ATOM 3262 C C . PRO A 1 428 ? 17.677 -8.898 17.612 1.00 33.31 428 PRO A C 1
ATOM 3264 O O . PRO A 1 428 ? 17.425 -9.703 18.509 1.00 33.31 428 PRO A O 1
ATOM 3267 N N . SER A 1 429 ? 16.783 -8.013 17.166 1.00 37.25 429 SER A N 1
ATOM 3268 C CA . SER A 1 429 ? 15.364 -8.114 17.508 1.00 37.25 429 SER A CA 1
ATOM 3269 C C . SER A 1 429 ? 14.841 -9.474 17.032 1.00 37.25 429 SER A C 1
ATOM 3271 O O . SER A 1 429 ? 15.246 -9.911 15.952 1.00 37.25 429 SER A O 1
ATOM 3273 N N . PRO A 1 430 ? 13.978 -10.156 17.806 1.00 35.19 430 PRO A N 1
ATOM 3274 C CA . PRO A 1 430 ? 13.415 -11.432 17.390 1.00 35.19 430 PRO A CA 1
ATOM 3275 C C . PRO A 1 430 ? 12.659 -11.225 16.078 1.00 35.19 430 PRO A C 1
ATOM 3277 O O . PRO A 1 430 ? 11.657 -10.509 16.023 1.00 35.19 430 PRO A O 1
ATOM 3280 N N . LEU A 1 431 ? 13.193 -11.809 15.007 1.00 40.25 431 LEU A N 1
ATOM 3281 C CA . LEU A 1 431 ? 12.549 -11.840 13.707 1.00 40.25 431 LEU A CA 1
ATOM 3282 C C . LEU A 1 431 ? 11.309 -12.721 13.872 1.00 40.25 431 LEU A C 1
ATOM 3284 O O . LEU A 1 431 ? 11.413 -13.934 14.036 1.00 40.25 431 LEU A O 1
ATOM 3288 N N . VAL A 1 432 ? 10.131 -12.106 13.919 1.00 44.72 432 VAL A N 1
ATOM 3289 C CA . VAL A 1 432 ? 8.879 -12.852 13.809 1.00 44.72 432 VAL A CA 1
ATOM 3290 C C . VAL A 1 432 ? 8.793 -13.302 12.354 1.00 44.72 432 VAL A C 1
ATOM 3292 O O . VAL A 1 432 ? 8.521 -12.483 11.474 1.00 44.72 432 VAL A O 1
ATOM 3295 N N . ASP A 1 433 ? 9.074 -14.580 12.099 1.00 39.19 433 ASP A N 1
ATOM 3296 C CA . ASP A 1 433 ? 8.921 -15.208 10.785 1.00 39.19 433 ASP A CA 1
ATOM 3297 C C . ASP A 1 433 ? 7.448 -15.135 10.358 1.00 39.19 433 ASP A C 1
ATOM 3299 O O . ASP A 1 433 ? 6.617 -15.976 10.702 1.00 39.19 433 ASP A O 1
ATOM 3303 N N . ARG A 1 434 ? 7.095 -14.079 9.619 1.00 54.88 434 ARG A N 1
ATOM 3304 C CA . ARG A 1 434 ? 5.793 -13.964 8.960 1.00 54.88 434 ARG A CA 1
ATOM 3305 C C . ARG A 1 434 ? 5.795 -14.875 7.731 1.00 54.88 434 ARG A C 1
ATOM 3307 O O . ARG A 1 434 ? 6.717 -14.819 6.920 1.00 54.88 434 ARG A O 1
ATOM 3314 N N . LEU A 1 435 ? 4.751 -15.693 7.584 1.00 41.97 435 LEU A N 1
ATOM 3315 C CA . LEU A 1 435 ? 4.599 -16.632 6.466 1.00 41.97 435 LEU A CA 1
ATOM 3316 C C . LEU A 1 435 ? 4.738 -15.918 5.104 1.00 41.97 435 LEU A C 1
ATOM 3318 O O . LEU A 1 435 ? 4.157 -14.839 4.936 1.00 41.97 435 LEU A O 1
ATOM 3322 N N . PRO A 1 436 ? 5.464 -16.497 4.126 1.00 52.31 436 PRO A N 1
ATOM 3323 C CA . PRO A 1 436 ? 5.658 -15.897 2.808 1.00 52.31 436 PRO A CA 1
ATOM 3324 C C . PRO A 1 436 ? 4.326 -15.744 2.065 1.00 52.31 436 PRO A C 1
ATOM 3326 O O . PRO A 1 436 ? 3.470 -16.627 2.106 1.00 52.31 436 PRO A O 1
ATOM 3329 N N . GLY A 1 437 ? 4.149 -14.607 1.387 1.00 65.81 437 GLY A N 1
ATOM 3330 C CA . GLY A 1 437 ? 2.974 -14.350 0.552 1.00 65.81 437 GLY A CA 1
ATOM 3331 C C . GLY A 1 437 ? 3.266 -14.726 -0.899 1.00 65.81 437 GLY A C 1
ATOM 3332 O O . GLY A 1 437 ? 4.370 -14.493 -1.389 1.00 65.81 437 GLY A O 1
ATOM 3333 N N . VAL A 1 438 ? 2.288 -15.290 -1.607 1.00 62.25 438 VAL A N 1
ATOM 3334 C CA . VAL A 1 438 ? 2.436 -15.657 -3.024 1.00 62.25 438 VAL A CA 1
ATOM 3335 C C . VAL A 1 438 ? 1.277 -15.080 -3.824 1.00 62.25 438 VAL A C 1
ATOM 3337 O O . VAL A 1 438 ? 0.117 -15.356 -3.524 1.00 62.25 438 VAL A O 1
ATOM 3340 N N . VAL A 1 439 ? 1.589 -14.321 -4.875 1.00 70.06 439 VAL A N 1
ATOM 3341 C CA . VAL A 1 439 ? 0.608 -13.864 -5.864 1.00 70.06 439 VAL A CA 1
ATOM 3342 C C . VAL A 1 439 ? 0.741 -14.737 -7.101 1.00 70.06 439 VAL A C 1
ATOM 3344 O O . VAL A 1 439 ? 1.805 -14.830 -7.710 1.00 70.06 439 VAL A O 1
ATOM 3347 N N . THR A 1 440 ? -0.352 -15.395 -7.477 1.00 62.81 440 THR A N 1
ATOM 3348 C CA . THR A 1 440 ? -0.419 -16.213 -8.692 1.00 62.81 440 THR A CA 1
ATOM 3349 C C . THR A 1 440 ? -1.282 -15.498 -9.719 1.00 62.81 440 THR A C 1
ATOM 3351 O O . THR A 1 440 ? -2.488 -15.359 -9.521 1.00 62.81 440 THR A O 1
ATOM 3354 N N . LEU A 1 441 ? -0.678 -15.062 -10.823 1.00 57.50 441 LEU A N 1
ATOM 3355 C CA . LEU A 1 441 ? -1.391 -14.440 -11.937 1.00 57.50 441 LEU A CA 1
ATOM 3356 C C . LEU A 1 441 ? -1.802 -15.544 -12.925 1.00 57.50 441 LEU A C 1
ATOM 3358 O O . LEU A 1 441 ? -0.944 -16.109 -13.608 1.00 57.50 441 LEU A O 1
ATOM 3362 N N . LYS A 1 442 ? -3.096 -15.893 -12.941 1.00 47.03 442 LYS A N 1
ATOM 3363 C CA . LYS A 1 442 ? -3.667 -16.946 -13.803 1.00 47.03 442 LYS A CA 1
ATOM 3364 C C . LYS A 1 442 ? -4.035 -16.459 -15.197 1.00 47.03 442 LYS A C 1
ATOM 3366 O O . LYS A 1 442 ? -4.442 -15.293 -15.366 1.00 47.03 442 LYS A O 1
#

Secondary structure (DSSP, 8-state):
---------------------TTSPPEEEEEEEEE-STTS--EEEEEEEEETTEEEEEEEESS-SS-EEEBGGGG-SS-HHHHHHHHHHHT--B-SSSS---EEE-TTTS--S-PPP--TT-EEEEEEEEEEETTTEEEEEEEEEEEE--GGGTTS---S-TTS---EEE--SSTHHHHHHHHHHHHHHH--PPPPPP------S-SSEEEEEEEEEE-TTS-EEES-SSTT--EEEE--TTSSSEEE-HHHHHHHHHHTTPPPSS-TT--PPPPTTEEEGGGGGG---EEEEETTS-EEEE-HHHHEEE--PPPTTS-------EEEESEEE----------------------SSHHHHHHHHHHHHHHHHHHHTTS-------------------------------PPPPP-PPPPPPPP-PPPP----PPPEEEEE-

pLDDT: mean 71.65, std 20.47, range [30.95, 98.19]

Organism: Mollisia scopiformis (NCBI:txid149040)

Sequence (442 aa):
MHRFVFFITLLKIFAFVESNDCSIPPLVLRIDNNTLSGDGIALNRVIAANFRNQIEGLRLDFTRNNTSIRNSLDCTSSSQSTQSQCIGASGGVFDPTNGTSFEAATSESWSVTSIDPAPDDAYVKYGYGVVTFGSDNTVSKFPVRSMERHDEFEQEQSRPGEEFIRTVFPLGVRQDTISRVRRLLWQQKHGLPYRRMATSYLDQPCPLQVFLKDVRVTTSDGKSNSLMTDGEAIVPACINPVENGFQFSPAMYQVWANVTQHPSNPPSDGSHNYISQTYPFSNEPLMNELIMELEGGYQVTIPHYELISLERGNDAQANAITTAQSTSTIVSTCQASSASASSTQKLSTGNIIGIAIGSFAVGVVTGVACSYFWRLSREKGPNQANPLGSASGEADNEPDSEERARSAAAATPAPSAAPPPAAVPRQPSPLVDRLPGVVTLK

Radius of gyration: 31.37 Å; chains: 1; bounding box: 101×51×95 Å

Foldseek 3Di:
DDDPPPPPVVPPPPPCPPDDPPPQFWDKFWQDFDQQDPVSQQTDRAFWKDQPNHTFGAFEFQQDQAFEAEALQVLPPDDPVSSSVVQNLQRTHDHCPPPGPWAWDDPVRQPFPDDDDAPPQKDKTWTFTFIDGPDPQTFHGQTYIYIDGDPVPVPPPDDPPVPHHHRHDYPHPPCTRVVVSSQRSCCVVPVDGDDDDDDDPHPDSASAKFWFQWKWFAFLVGDIDTLDPDNRDTDIDHDGRVQLADADAPSSLVSVCVQLVPADPVHPVNDDGDDSFKAAPVSLRSGAWMWTATPVGDIDIHGSVSQKDFDFDQPPVSPDGDDRRIIGGRYHYPDPPPPPPPPDPDDDDDDDDDDPPVVVVVVVVVVVVVVVVVVVVPPDDDDDDDDDDDDDDDDDDDDDDDDDDDDDDDDDDDDDDDDDPDDDDDDDDPPPPDDMDMDIGD